Protein AF-A0A7C7VJT4-F1 (afdb_monomer)

Mean predicted aligned error: 6.75 Å

Solvent-accessible surface area (backbone atoms only — not comparable to full-atom values): 30933 Å² total; per-residue (Å²): 132,77,52,72,69,54,50,54,45,50,51,42,58,44,47,52,52,29,49,66,67,64,59,58,52,57,50,73,70,38,78,88,33,54,68,58,52,52,52,44,47,54,43,50,56,48,34,37,68,46,84,51,64,68,57,34,50,55,39,50,36,52,47,29,50,76,72,72,38,85,60,62,32,67,55,25,48,45,74,52,53,56,86,66,54,61,69,40,50,68,61,48,41,53,34,34,51,54,54,46,50,45,12,40,74,79,57,33,30,38,41,62,28,30,71,70,32,26,82,38,71,41,58,80,62,46,53,72,53,45,43,53,75,70,53,29,51,52,43,50,51,61,31,45,43,89,58,77,64,63,80,57,65,90,65,57,57,47,52,32,41,42,55,40,92,55,27,83,74,48,27,63,60,26,38,58,22,24,57,55,44,40,58,42,39,54,52,30,57,75,69,65,41,73,50,33,67,60,43,51,52,51,27,41,77,73,70,41,81,60,51,71,49,33,42,54,54,35,28,35,72,48,31,66,49,56,68,40,51,85,44,90,78,18,64,66,48,60,76,76,34,98,42,53,53,58,49,42,52,51,46,46,68,52,50,65,77,59,46,74,70,52,35,50,53,54,32,53,47,13,36,44,24,37,51,23,55,70,73,48,83,65,35,47,34,26,49,48,74,74,68,86,52,48,45,27,38,37,23,51,50,49,48,51,49,49,22,51,47,56,33,43,75,72,49,41,39,71,46,63,50,59,63,72,47,38,34,68,94,48,70,66,61,44,53,51,50,55,52,52,45,52,72,32,25,54,31,38,38,36,56,61,64,65,91,83,51,75,69,56,61,48,50,53,48,51,26,42,43,69,70,32,52,32,36,36,38,26,57,57,70,60,75,81,40,77,87,50,37,66,60,50,50,47,52,69,71,61,37,85,48,46,58,65,32,33,48,56,35,29,80,69,55,42,31,52,74,71,51,28,56,54,41,47,36,87,87,41,52,70,53,56,34,50,47,62,48,54,74,64,13,62,53,59,49,46,42,48,71,73,71,49,56,72,65,59,49,41,48,51,40,39,59,59,40,40,65,58,71,40,67,72,34,62,74,37,48,55,60,45,50,51,54,48,38,43,50,33,53,39,50,46,42,35,51,48,74,66,42,88,73,33,45,42,64,15,86,78,61,43,38,38,35,30,31,41,53,31,56,46,47,67,54,43,30,51,51,52,48,28,58,74,39,17,64,65,53,72,46,82,43,43,88,54,88,88,45,66,37,35,33,37,22,36,71,86,62,64,16,39,41,27,52,33,62,65,50,64,68,60,42,51,58,44,45,50,45,62,64,70,80,118

pLDDT: mean 88.87, std 8.92, range [40.38, 98.12]

Radius of gyration: 28.37 Å; Cα contacts (8 Å, |Δi|>4): 860; chains: 1; bounding box: 66×55×85 Å

Nearest PDB structures (foldseek):
  4jen-assembly1_A  TM=8.045E-01  e=4.200E-01  Clostridium botulinum A str. ATCC 19397
  4jen-assembly1_B  TM=6.968E-01  e=3.384E-01  Clostridium botulinum A str. ATCC 19397
  4ohb-assembly1_A  TM=6.333E-01  e=3.241E-01  Streptomyces rimofaciens
  4jen-assembly2_C-2  TM=6.987E-01  e=7.056E-01  Clostridium botulinum A str. ATCC 19397
  3jwp-assembly1_A  TM=6.275E-01  e=7.601E+00  Plasmodium falciparum 3D7

Sequence (582 aa):
MMTEQNKELLKTIILVTGRDLEVFEAILANKQNDQKIEIINELLEKLKLAELKDEKFELMDRILLILGIPPMSTSFFERTFGNISFNDIAGVKERVDKIRCVYMLEFGNFYYGYRKLRDIDPYPIISKYFSSDEEKEKLIEHHRRMRTIPAFEDIPVGKRYCLGYLASKESKDINGYREKLIKVLEEGIKKGVKDPEELRKIAQNMGYTEWDEIVIRSAIEHSTDLLWWGTLFAGYSKLRYDSFLMLLQDAKNACEELNPQHIEKVREMGRRNTYAYLSTSDIDIYFATSMRKGLDFVSNARFLEEVIGTLKEGRLNLLYFDPTQSYLDDRIQKGLIESIMIKRCKIVVYNAQEQETFGKDAEAGIGLAHQKSVIIYVPRILPSHAKLKEFYDILDTVGYEKEPLGKALKDKGYLSEEQYYKFKAEETEKGEAIKMILGKSRKLNDIFQQEISNDDLKGELSSKGYDPTEPEIKEDVKKFSFEKMLEFETRALLFKDLHPLSFQVSPMDGIARGVFVTRTPIETARLIKEILLKSLEYKIIGEEEDMPNYLLRDKITNSPIRALPKDISLKIALSKLYEEEK

Foldseek 3Di:
DADPLLLLLLQLLCLLLQDFCVLVVVLVVDPVNPVLVVVSRVLLVQLLVDQDLVSVQVSSCVNCVSSVHHHFDSLLSCQQCNRDRSVPSVSSNVSSQLQQLLCCLPPVGNNVSSVVPRHHNCVVSSCLQADDPVLLVVLLVVQLPADDLPQADDDALLLLCLQDPCCQVLLVVLLVLLVLLLVLLVVCLVVVPFALVVSQVSSVVVVNPPNLCSLLSNLFLCSLCSNQPPDPLCPVVVVVDVTVSVSSVVSNVSSDRDDPVSSVVLQVSQASNLVSLVPDQAFAEEEAADDDGSLSSNLVVVLVCLLVVLLVVVSGNGGYDDNSSHHDPDPVVSLVSSLVRLLRYQEYEYEPLDDDDPSRVVSQVSNVLSVHAYEYEQAAQCCPDPLCVQVVCLCQPQPQQQLSSLVSCCVVQQAPPVLSVVSNDPPQQSLNSLLVGSVPRPSLLCCLPPPDDLSSLCSRCSSSSHSCPPPVNVVPSSNVNSNSNSVSSSVLCCCFPHPPVLWDQHLQARFTFHHAYHHGSSLVSVVSSCSSSSNWDWDWDDSDPPRQWIFIATPSRRGGTGIHGPPPVVNVVSVVSNVPND

Structure (mmCIF, N/CA/C/O backbone):
data_AF-A0A7C7VJT4-F1
#
_entry.id   AF-A0A7C7VJT4-F1
#
loop_
_atom_site.group_PDB
_atom_site.id
_atom_site.type_symbol
_atom_site.label_atom_id
_atom_site.label_alt_id
_atom_site.label_comp_id
_atom_site.label_asym_id
_atom_site.label_entity_id
_atom_site.label_seq_id
_atom_site.pdbx_PDB_ins_code
_atom_site.Cartn_x
_atom_site.Cartn_y
_atom_site.Cartn_z
_atom_site.occupancy
_atom_site.B_iso_or_equiv
_atom_site.auth_seq_id
_atom_site.auth_comp_id
_atom_site.auth_asym_id
_atom_site.auth_atom_id
_atom_site.pdbx_PDB_model_num
ATOM 1 N N . MET A 1 1 ? -11.257 8.312 47.145 1.00 71.75 1 MET A N 1
ATOM 2 C CA . MET A 1 1 ? -10.684 8.860 45.891 1.00 71.75 1 MET A CA 1
ATOM 3 C C . MET A 1 1 ? -10.144 7.706 45.066 1.00 71.75 1 MET A C 1
ATOM 5 O O . MET A 1 1 ? -9.499 6.837 45.638 1.00 71.75 1 MET A O 1
ATOM 9 N N . MET A 1 2 ? -10.434 7.678 43.765 1.00 87.00 2 MET A N 1
ATOM 10 C CA . MET A 1 2 ? -9.973 6.626 42.851 1.00 87.00 2 MET A CA 1
ATOM 11 C C . MET A 1 2 ? -8.471 6.775 42.573 1.00 87.00 2 MET A C 1
ATOM 13 O O . MET A 1 2 ? -8.005 7.893 42.344 1.00 87.00 2 MET A O 1
ATOM 17 N N . THR A 1 3 ? -7.724 5.669 42.608 1.00 90.62 3 THR A N 1
ATOM 18 C CA . THR A 1 3 ? -6.291 5.655 42.267 1.00 90.62 3 THR A CA 1
ATOM 19 C C . THR A 1 3 ? -6.092 5.958 40.779 1.00 90.62 3 THR A C 1
ATOM 21 O O . THR A 1 3 ? -6.980 5.686 39.972 1.00 90.62 3 THR A O 1
ATOM 24 N N . GLU A 1 4 ? -4.929 6.485 40.380 1.00 92.06 4 GLU A N 1
ATOM 25 C CA . GLU A 1 4 ? -4.646 6.754 38.955 1.00 92.06 4 GLU A CA 1
ATOM 26 C C . GLU A 1 4 ? -4.715 5.485 38.091 1.00 92.06 4 GLU A C 1
ATOM 28 O O . GLU A 1 4 ? -5.239 5.515 36.983 1.00 92.06 4 GLU A O 1
ATOM 33 N N . GLN A 1 5 ? -4.287 4.339 38.629 1.00 93.31 5 GLN A N 1
ATOM 34 C CA . GLN A 1 5 ? -4.426 3.047 37.953 1.00 93.31 5 GLN A CA 1
ATOM 35 C C . GLN A 1 5 ? -5.894 2.673 37.713 1.00 93.31 5 GLN A C 1
ATOM 37 O O . GLN A 1 5 ? -6.249 2.245 36.619 1.00 93.31 5 GLN A O 1
ATOM 42 N N . ASN A 1 6 ? -6.768 2.874 38.703 1.00 94.44 6 ASN A N 1
ATOM 43 C CA . ASN A 1 6 ? -8.194 2.586 38.538 1.00 94.44 6 ASN A CA 1
ATOM 44 C C . ASN A 1 6 ? -8.868 3.569 37.585 1.00 94.44 6 ASN A C 1
ATOM 46 O O . ASN A 1 6 ? -9.752 3.163 36.836 1.00 94.44 6 ASN A O 1
ATOM 50 N N . LYS A 1 7 ? -8.430 4.834 37.562 1.00 93.75 7 LYS A N 1
ATOM 51 C CA . LYS A 1 7 ? -8.895 5.802 36.564 1.00 93.75 7 LYS A CA 1
ATOM 52 C C . LYS A 1 7 ? -8.540 5.343 35.153 1.00 93.75 7 LYS A C 1
ATOM 54 O O . LYS A 1 7 ? -9.419 5.321 34.300 1.00 93.75 7 LYS A O 1
ATOM 59 N N . GLU A 1 8 ? -7.294 4.938 34.914 1.00 94.44 8 GLU A N 1
ATOM 60 C CA . GLU A 1 8 ? -6.855 4.486 33.588 1.00 94.44 8 GLU A CA 1
ATOM 61 C C . GLU A 1 8 ? -7.558 3.193 33.155 1.00 94.44 8 GLU A C 1
ATOM 63 O O . GLU A 1 8 ? -8.009 3.067 32.012 1.00 94.44 8 GLU A O 1
ATOM 68 N N . LEU A 1 9 ? -7.734 2.251 34.084 1.00 96.44 9 LEU A N 1
ATOM 69 C CA . LEU A 1 9 ? -8.491 1.035 33.816 1.00 96.44 9 LEU A CA 1
ATOM 70 C C . LEU A 1 9 ? -9.963 1.348 33.500 1.00 96.44 9 LEU A C 1
ATOM 72 O O . LEU A 1 9 ? -10.506 0.824 32.529 1.00 96.44 9 LEU A O 1
ATOM 76 N N . LEU A 1 10 ? -10.603 2.240 34.261 1.00 95.81 10 LEU A N 1
ATOM 77 C CA . LEU A 1 10 ? -11.988 2.647 34.019 1.00 95.81 10 LEU A CA 1
ATOM 78 C C . LEU A 1 10 ? -12.151 3.359 32.670 1.00 95.81 10 LEU A C 1
ATOM 80 O O . LEU A 1 10 ? -13.095 3.060 31.941 1.00 95.81 10 LEU A O 1
ATOM 84 N N . LYS A 1 11 ? -11.217 4.247 32.301 1.00 94.31 11 LYS A N 1
ATOM 85 C CA . LYS A 1 11 ? -11.173 4.866 30.965 1.00 94.31 11 LYS A CA 1
ATOM 86 C C . LYS A 1 11 ? -11.109 3.800 29.875 1.00 94.31 11 LYS A C 1
ATOM 88 O O . LYS A 1 11 ? -11.907 3.826 28.942 1.00 94.31 11 LYS A O 1
ATOM 93 N N . THR A 1 12 ? -10.223 2.820 30.033 1.00 95.38 12 THR A N 1
ATOM 94 C CA . THR A 1 12 ? -10.061 1.707 29.087 1.00 95.38 12 THR A CA 1
ATOM 95 C C . THR A 1 12 ? -11.344 0.875 28.955 1.00 95.38 12 THR A C 1
ATOM 97 O O . THR A 1 12 ? -11.765 0.554 27.843 1.00 95.38 12 THR A O 1
ATOM 100 N N . ILE A 1 13 ? -12.025 0.590 30.070 1.00 95.88 13 ILE A N 1
ATOM 101 C CA . ILE A 1 13 ? -13.329 -0.091 30.075 1.00 95.88 13 ILE A CA 1
ATOM 102 C C . ILE A 1 13 ? -14.384 0.739 29.339 1.00 95.88 13 ILE A C 1
ATOM 104 O O . ILE A 1 13 ? -15.131 0.197 28.534 1.00 95.88 13 ILE A O 1
ATOM 108 N N . ILE A 1 14 ? -14.446 2.053 29.552 1.00 95.25 14 ILE A N 1
ATOM 109 C CA . ILE A 1 14 ? -15.410 2.914 28.852 1.00 95.25 14 ILE A CA 1
ATOM 110 C C . ILE A 1 14 ? -15.141 2.914 27.340 1.00 95.25 14 ILE A C 1
ATOM 112 O O . ILE A 1 14 ? -16.082 2.775 26.553 1.00 95.25 14 ILE A O 1
ATOM 116 N N . LEU A 1 15 ? -13.873 2.975 26.925 1.00 95.19 15 LEU A N 1
ATOM 117 C CA . LEU A 1 15 ? -13.481 2.979 25.512 1.00 95.19 15 LEU A CA 1
ATOM 118 C C . LEU A 1 15 ? -13.900 1.704 24.763 1.00 95.19 15 LEU A C 1
ATOM 120 O O . LEU A 1 15 ? -14.272 1.794 23.590 1.00 95.19 15 LEU A O 1
ATOM 124 N N . VAL A 1 16 ? -13.926 0.529 25.413 1.00 96.69 16 VAL A N 1
ATOM 125 C CA . VAL A 1 16 ? -14.394 -0.718 24.763 1.00 96.69 16 VAL A CA 1
ATOM 126 C C . VAL A 1 16 ? -15.853 -0.629 24.312 1.00 96.69 16 VAL A C 1
ATOM 128 O O . VAL A 1 16 ? -16.253 -1.278 23.343 1.00 96.69 16 VAL A O 1
ATOM 131 N N . THR A 1 17 ? -16.636 0.218 24.982 1.00 95.69 17 THR A N 1
ATOM 132 C CA . THR A 1 17 ? -18.063 0.432 24.706 1.00 95.69 17 THR A CA 1
ATOM 133 C C . THR A 1 17 ? -18.309 1.448 23.588 1.00 95.69 17 THR A C 1
ATOM 135 O O . THR A 1 17 ? -19.451 1.746 23.234 1.00 95.69 17 THR A O 1
ATOM 138 N N . GLY A 1 18 ? -17.223 2.000 23.039 1.00 90.62 18 GLY A N 1
ATOM 139 C CA . GLY A 1 18 ? -17.235 2.998 21.983 1.00 90.62 18 GLY A CA 1
ATOM 140 C C . GLY A 1 18 ? -17.806 4.354 22.386 1.00 90.62 18 GLY A C 1
ATOM 141 O O . GLY A 1 18 ? -18.181 5.138 21.514 1.00 90.62 18 GLY A O 1
ATOM 142 N N . ARG A 1 19 ? -17.897 4.613 23.693 1.00 89.56 19 ARG A N 1
ATOM 143 C CA . ARG A 1 19 ? -18.269 5.910 24.258 1.00 89.56 19 ARG A CA 1
ATOM 144 C C . ARG A 1 19 ? -17.042 6.804 24.400 1.00 89.56 19 ARG A C 1
ATOM 146 O O . ARG A 1 19 ? -15.942 6.318 24.656 1.00 89.56 19 ARG A O 1
ATOM 153 N N . ASP A 1 20 ? -17.276 8.103 24.276 1.00 82.62 20 ASP A N 1
ATOM 154 C CA . ASP A 1 20 ? -16.257 9.129 24.462 1.00 82.62 20 ASP A CA 1
ATOM 155 C C . ASP A 1 20 ? -15.940 9.319 25.959 1.00 82.62 20 ASP A C 1
ATOM 157 O O . ASP A 1 20 ? -16.777 9.059 26.834 1.00 82.62 20 ASP A O 1
ATOM 161 N N . LEU A 1 21 ? -14.720 9.771 26.264 1.00 85.19 21 LEU A N 1
ATOM 162 C CA . LEU A 1 21 ? -14.249 9.945 27.645 1.00 85.19 21 LEU A CA 1
ATOM 163 C C . LEU A 1 21 ? -14.968 11.076 28.398 1.00 85.19 21 LEU A C 1
ATOM 165 O O . LEU A 1 21 ? -14.900 11.123 29.621 1.00 85.19 21 LEU A O 1
ATOM 169 N N . GLU A 1 22 ? -15.750 11.916 27.720 1.00 80.25 22 GLU A N 1
ATOM 170 C CA . GLU A 1 22 ? -16.647 12.884 28.368 1.00 80.25 22 GLU A CA 1
ATOM 171 C C . GLU A 1 22 ? -17.612 12.212 29.355 1.00 80.25 22 GLU A C 1
ATOM 173 O O . GLU A 1 22 ? -17.962 12.789 30.382 1.00 80.25 22 GLU A O 1
ATOM 178 N N . VAL A 1 23 ? -18.004 10.957 29.093 1.00 76.06 23 VAL A N 1
ATOM 179 C CA . VAL A 1 23 ? -18.821 10.166 30.026 1.00 76.06 23 VAL A CA 1
ATOM 180 C C . VAL A 1 23 ? -18.074 9.935 31.340 1.00 76.06 23 VAL A C 1
ATOM 182 O O . VAL A 1 23 ? -18.671 10.034 32.410 1.00 76.06 23 VAL A O 1
ATOM 185 N N . PHE A 1 24 ? -16.773 9.650 31.274 1.00 82.69 24 PHE A N 1
ATOM 186 C CA . PHE A 1 24 ? -15.927 9.479 32.453 1.00 82.69 24 PHE A CA 1
ATOM 187 C C . PHE A 1 24 ? -15.812 10.792 33.239 1.00 82.69 24 PHE A C 1
ATOM 189 O O . PHE A 1 24 ? -16.055 10.802 34.447 1.00 82.69 24 PHE A O 1
ATOM 196 N N . GLU A 1 25 ? -15.533 11.904 32.557 1.00 84.00 25 GLU A N 1
ATOM 197 C CA . GLU A 1 25 ? -15.399 13.220 33.196 1.00 84.00 25 GLU A CA 1
ATOM 198 C C . GLU A 1 25 ? -16.718 13.696 33.827 1.00 84.00 25 GLU A C 1
ATOM 200 O O . GLU A 1 25 ? -16.741 14.146 34.974 1.00 84.00 25 GLU A O 1
ATOM 205 N N . ALA A 1 26 ? -17.852 13.506 33.143 1.00 82.50 26 ALA A N 1
ATOM 206 C CA . ALA A 1 26 ? -19.176 13.831 33.676 1.00 82.50 26 ALA A CA 1
ATOM 207 C C . ALA A 1 26 ? -19.516 13.021 34.938 1.00 82.50 26 ALA A C 1
ATOM 209 O O . ALA A 1 26 ? -20.168 13.528 35.857 1.00 82.50 26 ALA A O 1
ATOM 210 N N . ILE A 1 27 ? -19.068 11.762 35.001 1.00 79.75 27 ILE A N 1
ATOM 211 C CA . ILE A 1 27 ? -19.261 10.914 36.178 1.00 79.75 27 ILE A CA 1
ATOM 212 C C . ILE A 1 27 ? -18.438 11.432 37.354 1.00 79.75 27 ILE A C 1
ATOM 214 O O . ILE A 1 27 ? -18.994 11.545 38.447 1.00 79.75 27 ILE A O 1
ATOM 218 N N . LEU A 1 28 ? -17.168 11.780 37.128 1.00 80.75 28 LEU A N 1
ATOM 219 C CA . LEU A 1 28 ? -16.272 12.293 38.166 1.00 80.75 28 LEU A CA 1
ATOM 220 C C . LEU A 1 28 ? -16.657 13.690 38.672 1.00 80.75 28 LEU A C 1
ATOM 222 O O . LEU A 1 28 ? -16.472 13.978 39.853 1.00 80.75 28 LEU A O 1
ATOM 226 N N . ALA A 1 29 ? -17.187 14.558 37.809 1.00 81.19 29 ALA A N 1
ATOM 227 C CA . ALA A 1 29 ? -17.514 15.939 38.166 1.00 81.19 29 ALA A CA 1
ATOM 228 C C . ALA A 1 29 ? -18.782 16.072 39.032 1.00 81.19 29 ALA A C 1
ATOM 230 O O . ALA A 1 29 ? -18.955 17.060 39.752 1.00 81.19 29 ALA A O 1
ATOM 231 N N . ASN A 1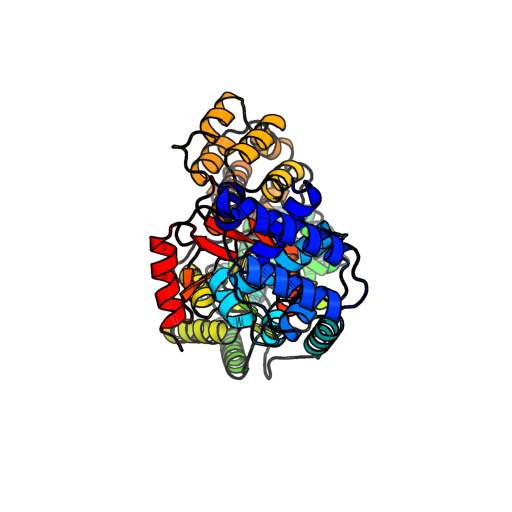 30 ? -19.694 15.098 38.973 1.00 82.69 30 ASN A N 1
ATOM 232 C CA . ASN A 1 30 ? -20.968 15.170 39.678 1.00 82.69 30 ASN A CA 1
ATOM 233 C C . ASN A 1 30 ? -20.867 14.575 41.093 1.00 82.69 30 ASN A C 1
ATOM 235 O O . ASN A 1 30 ? -20.856 13.359 41.258 1.00 82.69 30 ASN A O 1
ATOM 239 N N . LYS A 1 31 ? -20.913 15.434 42.121 1.00 73.94 31 LYS A N 1
ATOM 240 C CA . LYS A 1 31 ? -20.885 15.041 43.548 1.00 73.94 31 LYS A CA 1
ATOM 241 C C . LYS A 1 31 ? -21.978 14.043 43.957 1.00 73.94 31 LYS A C 1
ATOM 243 O O . LYS A 1 31 ? -21.831 13.332 44.942 1.00 73.94 31 LYS A O 1
ATOM 248 N N . GLN A 1 32 ? -23.087 13.954 43.218 1.00 77.44 32 GLN A N 1
ATOM 249 C CA . GLN A 1 32 ? -24.119 12.940 43.476 1.00 77.44 32 GLN A CA 1
ATOM 250 C C . GLN A 1 32 ? -23.658 11.515 43.117 1.00 77.44 32 GLN A C 1
ATOM 252 O O . GLN A 1 32 ? -24.307 10.546 43.506 1.00 77.44 32 GLN A O 1
ATOM 257 N N . ASN A 1 33 ? -22.543 11.370 42.395 1.00 83.75 33 ASN A N 1
ATOM 258 C CA . ASN A 1 33 ? -21.966 10.085 42.018 1.00 83.75 33 ASN A CA 1
ATOM 259 C C . ASN A 1 33 ? -20.914 9.569 43.009 1.00 83.75 33 ASN A C 1
ATOM 261 O O . ASN A 1 33 ? -20.385 8.490 42.763 1.00 83.75 33 ASN A O 1
ATOM 265 N N . ASP A 1 34 ? -20.624 10.258 44.119 1.00 83.56 34 ASP A N 1
ATOM 266 C CA . ASP A 1 34 ? -19.563 9.852 45.058 1.00 83.56 34 ASP A CA 1
ATOM 267 C C . ASP A 1 34 ? -19.722 8.390 45.526 1.00 83.56 34 ASP A C 1
ATOM 269 O O . ASP A 1 34 ? -18.766 7.616 45.486 1.00 83.56 34 ASP A O 1
ATOM 273 N N . GLN A 1 35 ? -20.953 7.968 45.844 1.00 86.31 35 GLN A N 1
ATOM 274 C CA . GLN A 1 35 ? -21.260 6.572 46.190 1.00 86.31 35 GLN A CA 1
ATOM 275 C C . GLN A 1 35 ? -21.052 5.604 45.014 1.00 86.31 35 GLN A C 1
ATOM 277 O O . GLN A 1 35 ? -20.537 4.504 45.198 1.00 86.31 35 GLN A O 1
ATOM 282 N N . LYS A 1 36 ? -21.421 5.998 43.786 1.00 88.81 36 LYS A N 1
ATOM 283 C CA . LYS A 1 36 ? -21.185 5.169 42.590 1.00 88.81 36 LYS A CA 1
ATOM 284 C C . LYS A 1 36 ? -19.692 4.992 42.337 1.00 88.81 36 LYS A C 1
ATOM 286 O O . LYS A 1 36 ? -19.257 3.894 42.015 1.00 88.81 36 LYS A O 1
ATOM 291 N N . ILE A 1 37 ? -18.920 6.065 42.493 1.00 89.81 37 ILE A N 1
ATOM 292 C CA . ILE A 1 37 ? -17.467 6.087 42.309 1.00 89.81 37 ILE A CA 1
ATOM 293 C C . ILE A 1 37 ? -16.784 5.174 43.330 1.00 89.81 37 ILE A C 1
ATOM 295 O O . ILE A 1 37 ? -15.864 4.446 42.964 1.00 89.81 37 ILE A O 1
ATOM 299 N N . GLU A 1 38 ? -17.237 5.181 44.585 1.00 91.69 38 GLU A N 1
ATOM 300 C CA . GLU A 1 38 ? -16.723 4.290 45.629 1.00 91.69 38 GLU A CA 1
ATOM 301 C C . GLU A 1 38 ? -16.961 2.813 45.284 1.00 91.69 38 GLU A C 1
ATOM 303 O O . GLU A 1 38 ? -16.012 2.027 45.286 1.00 91.69 38 GLU A O 1
ATOM 308 N N . ILE A 1 39 ? -18.187 2.461 44.875 1.00 93.94 39 ILE A N 1
ATOM 309 C CA . ILE A 1 39 ? -18.532 1.093 44.459 1.00 93.94 39 ILE A CA 1
ATOM 310 C C . ILE A 1 39 ? -17.723 0.676 43.224 1.00 93.94 39 ILE A C 1
ATOM 312 O O . ILE A 1 39 ? -17.163 -0.418 43.196 1.00 93.94 39 ILE A O 1
ATOM 316 N N . ILE A 1 40 ? -17.621 1.538 42.206 1.00 95.06 40 ILE A N 1
ATOM 317 C CA . ILE A 1 40 ? -16.817 1.257 41.007 1.00 95.06 40 ILE A CA 1
ATOM 318 C C . ILE A 1 40 ? -15.357 1.014 41.395 1.00 95.06 40 ILE A C 1
ATOM 320 O O . ILE A 1 40 ? -14.748 0.069 40.904 1.00 95.06 40 ILE A O 1
ATOM 324 N N . ASN A 1 41 ? -14.796 1.827 42.291 1.00 95.25 41 ASN A N 1
ATOM 325 C CA . ASN A 1 41 ? -13.418 1.661 42.737 1.00 95.25 41 ASN A CA 1
ATOM 326 C C . ASN A 1 41 ? -13.200 0.308 43.437 1.00 95.25 41 ASN A C 1
ATOM 328 O O . ASN A 1 41 ? -12.205 -0.354 43.162 1.00 95.25 41 ASN A O 1
ATOM 332 N N . GLU A 1 42 ? -14.135 -0.134 44.283 1.00 96.38 42 GLU A N 1
ATOM 333 C CA . GLU A 1 42 ? -14.081 -1.464 44.907 1.00 96.38 42 GLU A CA 1
ATOM 334 C C . GLU A 1 42 ? -14.160 -2.593 43.866 1.00 96.38 42 GLU A C 1
ATOM 336 O O . GLU A 1 42 ? -13.391 -3.556 43.925 1.00 96.38 42 GLU A O 1
ATOM 341 N N . LEU A 1 43 ? -15.059 -2.471 42.885 1.00 97.62 43 LEU A N 1
ATOM 342 C CA . LEU A 1 43 ? -15.204 -3.457 41.813 1.00 97.62 43 LEU A CA 1
ATOM 343 C C . LEU A 1 43 ? -13.961 -3.529 40.920 1.00 97.62 43 LEU A C 1
ATOM 345 O O . LEU A 1 43 ? -13.587 -4.622 40.509 1.00 97.62 43 LEU A O 1
ATOM 349 N N . LEU A 1 44 ? -13.297 -2.401 40.653 1.00 97.62 44 LEU A N 1
ATOM 350 C CA . LEU A 1 44 ? -12.040 -2.365 39.901 1.00 97.62 44 LEU A CA 1
ATOM 351 C C . LEU A 1 44 ? -10.903 -3.059 40.661 1.00 97.62 44 LEU A C 1
ATOM 353 O O . LEU A 1 44 ? -10.140 -3.806 40.053 1.00 97.62 44 LEU A O 1
ATOM 357 N N . GLU A 1 45 ? -10.799 -2.869 41.981 1.00 97.12 45 GLU A N 1
ATOM 358 C CA . GLU A 1 45 ? -9.824 -3.608 42.798 1.00 97.12 45 GLU A CA 1
ATOM 359 C C . GLU A 1 45 ? -10.086 -5.117 42.759 1.00 97.12 45 GLU A C 1
ATOM 361 O O . GLU A 1 45 ? -9.166 -5.898 42.519 1.00 97.12 45 GLU A O 1
ATOM 366 N N . LYS A 1 46 ? -11.350 -5.531 42.899 1.00 97.44 46 LYS A N 1
ATOM 367 C CA . LYS A 1 46 ? -11.741 -6.941 42.759 1.00 97.44 46 LYS A CA 1
ATOM 368 C C . LYS A 1 46 ? -11.433 -7.481 41.364 1.00 97.44 46 LYS A C 1
ATOM 370 O O . LYS A 1 46 ? -10.891 -8.572 41.248 1.00 97.44 46 LYS A O 1
ATOM 375 N N . LEU A 1 47 ? -11.699 -6.707 40.311 1.00 97.44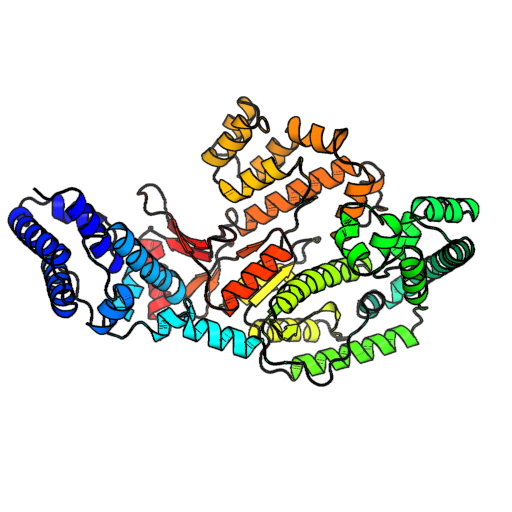 47 LEU A N 1
ATOM 376 C CA . LEU A 1 47 ? -11.459 -7.113 38.925 1.00 97.44 47 LEU A CA 1
ATOM 377 C C . LEU A 1 47 ? -9.970 -7.359 38.647 1.00 97.44 47 LEU A C 1
ATOM 379 O O . LEU A 1 47 ? -9.628 -8.305 37.939 1.00 97.44 47 LEU A O 1
ATOM 383 N N . LYS A 1 48 ? -9.079 -6.542 39.220 1.00 96.50 48 LYS A N 1
ATOM 384 C CA . LYS A 1 48 ? -7.623 -6.730 39.110 1.00 96.50 48 LYS A CA 1
ATOM 385 C C . LYS A 1 48 ? -7.130 -7.994 39.818 1.00 96.50 48 LYS A C 1
ATOM 387 O O . LYS A 1 48 ? -6.147 -8.578 39.368 1.00 96.50 48 LYS A O 1
ATOM 392 N N . LEU A 1 49 ? -7.786 -8.383 40.912 1.00 95.81 49 LEU A N 1
ATOM 393 C CA . LEU A 1 49 ? -7.432 -9.551 41.726 1.00 95.81 49 LEU A CA 1
ATOM 394 C C . LEU A 1 49 ? -8.104 -10.848 41.258 1.00 95.81 49 LEU A C 1
ATOM 396 O O . LEU A 1 49 ? -7.624 -11.925 41.596 1.00 95.81 49 LEU A O 1
ATOM 400 N N . ALA A 1 50 ? -9.196 -10.755 40.500 1.00 94.88 50 ALA A N 1
ATOM 401 C CA . ALA A 1 50 ? -9.942 -11.910 40.024 1.00 94.88 50 ALA A CA 1
ATOM 402 C C . ALA A 1 50 ? -9.065 -12.809 39.137 1.00 94.88 50 ALA A C 1
ATOM 404 O O . ALA A 1 50 ? -8.464 -12.359 38.157 1.00 94.88 50 ALA A O 1
ATOM 405 N N . GLU A 1 51 ? -9.024 -14.103 39.453 1.00 91.88 51 GLU A N 1
ATOM 406 C CA . GLU A 1 51 ? -8.290 -15.102 38.666 1.00 91.88 51 GLU A CA 1
ATOM 407 C C . GLU A 1 51 ? -9.204 -15.789 37.648 1.00 91.88 51 GLU A C 1
ATOM 409 O O . GLU A 1 51 ? -8.805 -16.035 36.505 1.00 91.88 51 GLU A O 1
ATOM 414 N N . LEU A 1 52 ? -10.454 -16.045 38.046 1.00 93.31 52 LEU A N 1
ATOM 415 C CA . LEU A 1 52 ? -11.435 -16.757 37.238 1.00 93.31 52 LEU A CA 1
ATOM 416 C C . LEU A 1 52 ? -12.060 -15.839 36.188 1.00 93.31 52 LEU A C 1
ATOM 418 O O . LEU A 1 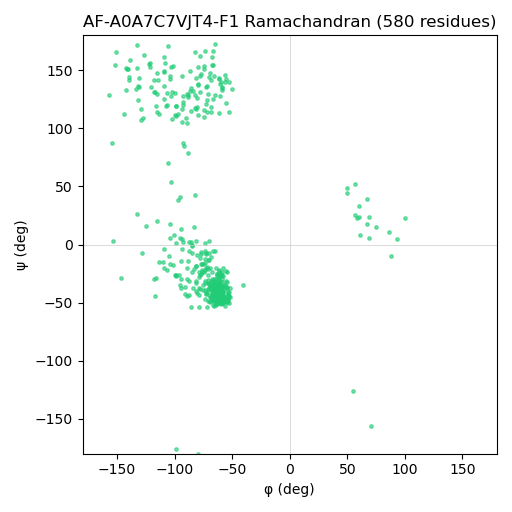52 ? -12.423 -14.692 36.445 1.00 93.31 52 LEU A O 1
ATOM 422 N N . LYS A 1 53 ? -12.221 -16.373 34.979 1.00 92.56 53 LYS A N 1
ATOM 423 C CA . LYS A 1 53 ? -12.790 -15.650 33.837 1.00 92.56 53 LYS A CA 1
ATOM 424 C C . LYS A 1 53 ? -14.236 -15.211 34.080 1.00 92.56 53 LYS A C 1
ATOM 426 O O . LYS A 1 53 ? -14.562 -14.062 33.795 1.00 92.56 53 LYS A O 1
ATOM 431 N N . ASP A 1 54 ? -15.057 -16.097 34.637 1.00 93.50 54 ASP A N 1
ATOM 432 C CA . ASP A 1 54 ? -16.470 -15.820 34.923 1.00 93.50 54 ASP A CA 1
ATOM 433 C C . ASP A 1 54 ? -16.613 -14.709 35.971 1.00 93.50 54 ASP A C 1
ATOM 435 O O . ASP A 1 54 ? -17.430 -13.806 35.816 1.00 93.50 54 ASP A O 1
ATOM 439 N N . GLU A 1 55 ? -15.740 -14.701 36.984 1.00 95.62 55 GLU A N 1
ATOM 440 C CA . GLU A 1 55 ? -15.685 -13.634 37.987 1.00 95.62 55 GLU A CA 1
ATOM 441 C C . GLU A 1 55 ? -15.300 -12.287 37.355 1.00 95.62 55 GLU A C 1
ATOM 443 O O . GLU A 1 55 ? -15.961 -11.276 37.596 1.00 95.62 55 GLU A O 1
ATOM 448 N N . LYS A 1 56 ? -14.270 -12.262 36.494 1.00 97.00 56 LYS A N 1
ATOM 449 C CA . LYS A 1 56 ? -13.879 -11.044 35.762 1.00 97.00 56 LYS A CA 1
ATOM 450 C C . LYS A 1 56 ? -15.025 -10.508 34.903 1.00 97.00 56 LYS A C 1
ATOM 452 O O . LYS A 1 56 ? -15.249 -9.299 34.873 1.00 97.00 56 LYS A O 1
ATOM 457 N N . PHE A 1 57 ? -15.739 -11.398 34.214 1.00 97.06 57 PHE A N 1
ATOM 458 C CA . PHE A 1 57 ? -16.899 -11.049 33.399 1.00 97.06 57 PHE A CA 1
ATOM 459 C C . PHE A 1 57 ? -18.019 -10.431 34.249 1.00 97.06 57 PHE A C 1
ATOM 461 O O . PHE A 1 57 ? -18.467 -9.325 33.951 1.00 97.06 57 PHE A O 1
ATOM 468 N N . GLU A 1 58 ? -18.411 -11.076 35.352 1.00 97.12 58 GLU A N 1
ATOM 469 C CA . GLU A 1 58 ? -19.445 -10.544 36.249 1.00 97.12 58 GLU A CA 1
ATOM 470 C C . GLU A 1 58 ? -19.077 -9.172 36.828 1.00 97.12 58 GLU A C 1
ATOM 472 O O . GLU A 1 58 ? -19.926 -8.282 36.927 1.00 97.12 58 GLU A O 1
ATOM 477 N N . LEU A 1 59 ? -17.816 -8.988 37.229 1.00 97.81 59 LEU A N 1
ATOM 478 C CA . LEU A 1 59 ? -17.325 -7.715 37.751 1.00 97.81 59 LEU A CA 1
ATOM 479 C C . LEU A 1 59 ? -17.367 -6.621 36.677 1.00 97.81 59 LEU A C 1
ATOM 481 O O . LEU A 1 59 ? -17.823 -5.513 36.965 1.00 97.81 59 LEU A O 1
ATOM 485 N N . MET A 1 60 ? -16.961 -6.936 35.443 1.00 96.44 60 MET A N 1
ATOM 486 C CA . MET A 1 60 ? -17.049 -6.024 34.300 1.00 96.44 60 MET A CA 1
ATOM 487 C C . MET A 1 60 ? -18.494 -5.584 34.043 1.00 96.44 60 MET A C 1
ATOM 489 O O . MET A 1 60 ? -18.772 -4.388 33.959 1.00 96.44 60 MET A O 1
ATOM 493 N N . ASP A 1 61 ? -19.427 -6.532 33.977 1.00 95.69 61 ASP A N 1
ATOM 494 C CA . ASP A 1 61 ? -20.837 -6.241 33.722 1.00 95.69 61 ASP A CA 1
ATOM 495 C C . ASP A 1 61 ? -21.458 -5.381 34.826 1.00 95.69 61 ASP A C 1
ATOM 497 O O . ASP A 1 61 ? -22.186 -4.429 34.540 1.00 95.69 61 ASP A O 1
ATOM 501 N N . ARG A 1 62 ? -21.125 -5.641 36.097 1.00 97.44 62 ARG A N 1
ATOM 502 C CA . ARG A 1 62 ? -21.570 -4.795 37.217 1.00 97.44 62 ARG A CA 1
ATOM 503 C C . ARG A 1 62 ? -21.040 -3.370 37.097 1.00 97.44 62 ARG A C 1
ATOM 505 O O . ARG A 1 62 ? -21.805 -2.430 37.318 1.00 97.44 62 ARG A O 1
ATOM 512 N N . ILE A 1 63 ? -19.767 -3.201 36.729 1.00 96.56 63 ILE A N 1
ATOM 513 C CA . ILE A 1 63 ? -19.180 -1.877 36.479 1.00 96.56 63 ILE A CA 1
ATOM 514 C C . ILE A 1 63 ? -19.972 -1.168 35.372 1.00 96.56 63 ILE A C 1
ATOM 516 O O . ILE A 1 63 ? -20.426 -0.043 35.580 1.00 96.56 63 ILE A O 1
ATOM 520 N N . LEU A 1 64 ? -20.217 -1.829 34.236 1.00 95.62 64 LEU A N 1
ATOM 521 C CA . LEU A 1 64 ? -20.982 -1.253 33.126 1.00 95.62 64 LEU A CA 1
ATOM 522 C C . LEU A 1 64 ? -22.411 -0.861 33.526 1.00 95.62 64 LEU A C 1
ATOM 524 O O . LEU A 1 64 ? -22.851 0.246 33.209 1.00 95.62 64 LEU A O 1
ATOM 528 N N . LEU A 1 65 ? -23.111 -1.712 34.281 1.00 95.06 65 LEU A N 1
ATOM 529 C CA . LEU A 1 65 ? -24.466 -1.437 34.764 1.00 95.06 65 LEU A CA 1
ATOM 530 C C . LEU A 1 65 ? -24.522 -0.197 35.665 1.00 95.06 65 LEU A C 1
ATOM 532 O O . LEU A 1 65 ? -25.411 0.638 35.497 1.00 95.06 65 LEU A O 1
ATOM 536 N N . ILE A 1 66 ? -23.561 -0.031 36.582 1.00 93.62 66 ILE A N 1
ATOM 537 C CA . ILE A 1 66 ? -23.485 1.156 37.455 1.00 93.62 66 ILE A CA 1
ATOM 538 C C . ILE A 1 66 ? -23.238 2.429 36.633 1.00 93.62 66 ILE A C 1
ATOM 540 O O . ILE A 1 66 ? -23.791 3.489 36.946 1.00 93.62 66 ILE A O 1
ATOM 544 N N . LEU A 1 67 ? -22.452 2.322 35.557 1.00 90.44 67 LEU A N 1
ATOM 545 C CA . LEU A 1 67 ? -22.206 3.405 34.602 1.00 90.44 67 LEU A CA 1
ATOM 546 C C . LEU A 1 67 ? -23.413 3.689 33.684 1.00 90.44 67 LEU A C 1
ATOM 548 O O . LEU A 1 67 ? -23.368 4.633 32.895 1.00 90.44 67 LEU A O 1
ATOM 552 N N . GLY A 1 68 ? -24.488 2.893 33.748 1.00 91.44 68 GLY A N 1
ATOM 553 C CA . GLY A 1 68 ? -25.632 3.002 32.835 1.00 91.44 68 GLY A CA 1
ATOM 554 C C . GLY A 1 68 ? -25.292 2.595 31.398 1.00 91.44 68 GLY A C 1
ATOM 555 O O . GLY A 1 68 ? -25.934 3.038 30.441 1.00 91.44 68 GLY A O 1
ATOM 556 N N . ILE A 1 69 ? -24.253 1.778 31.225 1.00 94.12 69 ILE A N 1
ATOM 557 C CA . ILE A 1 69 ? -23.835 1.245 29.936 1.00 94.12 69 ILE A CA 1
ATOM 558 C C . ILE A 1 69 ? -24.379 -0.181 29.820 1.00 94.12 69 ILE A C 1
ATOM 560 O O . ILE A 1 69 ? -24.206 -0.970 30.746 1.00 94.12 69 ILE A O 1
ATOM 564 N N . PRO A 1 70 ? -25.041 -0.540 28.706 1.00 95.00 70 PRO A N 1
ATOM 565 C CA . PRO A 1 70 ? -25.519 -1.904 28.544 1.00 95.00 70 PRO A CA 1
ATOM 566 C C . PRO A 1 70 ? -24.360 -2.914 28.613 1.00 95.00 70 PRO A C 1
ATOM 568 O O . PRO A 1 70 ? -23.321 -2.658 27.983 1.00 95.00 70 PRO A O 1
ATOM 571 N N . PRO A 1 71 ? -24.543 -4.026 29.349 1.00 95.62 71 PRO A N 1
ATOM 572 C CA . PRO A 1 71 ? -23.522 -5.053 29.527 1.00 95.62 71 PRO A CA 1
ATOM 573 C C . PRO A 1 71 ? -23.190 -5.752 28.207 1.00 95.62 71 PRO A C 1
ATOM 575 O O . PRO A 1 71 ? -23.838 -5.519 27.179 1.00 95.62 71 PRO A O 1
ATOM 578 N N . MET A 1 72 ? -22.161 -6.592 28.238 1.00 95.94 72 MET A N 1
ATOM 579 C CA . MET A 1 72 ? -21.748 -7.394 27.089 1.00 95.94 72 MET A CA 1
ATOM 580 C C . MET A 1 72 ? -22.088 -8.867 27.313 1.00 95.94 72 MET A C 1
ATOM 582 O O . MET A 1 72 ? -22.214 -9.333 28.436 1.00 95.94 72 MET A O 1
ATOM 586 N N . SER A 1 73 ? -22.235 -9.627 26.236 1.00 96.75 73 SER A N 1
ATOM 587 C CA . SER A 1 73 ? -22.341 -11.079 26.322 1.00 96.75 73 SER A CA 1
ATOM 588 C C . SER A 1 73 ? -21.023 -11.682 26.800 1.00 96.75 73 SER A C 1
ATOM 590 O O . SER A 1 73 ? -19.940 -11.142 26.543 1.00 96.75 73 SER A O 1
ATOM 592 N N . THR A 1 74 ? -21.107 -12.860 27.421 1.00 96.62 74 THR A N 1
ATOM 593 C CA . THR A 1 74 ? -19.926 -13.632 27.808 1.00 96.62 74 THR A CA 1
ATOM 594 C C . THR A 1 74 ? -19.016 -13.830 26.602 1.00 96.62 74 THR A C 1
ATOM 596 O O . THR A 1 74 ? -17.857 -13.444 26.666 1.00 96.62 74 THR A O 1
ATOM 599 N N . SER A 1 75 ? -19.546 -14.301 25.464 1.00 96.88 75 SER A N 1
ATOM 600 C CA . SER A 1 75 ? -18.777 -14.519 24.229 1.00 96.88 75 SER A CA 1
ATOM 601 C C . SER A 1 75 ? -18.007 -13.278 23.771 1.00 96.88 75 SER A C 1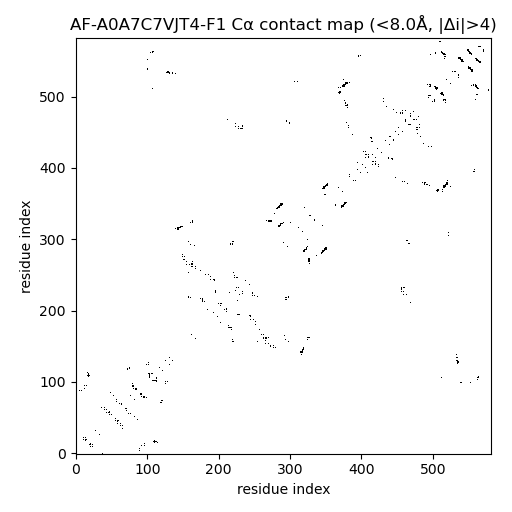
ATOM 603 O O . SER A 1 75 ? -16.824 -13.385 23.446 1.00 96.88 75 SER A O 1
ATOM 605 N N . PHE A 1 76 ? -18.631 -12.096 23.788 1.00 97.56 76 PHE A N 1
ATOM 606 C CA . PHE A 1 76 ? -17.942 -10.849 23.456 1.00 97.56 76 PHE A CA 1
ATOM 607 C C . PHE A 1 76 ? -16.776 -10.564 24.411 1.00 97.56 76 PHE A C 1
ATOM 609 O O . PHE A 1 76 ? -15.667 -10.251 23.957 1.00 97.56 76 PHE A O 1
ATOM 616 N N . PHE A 1 77 ? -17.004 -10.714 25.719 1.00 97.50 77 PHE A N 1
ATOM 617 C CA . PHE A 1 77 ? -15.966 -10.552 26.734 1.00 97.50 77 PHE A CA 1
ATOM 618 C C . PHE A 1 77 ? -14.804 -11.524 26.498 1.00 97.50 77 PHE A C 1
ATOM 620 O O . PHE A 1 77 ? -13.644 -11.108 26.467 1.00 97.50 77 PHE A O 1
ATOM 627 N N . GLU A 1 78 ? -15.100 -12.804 26.248 1.00 95.62 78 GLU A N 1
ATOM 628 C CA . GLU A 1 78 ? -14.076 -13.830 26.043 1.00 95.62 78 GLU A CA 1
ATOM 629 C C . GLU A 1 78 ? -13.208 -13.550 24.815 1.00 95.62 78 GLU A C 1
ATOM 631 O O . GLU A 1 78 ? -11.992 -13.721 24.868 1.00 95.62 78 GLU A O 1
ATOM 636 N N . ARG A 1 79 ? -13.812 -13.126 23.698 1.00 95.19 79 ARG A N 1
ATOM 637 C CA . ARG A 1 79 ? -13.065 -12.831 22.466 1.00 95.19 79 ARG A CA 1
ATOM 638 C C . ARG A 1 79 ? -12.214 -11.578 22.583 1.00 95.19 79 ARG A C 1
ATOM 640 O O . ARG A 1 79 ? -11.141 -11.520 21.984 1.00 95.19 79 ARG A O 1
ATOM 647 N N . THR A 1 80 ? -12.695 -10.590 23.329 1.00 95.94 80 THR A N 1
ATOM 648 C CA . THR A 1 80 ? -12.013 -9.305 23.478 1.00 95.94 80 THR A CA 1
ATOM 649 C C . THR A 1 80 ? -10.871 -9.414 24.481 1.00 95.94 80 THR A C 1
ATOM 651 O O . THR A 1 80 ? -9.726 -9.115 24.149 1.00 95.94 80 THR A O 1
ATOM 654 N N . PHE A 1 81 ? -11.157 -9.891 25.693 1.00 95.69 81 PHE A N 1
ATOM 655 C CA . PHE A 1 81 ? -10.211 -9.877 26.809 1.00 95.69 81 PHE A CA 1
ATOM 656 C C . PHE A 1 81 ? -9.499 -11.219 27.017 1.00 95.69 81 PHE A C 1
ATOM 658 O O . PHE A 1 81 ? -8.368 -11.250 27.508 1.00 95.69 81 PHE A O 1
ATOM 665 N N . GLY A 1 82 ? -10.108 -12.337 26.613 1.00 90.75 82 GLY A N 1
ATOM 666 C CA . GLY A 1 82 ? -9.546 -13.671 26.818 1.00 90.75 82 GLY A CA 1
ATOM 667 C C . GLY A 1 82 ? -9.216 -13.925 28.289 1.00 90.75 82 GLY A C 1
ATOM 668 O O . GLY A 1 82 ? -10.064 -13.758 29.161 1.00 90.75 82 GLY A O 1
ATOM 669 N N . ASN A 1 83 ? -7.965 -14.309 28.556 1.00 90.88 83 ASN A N 1
ATOM 670 C CA . ASN A 1 83 ? -7.461 -14.593 29.904 1.00 90.88 83 ASN A CA 1
ATOM 671 C C . ASN A 1 83 ? -6.569 -13.471 30.467 1.00 90.88 83 ASN A C 1
ATOM 673 O O . ASN A 1 83 ? -5.808 -13.719 31.402 1.00 90.88 83 ASN A O 1
ATOM 677 N N . ILE A 1 84 ? -6.622 -12.255 29.907 1.00 95.44 84 ILE A N 1
ATOM 678 C CA . ILE A 1 84 ? -5.775 -11.138 30.356 1.00 95.44 84 ILE A CA 1
ATOM 679 C C . ILE A 1 84 ? -5.969 -10.859 31.858 1.00 95.44 84 ILE A C 1
ATOM 681 O O . ILE A 1 84 ? -7.057 -11.042 32.422 1.00 95.44 84 ILE A O 1
ATOM 685 N N . SER A 1 85 ? -4.896 -10.442 32.530 1.00 95.38 85 SER A N 1
ATOM 686 C CA . SER A 1 85 ? -4.991 -9.897 33.883 1.00 95.38 85 SER A CA 1
ATOM 687 C C . SER A 1 85 ? -5.383 -8.429 33.797 1.00 95.38 85 SER A C 1
ATOM 689 O O . SER A 1 85 ? -4.718 -7.658 33.114 1.00 95.38 85 SER A O 1
ATOM 691 N N . PHE A 1 86 ? -6.422 -8.018 34.523 1.00 96.50 86 PHE A N 1
ATOM 692 C CA . PHE A 1 86 ? -6.818 -6.608 34.572 1.00 96.50 86 PHE A CA 1
ATOM 693 C C . PHE A 1 86 ? -5.857 -5.737 35.392 1.00 96.50 86 PHE A C 1
ATOM 695 O O . PHE A 1 86 ? -5.963 -4.514 35.361 1.00 96.50 86 PHE A O 1
ATOM 702 N N . ASN A 1 87 ? -4.886 -6.353 36.075 1.00 94.81 87 ASN A N 1
ATOM 703 C CA . ASN A 1 87 ? -3.753 -5.641 36.656 1.00 94.81 87 ASN A CA 1
ATOM 704 C C . ASN A 1 87 ? -2.734 -5.188 35.584 1.00 94.81 87 ASN A C 1
ATOM 706 O O . ASN A 1 87 ? -1.989 -4.237 35.805 1.00 94.81 87 ASN A O 1
ATOM 710 N N . ASP A 1 88 ? -2.719 -5.831 34.410 1.00 96.25 88 ASP A N 1
ATOM 711 C CA . ASP A 1 88 ? -1.951 -5.397 33.238 1.00 96.25 88 ASP A CA 1
ATOM 712 C C . ASP A 1 88 ? -2.783 -4.427 32.385 1.00 96.25 88 ASP A C 1
ATOM 714 O O . ASP A 1 88 ? -3.370 -4.783 31.362 1.00 96.25 88 ASP A O 1
ATOM 718 N N . ILE A 1 89 ? -2.853 -3.172 32.831 1.00 96.31 89 ILE A N 1
ATOM 719 C CA . ILE A 1 89 ? -3.656 -2.128 32.177 1.00 96.31 89 ILE A CA 1
ATOM 720 C C . ILE A 1 89 ? -3.205 -1.898 30.726 1.00 96.31 89 ILE A C 1
ATOM 722 O O . ILE A 1 89 ? -4.042 -1.664 29.855 1.00 96.31 89 ILE A O 1
ATOM 726 N N . ALA A 1 90 ? -1.902 -2.004 30.443 1.00 96.38 90 ALA A N 1
ATOM 727 C CA . ALA A 1 90 ? -1.372 -1.844 29.092 1.00 96.38 90 ALA A CA 1
ATOM 728 C C . ALA A 1 90 ? -1.864 -2.965 28.163 1.00 96.38 90 ALA A C 1
ATOM 730 O O . ALA A 1 90 ? -2.359 -2.680 27.071 1.00 96.38 90 ALA A O 1
ATOM 731 N N . GLY A 1 91 ? -1.814 -4.219 28.623 1.00 97.19 91 GLY A N 1
ATOM 732 C CA . GLY A 1 91 ? -2.366 -5.358 27.892 1.00 97.19 91 GLY A CA 1
ATOM 733 C C . GLY A 1 91 ? -3.881 -5.261 27.697 1.00 97.19 91 GLY A C 1
ATOM 734 O O . GLY A 1 91 ? -4.379 -5.540 26.607 1.00 97.19 91 GLY A O 1
ATOM 735 N N . VAL A 1 92 ? -4.634 -4.802 28.704 1.00 97.75 92 VAL A N 1
ATOM 736 C CA . VAL A 1 92 ? -6.082 -4.546 28.562 1.00 97.75 92 VAL A CA 1
ATOM 737 C C . VAL A 1 92 ? -6.342 -3.470 27.506 1.00 97.75 92 VAL A C 1
ATOM 739 O O . VAL A 1 92 ? -7.209 -3.655 26.651 1.00 97.75 92 VAL A O 1
ATOM 742 N N . LYS A 1 93 ? -5.574 -2.375 27.517 1.00 96.38 93 LYS A N 1
ATOM 743 C CA . LYS A 1 93 ? -5.691 -1.300 26.527 1.00 96.38 93 LYS A CA 1
ATOM 744 C C . LYS A 1 93 ? -5.434 -1.801 25.110 1.00 96.38 93 LYS A C 1
ATOM 746 O O . LYS A 1 93 ? -6.230 -1.515 24.225 1.00 96.38 93 LYS A O 1
ATOM 751 N N . GLU A 1 94 ? -4.408 -2.624 24.901 1.00 95.56 94 GLU A N 1
ATOM 752 C CA . GLU A 1 94 ? -4.134 -3.234 23.594 1.00 95.56 94 GLU A CA 1
ATOM 753 C C . GLU A 1 94 ? -5.321 -4.073 23.084 1.00 95.56 94 GLU A C 1
ATOM 755 O O . GLU A 1 94 ? -5.694 -4.000 21.910 1.00 95.56 94 GLU A O 1
ATOM 760 N N . ARG A 1 95 ? -5.972 -4.838 23.973 1.00 96.31 95 ARG A N 1
ATOM 761 C CA . ARG A 1 95 ? -7.176 -5.622 23.638 1.00 96.31 95 ARG A CA 1
ATOM 762 C C . ARG A 1 95 ? -8.360 -4.730 23.269 1.00 96.31 95 ARG A C 1
ATOM 764 O O . ARG A 1 95 ? -9.051 -5.009 22.286 1.00 96.31 95 ARG A O 1
ATOM 771 N N . VAL A 1 96 ? -8.569 -3.654 24.027 1.00 97.19 96 VAL A N 1
ATOM 772 C CA . VAL A 1 96 ? -9.611 -2.656 23.753 1.00 97.19 96 VAL A CA 1
ATOM 773 C C . VAL A 1 96 ? -9.360 -1.950 22.423 1.00 97.19 96 VAL A C 1
ATOM 775 O O . VAL A 1 96 ? -10.272 -1.839 21.605 1.00 97.19 96 VAL A O 1
ATOM 778 N N . ASP A 1 97 ? -8.128 -1.536 22.149 1.00 95.94 97 ASP A N 1
ATOM 779 C CA . ASP A 1 97 ? -7.784 -0.880 20.891 1.00 95.94 97 ASP A CA 1
ATOM 780 C C . ASP A 1 97 ? -7.955 -1.826 19.703 1.00 95.94 97 ASP A C 1
ATOM 782 O O . ASP A 1 97 ? -8.482 -1.417 18.666 1.00 95.94 97 ASP A O 1
ATOM 786 N N . LYS A 1 98 ? -7.624 -3.115 19.856 1.00 95.94 98 LYS A N 1
ATOM 787 C CA . LYS A 1 98 ? -7.853 -4.120 18.811 1.00 95.94 98 LYS A CA 1
ATOM 788 C C . LYS A 1 98 ? -9.333 -4.242 18.438 1.00 95.94 98 LYS A C 1
ATOM 790 O O . LYS A 1 98 ? -9.653 -4.220 17.249 1.00 95.94 98 LYS A O 1
ATOM 795 N N . ILE A 1 99 ? -10.247 -4.334 19.409 1.00 97.50 99 ILE A N 1
ATOM 796 C CA . ILE A 1 99 ? -11.686 -4.403 19.098 1.00 97.50 99 ILE A CA 1
ATOM 797 C C . ILE A 1 99 ? -12.224 -3.059 18.579 1.00 97.50 99 ILE A C 1
ATOM 799 O O . ILE A 1 99 ? -13.045 -3.038 17.663 1.00 97.50 99 ILE A O 1
ATOM 803 N N . ARG A 1 100 ? -11.696 -1.924 19.053 1.00 97.38 100 ARG A N 1
ATOM 804 C CA . ARG A 1 100 ? -12.033 -0.598 18.506 1.00 97.38 100 ARG A CA 1
ATOM 805 C C . ARG A 1 100 ? -11.595 -0.432 17.052 1.00 97.38 100 ARG A C 1
ATOM 807 O O . ARG A 1 100 ? -12.325 0.180 16.272 1.00 97.38 100 ARG A O 1
ATOM 814 N N . CYS A 1 101 ? -10.468 -1.025 16.655 1.00 97.50 101 CYS A N 1
ATOM 815 C CA . CYS A 1 101 ? -10.071 -1.094 15.248 1.00 97.50 101 CYS A CA 1
ATOM 816 C C . CYS A 1 101 ? -11.129 -1.833 14.420 1.00 97.50 101 CYS A C 1
ATOM 818 O O . CYS A 1 101 ? -11.500 -1.353 13.352 1.00 97.50 101 CYS A O 1
ATOM 820 N N . VAL A 1 102 ? -11.676 -2.947 14.927 1.00 97.38 102 VAL A N 1
ATOM 821 C CA . VAL A 1 102 ? -12.781 -3.666 14.263 1.00 97.38 102 VAL A CA 1
ATOM 822 C C . VAL A 1 102 ? -14.005 -2.768 14.113 1.00 97.38 102 VAL A C 1
ATOM 824 O O . VAL A 1 102 ? -14.603 -2.742 13.040 1.00 97.38 102 VAL A O 1
ATOM 827 N N . TYR A 1 103 ? -14.347 -1.974 15.134 1.00 96.69 103 TYR A N 1
ATOM 828 C CA . TYR A 1 103 ? -15.462 -1.030 15.028 1.00 96.69 103 TYR A CA 1
ATOM 829 C C . TYR A 1 103 ? -15.269 -0.018 13.894 1.00 96.69 103 TYR A C 1
ATOM 831 O O . TYR A 1 103 ? -16.204 0.251 13.146 1.00 96.69 103 TYR A O 1
ATOM 839 N N . MET A 1 104 ? -14.061 0.527 13.722 1.00 95.06 104 MET A N 1
ATOM 840 C CA . MET A 1 104 ? -13.778 1.448 12.615 1.00 95.06 104 MET A CA 1
ATOM 841 C C . MET A 1 104 ? -13.740 0.742 11.255 1.00 95.06 104 MET A C 1
ATOM 843 O O . MET A 1 104 ? -14.204 1.302 10.265 1.00 95.06 104 MET A O 1
ATOM 847 N N . LEU A 1 105 ? -13.190 -0.473 11.192 1.00 95.19 105 LEU A N 1
ATOM 848 C CA . LEU A 1 105 ? -13.026 -1.228 9.948 1.00 95.19 105 LEU A CA 1
ATOM 849 C C . LEU A 1 105 ? -14.356 -1.716 9.367 1.00 95.19 105 LEU A C 1
ATOM 851 O O . LEU A 1 105 ? -14.545 -1.577 8.155 1.00 95.19 105 LEU A O 1
ATOM 855 N N . GLU A 1 106 ? -15.227 -2.262 10.223 1.00 94.25 106 GLU A N 1
ATOM 856 C CA . GLU A 1 106 ? -16.507 -2.892 9.857 1.00 94.25 106 GLU A CA 1
ATOM 857 C C . GLU A 1 106 ? -17.693 -1.929 9.940 1.00 94.25 106 GLU A C 1
ATOM 859 O O . GLU A 1 106 ? -18.659 -2.115 9.213 1.00 94.25 106 GLU A O 1
ATOM 864 N N . PHE A 1 107 ? -17.655 -0.924 10.824 1.00 92.44 107 PHE A N 1
ATOM 865 C CA . PHE A 1 107 ? -18.825 -0.083 11.112 1.00 92.44 107 PHE A CA 1
ATOM 866 C C . PHE A 1 107 ? -18.572 1.425 11.007 1.00 92.44 107 PHE A C 1
ATOM 868 O O . PHE A 1 107 ? -19.507 2.205 11.168 1.00 92.44 107 PHE A O 1
ATOM 875 N N . GLY A 1 108 ? -17.321 1.863 10.825 1.00 91.31 108 GLY A N 1
ATOM 876 C CA . GLY A 1 108 ? -16.962 3.286 10.775 1.00 91.31 108 GLY A CA 1
ATOM 877 C C . GLY A 1 108 ? -17.266 4.082 12.055 1.00 91.31 108 GLY A C 1
ATOM 878 O O . GLY A 1 108 ? -17.161 5.306 12.050 1.00 91.31 108 GLY A O 1
ATOM 879 N N . ASN A 1 109 ? -17.669 3.429 13.154 1.00 92.12 109 ASN A N 1
ATOM 880 C CA . ASN A 1 109 ? -18.140 4.094 14.368 1.00 92.12 109 ASN A CA 1
ATOM 881 C C . ASN A 1 109 ? -17.986 3.197 15.605 1.00 92.12 109 ASN A C 1
ATOM 883 O O . ASN A 1 109 ? -18.472 2.065 15.622 1.00 92.12 109 ASN A O 1
ATOM 887 N N . PHE A 1 110 ? -17.358 3.719 16.664 1.00 93.56 110 PHE A N 1
ATOM 888 C CA . PHE A 1 110 ? -17.096 2.941 17.877 1.00 93.56 110 PHE A CA 1
ATOM 889 C C . PHE A 1 110 ? -18.374 2.505 18.606 1.00 93.56 110 PHE A C 1
ATOM 891 O O . PHE A 1 110 ? -18.544 1.323 18.901 1.00 93.56 110 PHE A O 1
ATOM 898 N N . TYR A 1 111 ? -19.280 3.445 18.891 1.00 91.75 111 TYR A N 1
ATOM 899 C CA . TYR A 1 111 ? -20.503 3.172 19.648 1.00 91.75 111 TYR A CA 1
ATOM 900 C C . TYR A 1 111 ? -21.429 2.207 18.902 1.00 91.75 111 TYR A C 1
ATOM 902 O O . TYR A 1 111 ? -21.965 1.264 19.489 1.00 91.75 111 TYR A O 1
ATOM 910 N N . TYR A 1 112 ? -21.597 2.416 17.593 1.00 91.38 112 TYR A N 1
ATOM 911 C CA . TYR A 1 112 ? -22.396 1.525 16.755 1.00 91.38 112 TYR A CA 1
ATOM 912 C C . TYR A 1 112 ? -21.777 0.124 16.684 1.00 91.38 112 TYR A C 1
ATOM 914 O O . TYR A 1 112 ? -22.501 -0.861 16.828 1.00 91.38 112 TYR A O 1
ATOM 922 N N . GLY A 1 113 ? -20.447 0.032 16.564 1.00 94.44 113 GLY A N 1
ATOM 923 C CA . GLY A 1 113 ? -19.722 -1.236 16.604 1.00 94.44 113 GLY A CA 1
ATOM 924 C C . GLY A 1 113 ? -19.967 -2.013 17.897 1.00 94.44 113 GLY A C 1
ATOM 925 O O . GLY A 1 113 ? -20.393 -3.166 17.841 1.00 94.44 113 GLY A O 1
ATOM 926 N N . TYR A 1 114 ? -19.817 -1.371 19.061 1.00 96.38 114 TYR A N 1
ATOM 927 C CA . TYR A 1 114 ? -20.141 -2.007 20.343 1.00 96.38 114 TYR A CA 1
ATOM 928 C C . TYR A 1 114 ? -21.613 -2.432 20.411 1.00 96.38 114 TYR A C 1
ATOM 930 O O . TYR A 1 114 ? -21.912 -3.574 20.747 1.00 96.38 114 TYR A O 1
ATOM 938 N N . ARG A 1 115 ? -22.553 -1.556 20.024 1.00 94.56 115 ARG A N 1
ATOM 939 C CA . ARG A 1 115 ? -23.994 -1.868 20.016 1.00 94.56 115 ARG A CA 1
ATOM 940 C C . ARG A 1 115 ? -24.324 -3.100 19.166 1.00 94.56 115 ARG A C 1
ATOM 942 O O . ARG A 1 115 ? -25.233 -3.837 19.530 1.00 94.56 115 ARG A O 1
ATOM 949 N N . LYS A 1 116 ? -23.638 -3.311 18.038 1.00 94.44 116 LYS A N 1
ATOM 950 C CA . LYS A 1 116 ? -23.872 -4.467 17.156 1.00 94.44 116 LYS A CA 1
ATOM 951 C C . LYS A 1 116 ? -23.188 -5.742 17.630 1.00 94.44 116 LYS A C 1
ATOM 953 O O . LYS A 1 116 ? -23.712 -6.817 17.357 1.00 94.44 116 LYS A O 1
ATOM 958 N N . LEU A 1 117 ? -22.037 -5.627 18.290 1.00 96.56 117 LEU A N 1
ATOM 959 C CA . LEU A 1 117 ? -21.211 -6.781 18.640 1.00 96.56 117 LEU A CA 1
ATOM 960 C C . LEU A 1 117 ? -21.389 -7.267 20.079 1.00 96.56 117 LEU A C 1
ATOM 962 O O . LEU A 1 117 ? -21.180 -8.450 20.320 1.00 96.56 117 LEU A O 1
ATOM 966 N N . ARG A 1 118 ? -21.782 -6.406 21.026 1.00 96.50 118 ARG A N 1
ATOM 967 C CA . ARG A 1 118 ? -21.802 -6.755 22.458 1.00 96.50 118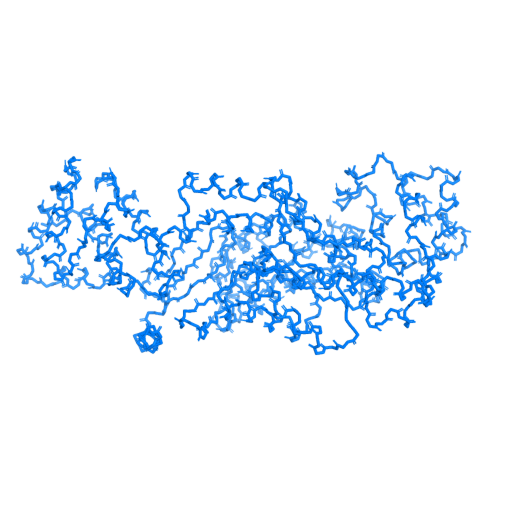 ARG A CA 1
ATOM 968 C C . ARG A 1 118 ? -22.667 -7.980 22.767 1.00 96.50 118 ARG A C 1
ATOM 970 O O . ARG A 1 118 ? -22.301 -8.763 23.632 1.00 96.50 118 ARG A O 1
ATOM 977 N N . ASP A 1 119 ? -23.773 -8.169 22.048 1.00 95.88 119 ASP A N 1
ATOM 978 C CA . ASP A 1 119 ? -24.780 -9.201 22.330 1.00 95.88 119 ASP A CA 1
ATOM 979 C C . ASP A 1 119 ? -24.551 -10.508 21.532 1.00 95.88 119 ASP A C 1
ATOM 981 O O . ASP A 1 119 ? -25.376 -11.418 21.588 1.00 95.88 119 ASP A O 1
ATOM 985 N N . ILE A 1 120 ? -23.449 -10.615 20.774 1.00 95.50 120 ILE A N 1
ATOM 986 C CA . ILE A 1 120 ? -23.120 -11.775 19.923 1.00 95.50 120 ILE A CA 1
ATOM 987 C C . ILE A 1 120 ? -21.661 -12.230 20.111 1.00 95.50 120 ILE A C 1
ATOM 989 O O . ILE A 1 120 ? -20.866 -11.534 20.735 1.00 95.50 120 ILE A O 1
ATOM 993 N N . ASP A 1 121 ? -21.277 -13.378 19.535 1.00 96.19 121 ASP A N 1
ATOM 994 C CA . ASP A 1 121 ? -19.854 -13.725 19.367 1.00 96.19 121 ASP A CA 1
ATOM 995 C C . ASP A 1 121 ? -19.241 -12.822 18.275 1.00 96.19 121 ASP A C 1
ATOM 997 O O . ASP A 1 121 ? -19.635 -12.933 17.109 1.00 96.19 121 ASP A O 1
ATOM 1001 N N . PRO A 1 122 ? -18.285 -11.926 18.599 1.00 96.19 122 PRO A N 1
ATOM 1002 C CA . PRO A 1 122 ? -17.698 -11.018 17.620 1.00 96.19 122 PRO A CA 1
ATOM 1003 C C . PRO A 1 122 ? -16.669 -11.704 16.711 1.00 96.19 122 PRO A C 1
ATOM 1005 O O . PRO A 1 122 ? -16.203 -11.087 15.751 1.00 96.19 122 PRO A O 1
ATOM 1008 N N . TYR A 1 123 ? -16.294 -12.961 16.981 1.00 95.19 123 TYR A N 1
ATOM 1009 C CA . TYR A 1 123 ? -15.246 -13.666 16.244 1.00 95.19 123 TYR A CA 1
ATOM 1010 C C . TYR A 1 123 ? -15.432 -13.678 14.717 1.00 95.19 123 TYR A C 1
ATOM 1012 O O . TYR A 1 123 ? -14.462 -13.351 14.036 1.00 95.19 123 TYR A O 1
ATOM 1020 N N . PRO A 1 124 ? -16.628 -13.939 14.145 1.00 95.75 124 PRO A N 1
ATOM 1021 C CA . PRO A 1 124 ? -16.819 -13.912 12.691 1.00 95.75 124 PRO A CA 1
ATOM 1022 C C . PRO A 1 124 ? -16.526 -12.554 12.041 1.00 95.75 124 PRO A C 1
ATOM 1024 O O . PRO A 1 124 ? -16.237 -12.494 10.849 1.00 95.75 124 PRO A O 1
ATOM 1027 N N . ILE A 1 125 ? -16.621 -11.461 12.804 1.00 96.69 125 ILE A N 1
ATOM 1028 C CA . ILE A 1 125 ? -16.299 -10.108 12.339 1.00 96.69 125 ILE A CA 1
ATOM 1029 C C . ILE A 1 125 ? -14.817 -9.806 12.570 1.00 96.69 125 ILE A C 1
ATOM 1031 O O . ILE A 1 125 ? -14.143 -9.319 11.665 1.00 96.69 125 ILE A O 1
ATOM 1035 N N . ILE A 1 126 ? -14.276 -10.159 13.742 1.00 95.94 126 ILE A N 1
ATOM 1036 C CA . ILE A 1 126 ? -12.845 -10.015 14.052 1.00 95.94 126 ILE A CA 1
ATOM 1037 C C . ILE A 1 126 ? -11.995 -10.757 13.007 1.00 95.94 126 ILE A C 1
ATOM 1039 O O . ILE A 1 126 ? -11.052 -10.179 12.465 1.00 95.94 126 ILE A O 1
ATOM 1043 N N . SER A 1 127 ? -12.362 -11.995 12.661 1.00 95.19 127 SER A N 1
ATOM 1044 C CA . SER A 1 127 ? -11.614 -12.854 11.733 1.00 95.19 127 SER A CA 1
ATOM 1045 C C . SER A 1 127 ? -11.665 -12.396 10.272 1.00 95.19 127 SER A C 1
ATOM 1047 O O . SER A 1 127 ? -10.936 -12.926 9.429 1.00 95.19 127 SER A O 1
ATOM 1049 N N . LYS A 1 128 ? -12.470 -11.381 9.927 1.00 94.75 128 LYS A N 1
ATOM 1050 C CA . LYS A 1 128 ? -12.368 -10.702 8.623 1.00 94.75 128 LYS A CA 1
ATOM 1051 C C . LYS A 1 128 ? -11.069 -9.904 8.498 1.00 94.75 128 LYS A C 1
ATOM 1053 O O . LYS A 1 128 ? -10.534 -9.827 7.395 1.00 94.75 128 LYS A O 1
ATOM 1058 N N . TYR A 1 129 ? -10.559 -9.369 9.609 1.00 95.44 129 TYR A N 1
ATOM 1059 C CA . TYR A 1 129 ? -9.443 -8.415 9.635 1.00 95.44 129 TYR A CA 1
ATOM 1060 C C . TYR A 1 129 ? -8.214 -8.921 10.386 1.00 95.44 129 TYR A C 1
ATOM 1062 O O . TYR A 1 129 ? -7.099 -8.547 10.036 1.00 95.44 129 TYR A O 1
ATOM 1070 N N . PHE A 1 130 ? -8.414 -9.780 11.388 1.00 95.88 130 PHE A N 1
ATOM 1071 C CA . PHE A 1 130 ? -7.357 -10.310 12.240 1.00 95.88 130 PHE A CA 1
ATOM 1072 C C . PHE A 1 130 ? -7.454 -11.830 12.304 1.00 95.88 130 PHE A C 1
ATOM 1074 O O . PHE A 1 130 ? -8.349 -12.365 12.957 1.00 95.88 130 PHE A O 1
ATOM 1081 N N . SER A 1 131 ? -6.525 -12.519 11.648 1.00 93.69 131 SER A N 1
ATOM 1082 C CA . SER A 1 131 ? -6.421 -13.977 11.758 1.00 93.69 131 SER A CA 1
ATOM 1083 C C . SER A 1 131 ? -5.754 -14.390 13.067 1.00 93.69 131 SER A C 1
ATOM 1085 O O . SER A 1 131 ? -4.825 -13.731 13.541 1.00 93.69 131 SER A O 1
ATOM 1087 N N . SER A 1 132 ? -6.198 -15.510 13.630 1.00 91.56 132 SER A N 1
ATOM 1088 C CA . SER A 1 132 ? -5.401 -16.295 14.574 1.00 91.56 132 SER A CA 1
ATOM 1089 C C . SER A 1 132 ? -4.188 -16.922 13.875 1.00 91.56 132 SER A C 1
ATOM 1091 O O . SER A 1 132 ? -4.131 -16.973 12.643 1.00 91.56 132 SER A O 1
ATOM 1093 N N . ASP A 1 133 ? -3.229 -17.440 14.643 1.00 91.50 133 ASP A N 1
ATOM 1094 C CA . ASP A 1 133 ? -2.060 -18.124 14.074 1.00 91.50 133 ASP A CA 1
ATOM 1095 C C . ASP A 1 133 ? -2.470 -19.329 13.209 1.00 91.50 133 ASP A C 1
ATOM 1097 O O . ASP A 1 133 ? -1.956 -19.508 12.105 1.00 91.50 133 ASP A O 1
ATOM 1101 N N . GLU A 1 134 ? -3.476 -20.093 13.649 1.00 93.38 134 GLU A N 1
ATOM 1102 C CA . GLU A 1 134 ? -4.009 -21.238 12.902 1.00 93.38 134 GLU A CA 1
ATOM 1103 C C . GLU A 1 134 ? -4.699 -20.804 11.594 1.00 93.38 134 GLU A C 1
ATOM 1105 O O . GLU A 1 134 ? -4.513 -21.415 10.539 1.00 93.38 134 GLU A O 1
ATOM 1110 N N . GLU A 1 135 ? -5.491 -19.728 11.626 1.00 94.00 135 GLU A N 1
ATOM 1111 C CA . GLU A 1 135 ? -6.127 -19.174 10.423 1.00 94.00 135 GLU A CA 1
ATOM 1112 C C . GLU A 1 135 ? -5.094 -18.624 9.442 1.00 94.00 135 GLU A C 1
ATOM 1114 O O . GLU A 1 135 ? -5.209 -18.838 8.233 1.00 94.00 135 GLU A O 1
ATOM 1119 N N . LYS A 1 136 ? -4.061 -17.952 9.956 1.00 93.69 136 LYS A N 1
ATOM 1120 C CA . LYS A 1 136 ? -2.957 -17.432 9.155 1.00 93.69 136 LYS A CA 1
ATOM 1121 C C . LYS A 1 136 ? -2.223 -18.567 8.452 1.00 93.69 136 LYS A C 1
ATOM 1123 O O . LYS A 1 136 ? -1.923 -18.450 7.265 1.00 93.69 136 LYS A O 1
ATOM 1128 N N . GLU A 1 137 ? -1.981 -19.679 9.138 1.00 93.38 137 GLU A N 1
ATOM 1129 C CA . GLU A 1 137 ? -1.348 -20.855 8.546 1.00 93.38 137 GLU A CA 1
ATOM 1130 C C . GLU A 1 137 ? -2.214 -21.485 7.443 1.00 93.38 137 GLU A C 1
ATOM 1132 O O . GLU A 1 137 ? -1.707 -21.776 6.357 1.00 93.38 137 GLU A O 1
ATOM 1137 N N . LYS A 1 138 ? -3.538 -21.563 7.642 1.00 94.69 138 LYS A N 1
ATOM 1138 C CA . LYS A 1 138 ? -4.491 -21.989 6.597 1.00 94.69 138 LYS A CA 1
ATOM 1139 C C . LYS A 1 138 ? -4.490 -21.054 5.385 1.00 94.69 138 LYS A C 1
ATOM 1141 O O . LYS A 1 138 ? -4.525 -21.525 4.248 1.00 94.69 138 LYS A O 1
ATOM 1146 N N . LEU A 1 139 ? -4.433 -19.736 5.596 1.00 94.06 139 LEU A N 1
ATOM 1147 C CA . LEU A 1 139 ? -4.338 -18.749 4.513 1.00 94.06 139 LEU A CA 1
ATOM 1148 C C . LEU A 1 139 ? -3.013 -18.877 3.753 1.00 94.06 139 LEU A C 1
ATOM 1150 O O . LEU A 1 139 ? -3.001 -18.845 2.522 1.00 94.06 139 LEU A O 1
ATOM 1154 N N . ILE A 1 140 ? -1.904 -19.083 4.467 1.00 93.31 140 ILE A N 1
ATOM 1155 C CA . ILE A 1 140 ? -0.597 -19.358 3.864 1.00 93.31 140 ILE A CA 1
ATOM 1156 C C . ILE A 1 140 ? -0.664 -20.629 3.014 1.00 93.31 140 ILE A C 1
ATOM 1158 O O . ILE A 1 140 ? -0.194 -20.621 1.879 1.00 93.31 140 ILE A O 1
ATOM 1162 N N . GLU A 1 141 ? -1.254 -21.713 3.520 1.00 93.00 141 GLU A N 1
ATOM 1163 C CA . GLU A 1 141 ? -1.409 -22.955 2.761 1.00 93.00 141 GLU A CA 1
ATOM 1164 C C . GLU A 1 141 ? -2.278 -22.746 1.513 1.00 93.00 141 GLU A C 1
ATOM 1166 O O . GLU A 1 141 ? -1.893 -23.156 0.418 1.00 93.00 141 GLU A O 1
ATOM 1171 N N . HIS A 1 142 ? -3.405 -22.041 1.649 1.00 92.38 142 HIS A N 1
ATOM 1172 C CA . HIS A 1 142 ? -4.276 -21.687 0.529 1.00 92.38 142 HIS A CA 1
ATOM 1173 C C . HIS A 1 142 ? -3.511 -20.940 -0.569 1.00 92.38 142 HIS A C 1
ATOM 1175 O O . HIS A 1 142 ? -3.599 -21.308 -1.740 1.00 92.38 142 HIS A O 1
ATOM 1181 N N . HIS A 1 143 ? -2.721 -19.932 -0.195 1.00 92.75 143 HIS A N 1
ATOM 1182 C CA . HIS A 1 143 ? -1.938 -19.141 -1.140 1.00 92.75 143 HIS A CA 1
ATOM 1183 C C . HIS A 1 143 ? -0.669 -19.843 -1.632 1.00 92.75 143 HIS A C 1
ATOM 1185 O O . HIS A 1 143 ? -0.142 -19.453 -2.667 1.00 92.75 143 HIS A O 1
ATOM 1191 N N . ARG A 1 144 ? -0.186 -20.892 -0.959 1.00 91.94 144 ARG A N 1
ATOM 1192 C CA . ARG A 1 144 ? 0.913 -21.748 -1.442 1.00 91.94 144 ARG A CA 1
ATOM 1193 C C . ARG A 1 144 ? 0.477 -22.714 -2.533 1.00 91.94 144 ARG A C 1
ATOM 1195 O O . ARG A 1 144 ? 1.320 -23.162 -3.309 1.00 91.94 144 ARG A O 1
ATOM 1202 N N . ARG A 1 145 ? -0.812 -23.056 -2.618 1.00 89.31 145 ARG A N 1
ATOM 1203 C CA . ARG A 1 145 ? -1.317 -23.930 -3.686 1.00 89.31 145 ARG A CA 1
ATOM 1204 C C . ARG A 1 145 ? -1.027 -23.295 -5.040 1.00 89.31 145 ARG A C 1
ATOM 1206 O O . ARG A 1 145 ? -1.277 -22.108 -5.239 1.00 89.31 145 ARG A O 1
ATOM 1213 N N . MET A 1 146 ? -0.494 -24.090 -5.965 1.00 81.31 146 MET A N 1
ATOM 1214 C CA . MET A 1 146 ? -0.271 -23.639 -7.336 1.00 81.31 146 MET A CA 1
ATOM 1215 C C . MET A 1 146 ? -1.616 -23.272 -7.954 1.00 81.31 146 MET A C 1
ATOM 1217 O O . MET A 1 146 ? -2.480 -24.126 -8.148 1.00 81.31 146 MET A O 1
ATOM 1221 N N . ARG A 1 147 ? -1.786 -21.983 -8.236 1.00 86.44 147 ARG A N 1
ATOM 1222 C CA . ARG A 1 147 ? -2.934 -21.430 -8.944 1.00 86.44 147 ARG A CA 1
ATOM 1223 C C . ARG A 1 147 ? -2.406 -20.801 -10.219 1.00 86.44 147 ARG A C 1
ATOM 1225 O O . ARG A 1 147 ? -1.417 -20.075 -10.190 1.00 86.44 147 ARG A O 1
ATOM 1232 N N . THR A 1 148 ? -3.041 -21.125 -11.331 1.00 86.56 148 THR A N 1
ATOM 1233 C CA . THR A 1 148 ? -2.701 -20.574 -12.640 1.00 86.56 148 THR A CA 1
ATOM 1234 C C . THR A 1 148 ? -3.981 -20.134 -13.318 1.00 86.56 148 THR A C 1
ATOM 1236 O O . THR A 1 148 ? -5.054 -20.671 -13.040 1.00 86.56 148 THR A O 1
ATOM 1239 N N . ILE 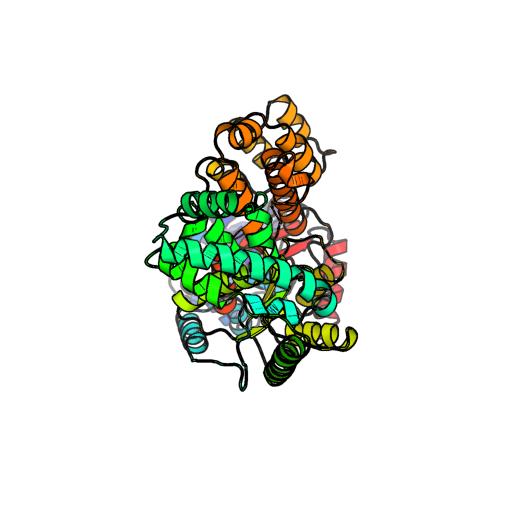A 1 149 ? -3.861 -19.133 -14.179 1.00 89.31 149 ILE A N 1
ATOM 1240 C CA . ILE A 1 149 ? -4.952 -18.714 -15.046 1.00 89.31 149 ILE A CA 1
ATOM 1241 C C . ILE A 1 149 ? -4.951 -19.688 -16.232 1.00 89.31 149 ILE A C 1
ATOM 1243 O O . ILE A 1 149 ? -3.942 -19.767 -16.940 1.00 89.31 149 ILE A O 1
ATOM 1247 N N . PRO A 1 150 ? -6.015 -20.486 -16.432 1.00 85.94 150 PRO A N 1
ATOM 1248 C CA . PRO A 1 150 ? -6.039 -21.476 -17.502 1.00 85.94 150 PRO A CA 1
ATOM 1249 C C . PRO A 1 150 ? -5.867 -20.819 -18.873 1.00 85.94 150 PRO A C 1
ATOM 1251 O O . PRO A 1 150 ? -6.456 -19.774 -19.128 1.00 85.94 150 PRO A O 1
ATOM 1254 N N . ALA A 1 151 ? -5.095 -21.454 -19.761 1.00 89.62 151 ALA A N 1
ATOM 1255 C CA . ALA A 1 151 ? -4.842 -20.973 -21.125 1.00 89.62 151 ALA A CA 1
ATOM 1256 C C . ALA A 1 151 ? -4.202 -19.569 -21.220 1.00 89.62 151 ALA A C 1
ATOM 1258 O O . ALA A 1 151 ? -4.315 -18.911 -22.252 1.00 89.62 151 ALA A O 1
ATOM 1259 N N . PHE A 1 152 ? -3.522 -19.118 -20.162 1.00 93.62 152 PHE A N 1
ATOM 1260 C CA . PHE A 1 152 ? -2.725 -17.896 -20.184 1.00 93.62 152 PHE A CA 1
ATOM 1261 C C . PHE A 1 152 ? -1.375 -18.126 -20.882 1.00 93.62 152 PHE A C 1
ATOM 1263 O O . PHE A 1 152 ? -0.658 -19.075 -20.557 1.00 93.62 152 PHE A O 1
ATOM 1270 N N . GLU A 1 153 ? -1.019 -17.244 -21.814 1.00 94.12 153 GLU A N 1
ATOM 1271 C CA . GLU A 1 153 ? 0.248 -17.242 -22.547 1.00 94.12 153 GLU A CA 1
ATOM 1272 C C . GLU A 1 153 ? 1.043 -15.978 -22.179 1.00 94.12 153 GLU A C 1
ATOM 1274 O O . GLU A 1 153 ? 0.631 -14.866 -22.499 1.00 94.12 153 GLU A O 1
ATOM 1279 N N . ASP A 1 154 ? 2.194 -16.119 -21.517 1.00 92.75 154 ASP A N 1
ATOM 1280 C CA . ASP A 1 154 ? 3.003 -14.955 -21.136 1.00 92.75 154 ASP A CA 1
ATOM 1281 C C . ASP A 1 154 ? 3.585 -14.241 -22.368 1.00 92.75 154 ASP A C 1
ATOM 1283 O O . ASP A 1 154 ? 4.261 -14.850 -23.203 1.00 92.75 154 ASP A O 1
ATOM 1287 N N . ILE A 1 155 ? 3.321 -12.937 -22.483 1.00 92.69 155 ILE A N 1
ATOM 1288 C CA . ILE A 1 155 ? 3.875 -12.076 -23.527 1.00 92.69 155 ILE A CA 1
ATOM 1289 C C . ILE A 1 155 ? 5.166 -11.435 -22.991 1.00 92.69 155 ILE A C 1
ATOM 1291 O O . ILE A 1 155 ? 5.112 -10.669 -22.020 1.00 92.69 155 ILE A O 1
ATOM 1295 N N . PRO A 1 156 ? 6.325 -11.666 -23.640 1.00 89.25 156 PRO A N 1
ATOM 1296 C CA . PRO A 1 156 ? 7.592 -11.060 -23.238 1.00 89.25 156 PRO A CA 1
ATOM 1297 C C . PRO A 1 156 ? 7.515 -9.533 -23.174 1.00 89.25 156 PRO A C 1
ATOM 1299 O O . PRO A 1 156 ? 6.902 -8.908 -24.044 1.00 89.25 156 PRO A O 1
ATOM 1302 N N . VAL A 1 157 ? 8.182 -8.915 -22.196 1.00 85.69 157 VAL A N 1
ATOM 1303 C CA . VAL A 1 157 ? 8.088 -7.471 -21.907 1.00 85.69 157 VAL A CA 1
ATOM 1304 C C . VAL A 1 157 ? 8.371 -6.613 -23.144 1.00 85.69 157 VAL A C 1
ATOM 1306 O O . VAL A 1 157 ? 7.570 -5.745 -23.491 1.00 85.69 157 VAL A O 1
ATOM 1309 N N . GLY A 1 158 ? 9.434 -6.927 -23.895 1.00 82.06 158 GLY A N 1
ATOM 1310 C CA . GLY A 1 158 ? 9.797 -6.221 -25.136 1.00 82.06 158 GLY A CA 1
ATOM 1311 C C . GLY A 1 158 ? 8.789 -6.347 -26.293 1.00 82.06 158 GLY A C 1
ATOM 1312 O O . GLY A 1 158 ? 8.969 -5.717 -27.339 1.00 82.06 158 GLY A O 1
ATOM 1313 N N . LYS A 1 159 ? 7.734 -7.157 -26.129 1.00 88.00 159 LYS A N 1
ATOM 1314 C CA . LYS A 1 159 ? 6.625 -7.331 -27.081 1.00 88.00 159 LYS A CA 1
ATOM 1315 C C . LYS A 1 159 ? 5.316 -6.724 -26.587 1.00 88.00 159 LYS A C 1
ATOM 1317 O O . LYS A 1 159 ? 4.462 -6.425 -27.417 1.00 88.00 159 LYS A O 1
ATOM 1322 N N . ARG A 1 160 ? 5.150 -6.489 -25.280 1.00 89.12 160 ARG A N 1
ATOM 1323 C CA . ARG A 1 160 ? 3.890 -5.990 -24.693 1.00 89.12 160 ARG A CA 1
ATOM 1324 C C . ARG A 1 160 ? 3.459 -4.643 -25.267 1.00 89.12 160 ARG A C 1
ATOM 1326 O O . ARG A 1 160 ? 2.266 -4.403 -25.428 1.00 89.12 160 ARG A O 1
ATOM 1333 N N . TYR A 1 161 ? 4.412 -3.814 -25.697 1.00 86.62 161 TYR A N 1
ATOM 1334 C CA . TYR A 1 161 ? 4.108 -2.548 -26.366 1.00 86.62 161 TYR A CA 1
ATOM 1335 C C . TYR A 1 161 ? 3.266 -2.735 -27.657 1.00 86.62 161 TYR A C 1
ATOM 1337 O O . TYR A 1 161 ? 2.522 -1.827 -28.026 1.00 86.62 161 TYR A O 1
ATOM 1345 N N . CYS A 1 162 ? 3.290 -3.918 -28.302 1.00 88.88 162 CYS A N 1
ATOM 1346 C CA . CYS A 1 162 ? 2.443 -4.258 -29.461 1.00 88.88 162 CYS A CA 1
ATOM 1347 C C . CYS A 1 162 ? 0.936 -4.223 -29.144 1.00 88.88 162 CYS A C 1
ATOM 1349 O O . CYS A 1 162 ? 0.107 -4.064 -30.046 1.00 88.88 162 CYS A O 1
ATOM 1351 N N . LEU A 1 163 ? 0.579 -4.370 -27.864 1.00 88.50 163 LEU A N 1
ATOM 1352 C CA . LEU A 1 163 ? -0.798 -4.284 -27.376 1.00 88.50 163 LEU A CA 1
ATOM 1353 C C . LEU A 1 163 ? -1.273 -2.827 -27.250 1.00 88.50 163 LEU A C 1
ATOM 1355 O O . LEU A 1 163 ? -2.461 -2.565 -27.076 1.00 88.50 163 LEU A O 1
ATOM 1359 N N . GLY A 1 164 ? -0.366 -1.853 -27.357 1.00 84.69 164 GLY A N 1
ATOM 1360 C CA . GLY A 1 164 ? -0.711 -0.439 -27.375 1.00 84.69 164 GLY A CA 1
ATOM 1361 C C . GLY A 1 164 ? -1.440 -0.028 -28.658 1.00 84.69 164 GLY A C 1
ATOM 1362 O O . GLY A 1 164 ? -1.164 -0.519 -29.757 1.00 84.69 164 GLY A O 1
ATOM 1363 N N . TYR A 1 165 ? -2.339 0.953 -28.545 1.00 75.88 165 TYR A N 1
ATOM 1364 C CA . TYR A 1 165 ? -3.029 1.534 -29.704 1.00 75.88 165 TYR A CA 1
ATOM 1365 C C . TYR A 1 165 ? -2.066 2.242 -30.675 1.00 75.88 165 TYR A C 1
ATOM 1367 O O . TYR A 1 165 ? -2.333 2.301 -31.873 1.00 75.88 165 TYR A O 1
ATOM 1375 N N . LEU A 1 166 ? -0.931 2.746 -30.174 1.00 77.44 166 LEU A N 1
ATOM 1376 C CA . LEU A 1 166 ? 0.091 3.438 -30.970 1.00 77.44 166 LEU A CA 1
ATOM 1377 C C . LEU A 1 166 ? 1.137 2.498 -31.589 1.00 77.44 166 LEU A C 1
ATOM 1379 O O . LEU A 1 166 ? 1.927 2.946 -32.419 1.00 77.44 166 LEU A O 1
ATOM 1383 N N . ALA A 1 167 ? 1.101 1.197 -31.274 1.00 78.38 167 ALA A N 1
ATOM 1384 C CA . ALA A 1 167 ? 2.104 0.222 -31.707 1.00 78.38 167 ALA A CA 1
ATOM 1385 C C . ALA A 1 167 ? 2.352 0.236 -33.223 1.00 78.38 167 ALA A C 1
ATOM 1387 O O . ALA A 1 167 ? 3.492 0.262 -33.680 1.00 78.38 167 ALA A O 1
ATOM 1388 N N . SER A 1 168 ? 1.285 0.280 -34.026 1.00 76.19 168 SER A N 1
ATOM 1389 C CA . SER A 1 168 ? 1.397 0.280 -35.490 1.00 76.19 168 SER A CA 1
ATOM 1390 C C . SER A 1 168 ? 2.076 1.541 -36.034 1.00 76.19 168 SER A C 1
ATOM 1392 O O . SER A 1 168 ? 2.733 1.474 -37.070 1.00 76.19 168 SER A O 1
ATOM 1394 N N . LYS A 1 169 ? 1.948 2.679 -35.341 1.00 79.88 169 LYS A N 1
ATOM 1395 C CA . LYS A 1 169 ? 2.592 3.942 -35.723 1.00 79.88 169 LYS A CA 1
ATOM 1396 C C . LYS A 1 169 ? 4.067 3.957 -35.314 1.00 79.88 169 LYS A C 1
ATOM 1398 O O . LYS A 1 169 ? 4.901 4.358 -36.114 1.00 79.88 169 LYS A O 1
ATOM 1403 N N . GLU A 1 170 ? 4.370 3.497 -34.103 1.00 83.00 170 GLU A N 1
ATOM 1404 C CA . GLU A 1 170 ? 5.711 3.571 -33.501 1.00 83.00 170 GLU A CA 1
ATOM 1405 C C . GLU A 1 170 ? 6.643 2.431 -33.938 1.00 83.00 170 GLU A C 1
ATOM 1407 O O . GLU A 1 170 ? 7.861 2.579 -33.896 1.00 83.00 170 GLU A O 1
ATOM 1412 N N . SER A 1 171 ? 6.093 1.309 -34.413 1.00 84.19 171 SER A N 1
ATOM 1413 C CA . SER A 1 171 ? 6.866 0.122 -34.816 1.00 84.19 171 SER A CA 1
ATOM 1414 C C . SER A 1 171 ? 7.996 0.411 -35.808 1.00 84.19 171 SER A C 1
ATOM 1416 O O . SER A 1 171 ? 9.073 -0.166 -35.682 1.00 84.19 171 SER A O 1
ATOM 1418 N N . LYS A 1 172 ? 7.789 1.327 -36.765 1.00 86.12 172 LYS A N 1
ATOM 1419 C CA . LYS A 1 172 ? 8.821 1.712 -37.742 1.00 86.12 172 LYS A CA 1
ATOM 1420 C C . LYS A 1 172 ? 10.026 2.364 -37.076 1.00 86.12 172 LYS A C 1
ATOM 1422 O O . LYS A 1 172 ? 11.158 2.009 -37.394 1.00 86.12 172 LYS A O 1
ATOM 1427 N N . ASP A 1 173 ? 9.772 3.281 -36.150 1.00 87.94 173 ASP A N 1
ATOM 1428 C CA . ASP A 1 173 ? 10.826 3.988 -35.431 1.00 87.94 173 ASP A CA 1
ATOM 1429 C C . ASP A 1 173 ? 11.571 3.009 -34.516 1.00 87.94 173 ASP A C 1
ATOM 1431 O O . ASP A 1 173 ? 12.798 2.929 -34.571 1.00 87.94 173 ASP A O 1
ATOM 1435 N N . ILE A 1 174 ? 10.835 2.177 -33.765 1.00 88.81 174 ILE A N 1
ATOM 1436 C CA . ILE A 1 174 ? 11.411 1.146 -32.886 1.00 88.81 174 ILE A CA 1
ATOM 1437 C C . ILE A 1 174 ? 12.284 0.167 -33.684 1.00 88.81 174 ILE A C 1
ATOM 1439 O O . ILE A 1 174 ? 13.402 -0.126 -33.261 1.00 88.81 174 ILE A O 1
ATOM 1443 N N . ASN A 1 175 ? 11.827 -0.310 -34.848 1.00 91.62 175 ASN A N 1
ATOM 1444 C CA . ASN A 1 175 ? 12.620 -1.192 -35.714 1.00 91.62 175 ASN A CA 1
ATOM 1445 C C . ASN A 1 175 ? 13.920 -0.513 -36.163 1.00 91.62 175 ASN A C 1
ATOM 1447 O O . ASN A 1 175 ? 14.984 -1.122 -36.076 1.00 91.62 175 ASN A O 1
ATOM 1451 N N . GLY A 1 176 ? 13.864 0.766 -36.547 1.00 93.31 176 GLY A N 1
ATOM 1452 C CA . GLY A 1 176 ? 15.057 1.530 -36.909 1.00 93.31 176 GLY A CA 1
ATOM 1453 C C . GLY A 1 176 ? 16.077 1.647 -35.768 1.00 93.31 176 GLY A C 1
ATOM 1454 O O . GLY A 1 176 ? 17.285 1.595 -36.010 1.00 93.31 176 GLY A O 1
ATOM 1455 N N . TYR A 1 177 ? 15.619 1.770 -34.520 1.00 93.94 177 TYR A N 1
ATOM 1456 C CA . TYR A 1 177 ? 16.499 1.739 -33.347 1.00 93.94 177 TYR A CA 1
ATOM 1457 C C . TYR A 1 177 ? 17.033 0.325 -33.062 1.00 93.94 177 TYR A C 1
ATOM 1459 O O . TYR A 1 177 ? 18.240 0.176 -32.860 1.00 93.94 177 TYR A O 1
ATOM 1467 N N . ARG A 1 178 ? 16.193 -0.717 -33.151 1.00 94.19 178 ARG A N 1
ATOM 1468 C CA . ARG A 1 178 ? 16.589 -2.127 -32.966 1.00 94.19 178 ARG A CA 1
ATOM 1469 C C . ARG A 1 178 ? 17.650 -2.572 -33.969 1.00 94.19 178 ARG A C 1
ATOM 1471 O O . ARG A 1 178 ? 18.618 -3.218 -33.582 1.00 94.19 178 ARG A O 1
ATOM 1478 N N . GLU A 1 179 ? 17.539 -2.172 -35.233 1.00 95.69 179 GLU A N 1
ATOM 1479 C CA . GLU A 1 179 ? 18.548 -2.464 -36.260 1.00 95.69 179 GLU A CA 1
ATOM 1480 C C . GLU A 1 179 ? 19.919 -1.860 -35.927 1.00 95.69 179 GLU A C 1
ATOM 1482 O O . GLU A 1 179 ? 20.954 -2.510 -36.098 1.00 95.69 179 GLU A O 1
ATOM 1487 N N . LYS A 1 180 ? 19.944 -0.608 -35.449 1.00 96.38 180 LYS A N 1
ATOM 1488 C CA . LYS A 1 180 ? 21.182 0.050 -35.002 1.00 96.38 180 LYS A CA 1
ATOM 1489 C C . LYS A 1 180 ? 21.742 -0.645 -33.764 1.00 96.38 180 LYS A C 1
ATOM 1491 O O . LYS A 1 180 ? 22.943 -0.901 -33.705 1.00 96.38 180 LYS A O 1
ATOM 1496 N N . LEU A 1 181 ? 20.873 -0.983 -32.811 1.00 96.38 181 LEU A N 1
ATOM 1497 C CA . LEU A 1 181 ? 21.241 -1.666 -31.579 1.00 96.38 181 LEU A CA 1
ATOM 1498 C C . LEU A 1 181 ? 21.882 -3.030 -31.867 1.00 96.38 181 LEU A C 1
ATOM 1500 O O . LEU A 1 181 ? 22.980 -3.287 -31.383 1.00 96.38 181 LEU A O 1
ATOM 1504 N N . ILE A 1 182 ? 21.271 -3.860 -32.720 1.00 97.00 182 ILE A N 1
ATOM 1505 C CA . ILE A 1 182 ? 21.811 -5.174 -33.111 1.00 97.00 182 ILE A CA 1
ATOM 1506 C C . ILE A 1 182 ? 23.240 -5.051 -33.643 1.00 97.00 182 ILE A C 1
ATOM 1508 O O . ILE A 1 182 ? 24.109 -5.802 -33.206 1.00 97.00 182 ILE A O 1
ATOM 1512 N N . LYS A 1 183 ? 23.509 -4.088 -34.534 1.00 96.94 183 LYS A N 1
ATOM 1513 C CA . LYS A 1 183 ? 24.850 -3.890 -35.113 1.00 96.94 183 LYS A CA 1
ATOM 1514 C C . LYS A 1 183 ? 25.905 -3.626 -34.038 1.00 96.94 183 LYS A C 1
ATOM 1516 O O . LYS A 1 183 ? 26.997 -4.186 -34.100 1.00 96.94 183 LYS A O 1
ATOM 1521 N N . VAL A 1 184 ? 25.579 -2.792 -33.049 1.00 97.06 184 VAL A N 1
ATOM 1522 C CA . VAL A 1 184 ? 26.489 -2.494 -31.934 1.00 97.06 184 VAL A CA 1
ATOM 1523 C C . VAL A 1 184 ? 26.648 -3.704 -31.013 1.00 97.06 184 VAL A C 1
ATOM 1525 O O . VAL A 1 184 ? 27.771 -4.025 -30.627 1.00 97.06 184 VAL A O 1
ATOM 1528 N N . LEU A 1 185 ? 25.554 -4.402 -30.689 1.00 96.88 185 LEU A N 1
ATOM 1529 C CA . LEU A 1 185 ? 25.587 -5.594 -29.838 1.00 96.88 185 LEU A CA 1
ATOM 1530 C C . LEU A 1 185 ? 26.423 -6.717 -30.463 1.00 96.88 185 LEU A C 1
ATOM 1532 O O . LEU A 1 185 ? 27.224 -7.331 -29.767 1.00 96.88 185 LEU A O 1
ATOM 1536 N N . GLU A 1 186 ? 26.295 -6.966 -31.767 1.00 97.19 186 GLU A N 1
ATOM 1537 C CA . GLU A 1 186 ? 27.087 -7.977 -32.480 1.00 97.19 186 GLU A CA 1
ATOM 1538 C C . GLU A 1 186 ? 28.585 -7.689 -32.425 1.00 97.19 186 GLU A C 1
ATOM 1540 O O . GLU A 1 186 ? 29.385 -8.582 -32.133 1.00 97.19 186 GLU A O 1
ATOM 1545 N N . GLU A 1 187 ? 28.968 -6.436 -32.661 1.00 96.56 187 GLU A N 1
ATOM 1546 C CA . GLU A 1 187 ? 30.364 -6.019 -32.586 1.00 96.56 187 GLU A CA 1
ATOM 1547 C C . GLU A 1 187 ? 30.886 -6.063 -31.139 1.00 96.56 187 GLU A C 1
ATOM 1549 O O . GLU A 1 187 ? 32.020 -6.486 -30.905 1.00 96.56 187 GLU A O 1
ATOM 1554 N N . GLY A 1 188 ? 30.051 -5.702 -30.157 1.00 95.44 188 GLY A N 1
ATOM 1555 C CA . GLY A 1 188 ? 30.358 -5.823 -28.730 1.00 95.44 188 GLY A CA 1
ATOM 1556 C C . GLY A 1 188 ? 30.576 -7.270 -28.284 1.00 95.44 188 GLY A C 1
ATOM 1557 O O . GLY A 1 188 ? 31.567 -7.567 -27.614 1.00 95.44 188 GLY A O 1
ATOM 1558 N N . ILE A 1 189 ? 29.712 -8.190 -28.725 1.00 96.38 189 ILE A N 1
ATOM 1559 C CA . ILE A 1 189 ? 29.836 -9.633 -28.468 1.00 96.38 189 ILE A CA 1
ATOM 1560 C C . ILE A 1 189 ? 31.123 -10.172 -29.092 1.00 96.38 189 ILE A C 1
ATOM 1562 O O . ILE A 1 189 ? 31.900 -10.852 -28.423 1.00 96.38 189 ILE A O 1
ATOM 1566 N N . LYS A 1 190 ? 31.398 -9.821 -30.354 1.00 96.44 190 LYS A N 1
ATOM 1567 C CA . LYS A 1 190 ? 32.613 -10.236 -31.068 1.00 96.44 190 LYS A CA 1
ATOM 1568 C C . LYS A 1 190 ? 33.893 -9.758 -30.376 1.00 96.44 190 LYS A C 1
ATOM 1570 O O . LYS A 1 190 ? 34.897 -10.468 -30.393 1.00 96.44 190 LYS A O 1
ATOM 1575 N N . LYS A 1 191 ? 33.866 -8.564 -29.781 1.00 95.31 191 LYS A N 1
ATOM 1576 C CA . LYS A 1 191 ? 34.993 -7.974 -29.041 1.00 95.31 191 LYS A CA 1
ATOM 1577 C C . LYS A 1 191 ? 35.077 -8.414 -27.577 1.00 95.31 191 LYS A C 1
ATOM 1579 O O . LYS A 1 191 ? 36.075 -8.108 -26.932 1.00 95.31 191 LYS A O 1
ATOM 1584 N N . GLY A 1 192 ? 34.084 -9.144 -27.067 1.00 93.75 192 GLY A N 1
ATOM 1585 C CA . GLY A 1 192 ? 34.067 -9.628 -25.686 1.00 93.75 192 GLY A CA 1
ATOM 1586 C C . GLY A 1 192 ? 33.938 -8.508 -24.653 1.00 93.75 192 GLY A C 1
ATOM 1587 O O . GLY A 1 192 ? 34.602 -8.563 -23.618 1.00 93.75 192 GLY A O 1
ATOM 1588 N N . VAL A 1 193 ? 33.118 -7.497 -24.957 1.00 93.19 193 VAL A N 1
ATOM 1589 C CA . VAL A 1 193 ? 32.883 -6.331 -24.094 1.00 93.19 193 VAL A CA 1
ATOM 1590 C C . VAL A 1 193 ? 32.400 -6.741 -22.704 1.00 93.19 193 VAL A C 1
ATOM 1592 O O . VAL A 1 193 ? 31.571 -7.645 -22.561 1.00 93.19 193 VAL A O 1
ATOM 1595 N N . LYS A 1 194 ? 32.901 -6.051 -21.675 1.00 90.12 194 LYS A N 1
ATOM 1596 C CA . LYS A 1 194 ? 32.617 -6.381 -20.267 1.00 90.12 194 LYS A CA 1
ATOM 1597 C C . LYS A 1 194 ? 31.743 -5.371 -19.539 1.00 90.12 194 LYS A C 1
ATOM 1599 O O . LYS A 1 194 ? 31.225 -5.704 -18.472 1.00 90.12 194 LYS A O 1
ATOM 1604 N N . ASP A 1 195 ? 31.570 -4.179 -20.095 1.00 90.25 195 ASP A N 1
ATOM 1605 C CA . ASP A 1 195 ? 30.813 -3.107 -19.463 1.00 90.25 195 ASP A CA 1
ATOM 1606 C C . ASP A 1 195 ? 30.144 -2.156 -20.481 1.00 90.25 195 ASP A C 1
ATOM 1608 O O . ASP A 1 195 ? 30.460 -2.179 -21.678 1.00 90.25 195 ASP A O 1
ATOM 1612 N N . PRO A 1 196 ? 29.196 -1.315 -20.025 1.00 91.31 196 PRO A N 1
ATOM 1613 C CA . PRO A 1 196 ? 28.502 -0.357 -20.881 1.00 91.31 196 PRO A CA 1
ATOM 1614 C C . PRO A 1 196 ? 29.409 0.692 -21.534 1.00 91.31 196 PRO A C 1
ATOM 1616 O O . PRO A 1 196 ? 29.085 1.171 -22.620 1.00 91.31 196 PRO A O 1
ATOM 1619 N N . GLU A 1 197 ? 30.530 1.067 -20.912 1.00 91.50 197 GLU A N 1
ATOM 1620 C CA . GLU A 1 197 ? 31.423 2.118 -21.420 1.00 91.50 197 GLU A CA 1
ATOM 1621 C C . GLU A 1 197 ? 32.205 1.653 -22.649 1.00 91.50 197 GLU A C 1
ATOM 1623 O O . GLU A 1 197 ? 32.333 2.371 -23.644 1.00 91.50 197 GLU A O 1
ATOM 1628 N N . GLU A 1 198 ? 32.697 0.419 -22.622 1.00 93.75 198 GLU A N 1
ATOM 1629 C CA . GLU A 1 198 ? 33.273 -0.234 -23.793 1.00 93.75 198 GLU A CA 1
ATOM 1630 C C . GLU A 1 198 ? 32.251 -0.341 -24.938 1.00 93.75 198 GLU A C 1
ATOM 1632 O O . GLU A 1 198 ? 32.588 -0.064 -26.095 1.00 93.75 198 GLU A O 1
ATOM 1637 N N . LEU A 1 199 ? 30.988 -0.663 -24.629 1.00 94.50 199 LEU A N 1
ATOM 1638 C CA . LEU A 1 199 ? 29.916 -0.735 -25.625 1.00 94.50 199 LEU A CA 1
ATOM 1639 C C . LEU A 1 199 ? 29.586 0.646 -26.221 1.00 94.50 199 LEU A C 1
ATOM 1641 O O . LEU A 1 199 ? 29.468 0.771 -27.443 1.00 94.50 199 LEU A O 1
ATOM 1645 N N . ARG A 1 200 ? 29.528 1.698 -25.389 1.00 94.44 200 ARG A N 1
ATOM 1646 C CA . ARG A 1 200 ? 29.372 3.104 -25.819 1.00 94.44 200 ARG A CA 1
ATOM 1647 C C . ARG A 1 200 ? 30.477 3.513 -26.792 1.00 94.44 200 ARG A C 1
ATOM 1649 O O . ARG A 1 200 ? 30.190 4.104 -27.832 1.00 94.44 200 ARG A O 1
ATOM 1656 N N . LYS A 1 201 ? 31.735 3.161 -26.504 1.00 94.75 201 LYS A N 1
ATOM 1657 C CA . LYS A 1 201 ? 32.875 3.450 -27.396 1.00 94.75 201 LYS A CA 1
ATOM 1658 C C . LYS A 1 201 ? 32.743 2.746 -28.744 1.00 94.75 201 LYS A C 1
ATOM 1660 O O . LYS A 1 201 ? 33.065 3.335 -29.775 1.00 94.75 201 LYS A O 1
ATOM 1665 N N . ILE A 1 202 ? 32.263 1.501 -28.766 1.00 95.38 202 ILE A N 1
ATOM 1666 C CA . ILE A 1 202 ? 31.985 0.790 -30.023 1.00 95.38 202 ILE A CA 1
ATOM 1667 C C . ILE A 1 202 ? 30.902 1.518 -30.818 1.00 95.38 202 ILE A C 1
ATOM 1669 O O . ILE A 1 202 ? 31.119 1.795 -31.996 1.00 95.38 202 ILE A O 1
ATOM 1673 N N . ALA A 1 203 ? 29.788 1.885 -30.179 1.00 95.50 203 ALA A N 1
ATOM 1674 C CA . ALA A 1 203 ? 28.711 2.631 -30.824 1.00 95.50 203 ALA A CA 1
ATOM 1675 C C . ALA A 1 203 ? 29.223 3.937 -31.460 1.00 95.50 203 ALA A C 1
ATOM 1677 O O . ALA A 1 203 ? 28.974 4.195 -32.638 1.00 95.50 203 ALA A O 1
ATOM 1678 N N . GLN A 1 204 ? 30.019 4.711 -30.716 1.00 94.81 204 GLN A N 1
ATOM 1679 C CA . GLN A 1 204 ? 30.625 5.957 -31.195 1.00 94.81 204 GLN A CA 1
ATOM 1680 C C . GLN A 1 204 ? 31.550 5.734 -32.398 1.00 94.81 204 GLN A C 1
ATOM 1682 O O . GLN A 1 204 ? 31.445 6.451 -33.391 1.00 94.81 204 GLN A O 1
ATOM 1687 N N . ASN A 1 205 ? 32.402 4.705 -32.357 1.00 95.00 205 ASN A N 1
ATOM 1688 C CA . ASN A 1 205 ? 33.283 4.350 -33.475 1.00 95.00 205 ASN A CA 1
ATOM 1689 C C . ASN A 1 205 ? 32.508 3.926 -34.734 1.00 95.00 205 ASN A C 1
ATOM 1691 O O . ASN A 1 205 ? 33.015 4.059 -35.846 1.00 95.00 205 ASN A O 1
ATOM 1695 N N . MET A 1 206 ? 31.282 3.427 -34.569 1.00 95.38 206 MET A N 1
ATOM 1696 C CA . MET A 1 206 ? 30.370 3.082 -35.662 1.00 95.38 206 MET A CA 1
ATOM 1697 C C . MET A 1 206 ? 29.536 4.279 -36.153 1.00 95.38 206 MET A C 1
ATOM 1699 O O . MET A 1 206 ? 28.708 4.118 -37.048 1.00 95.38 206 MET A O 1
ATOM 1703 N N . GLY A 1 207 ? 29.747 5.476 -35.595 1.00 93.94 207 GLY A N 1
ATOM 1704 C CA . GLY A 1 207 ? 29.026 6.699 -35.956 1.00 93.94 207 GLY A CA 1
ATOM 1705 C C . GLY A 1 207 ? 27.701 6.898 -35.215 1.00 93.94 207 GLY A C 1
ATOM 1706 O O . GLY A 1 207 ? 26.934 7.790 -35.571 1.00 93.94 207 GLY A O 1
ATOM 1707 N N . TYR A 1 208 ? 27.412 6.100 -34.184 1.00 94.00 208 TYR A N 1
ATOM 1708 C CA . TYR A 1 208 ? 26.217 6.244 -33.355 1.00 94.00 208 TYR A CA 1
ATOM 1709 C C . TYR A 1 208 ? 26.515 7.118 -32.133 1.00 94.00 208 TYR A C 1
ATOM 1711 O O . TYR A 1 208 ? 26.875 6.628 -31.064 1.00 94.00 208 TYR A O 1
ATOM 1719 N N . THR A 1 209 ? 26.374 8.433 -32.295 1.00 87.00 209 THR A N 1
ATOM 1720 C CA . THR A 1 209 ? 26.645 9.416 -31.231 1.00 87.00 209 THR A CA 1
ATOM 1721 C C . THR A 1 209 ? 25.545 9.484 -30.167 1.00 87.00 209 THR A C 1
ATOM 1723 O O . THR A 1 209 ? 25.817 9.886 -29.040 1.00 87.00 209 THR A O 1
ATOM 1726 N N . GLU A 1 210 ? 24.322 9.057 -30.491 1.00 89.56 210 GLU A N 1
ATOM 1727 C CA . GLU A 1 210 ? 23.152 9.058 -29.595 1.00 89.56 210 GLU A CA 1
ATOM 1728 C C . GLU A 1 210 ? 22.854 7.652 -29.045 1.00 89.56 210 GLU A C 1
ATOM 1730 O O . GLU A 1 210 ? 21.757 7.118 -29.197 1.00 89.56 210 GLU A O 1
ATOM 1735 N N . TRP A 1 211 ? 23.857 7.017 -28.433 1.00 92.44 211 TRP A N 1
ATOM 1736 C CA . TRP A 1 211 ? 23.759 5.631 -27.957 1.00 92.44 211 TRP A CA 1
ATOM 1737 C C . TRP A 1 211 ? 22.593 5.391 -26.985 1.00 92.44 211 TRP A C 1
ATOM 1739 O O . TRP A 1 211 ? 21.805 4.470 -27.192 1.00 92.44 211 TRP A O 1
ATOM 1749 N N . ASP A 1 212 ? 22.447 6.239 -25.966 1.00 90.38 212 ASP A N 1
ATOM 1750 C CA . ASP A 1 212 ? 21.407 6.091 -24.939 1.00 90.38 212 ASP A CA 1
ATOM 1751 C C . ASP A 1 212 ? 20.003 6.130 -25.558 1.00 90.38 212 ASP A C 1
ATOM 1753 O O . ASP A 1 212 ? 19.128 5.358 -25.171 1.00 90.38 212 ASP A O 1
ATOM 1757 N N . GLU A 1 213 ? 19.811 6.969 -26.580 1.00 91.25 213 GLU A N 1
ATOM 1758 C CA . GLU A 1 213 ? 18.544 7.073 -27.306 1.00 91.25 213 GLU A CA 1
ATOM 1759 C C . GLU A 1 213 ? 18.243 5.795 -28.081 1.00 91.25 213 GLU A C 1
ATOM 1761 O O . GLU A 1 213 ? 17.127 5.282 -28.016 1.00 91.25 213 GLU A O 1
ATOM 1766 N N . ILE A 1 214 ? 19.249 5.243 -28.765 1.00 93.81 214 ILE A N 1
ATOM 1767 C CA . ILE A 1 214 ? 19.110 3.982 -29.496 1.00 93.81 214 ILE A CA 1
ATOM 1768 C C . ILE A 1 214 ? 18.675 2.860 -28.551 1.00 93.81 214 ILE A C 1
ATOM 1770 O O . ILE A 1 214 ? 17.761 2.103 -28.881 1.00 93.81 214 ILE A O 1
ATOM 1774 N N . VAL A 1 215 ? 19.290 2.759 -27.373 1.00 92.81 215 VAL A N 1
ATOM 1775 C CA . VAL A 1 215 ? 18.978 1.693 -26.415 1.00 92.81 215 VAL A CA 1
ATOM 1776 C C . VAL A 1 215 ? 17.586 1.867 -25.804 1.00 92.81 215 VAL A C 1
ATOM 1778 O O . VAL A 1 215 ? 16.798 0.920 -25.822 1.00 92.81 215 VAL A O 1
ATOM 1781 N N . ILE A 1 216 ? 17.249 3.061 -25.303 1.00 89.25 216 ILE A N 1
ATOM 1782 C CA . ILE A 1 216 ? 15.951 3.322 -24.656 1.00 89.25 216 ILE A CA 1
ATOM 1783 C C . ILE A 1 216 ? 14.796 3.175 -25.654 1.00 89.25 216 ILE A C 1
ATOM 1785 O O . ILE A 1 216 ? 13.811 2.488 -25.373 1.00 89.25 216 ILE A O 1
ATOM 1789 N N . ARG A 1 217 ? 14.928 3.741 -26.860 1.00 89.25 217 ARG A N 1
ATOM 1790 C CA . ARG A 1 217 ? 13.863 3.715 -27.878 1.00 89.25 217 ARG A CA 1
ATOM 1791 C C . ARG A 1 217 ? 13.727 2.388 -28.618 1.00 89.25 217 ARG A C 1
ATOM 1793 O O . ARG A 1 217 ? 12.755 2.196 -29.342 1.00 89.25 217 ARG A O 1
ATOM 1800 N N . SER A 1 218 ? 14.633 1.439 -28.384 1.00 90.56 218 SER A N 1
ATOM 1801 C CA . SER A 1 218 ? 14.460 0.052 -28.837 1.00 90.56 218 SER A CA 1
ATOM 1802 C C . SER A 1 218 ? 13.371 -0.704 -28.057 1.00 90.56 218 SER A C 1
ATOM 1804 O O . SER A 1 218 ? 12.945 -1.776 -28.502 1.00 90.56 218 SER A O 1
ATOM 1806 N N . ALA A 1 219 ? 12.906 -0.159 -26.919 1.00 86.69 219 ALA A N 1
ATOM 1807 C CA . ALA A 1 219 ? 11.818 -0.701 -26.097 1.00 86.69 219 ALA A CA 1
ATOM 1808 C C . ALA A 1 219 ? 11.996 -2.197 -25.767 1.00 86.69 219 ALA A C 1
ATOM 1810 O O . ALA A 1 219 ? 11.073 -3.002 -25.897 1.00 86.69 219 ALA A O 1
ATOM 1811 N N . ILE A 1 220 ? 13.221 -2.578 -25.395 1.00 89.31 220 ILE A N 1
ATOM 1812 C CA . ILE A 1 220 ? 13.556 -3.926 -24.926 1.00 89.31 220 ILE A CA 1
ATOM 1813 C C . ILE A 1 220 ? 13.664 -3.946 -23.401 1.00 89.31 220 ILE A C 1
ATOM 1815 O O . ILE A 1 220 ? 14.017 -2.941 -22.777 1.00 89.31 220 ILE A O 1
ATOM 1819 N N . GLU A 1 221 ? 13.417 -5.111 -22.804 1.00 85.12 221 GLU A N 1
ATOM 1820 C CA . GLU A 1 221 ? 13.455 -5.291 -21.346 1.00 85.12 221 GLU A CA 1
ATOM 1821 C C . GLU A 1 221 ? 14.844 -5.036 -20.739 1.00 85.12 221 GLU A C 1
ATOM 1823 O O . GLU A 1 221 ? 14.956 -4.614 -19.596 1.00 85.12 221 GLU A O 1
ATOM 1828 N N . HIS A 1 222 ? 15.900 -5.207 -21.536 1.00 87.94 222 HIS A N 1
ATOM 1829 C CA . HIS A 1 222 ? 17.296 -5.064 -21.119 1.00 87.94 222 HIS A CA 1
ATOM 1830 C C . HIS A 1 222 ? 17.840 -3.630 -21.232 1.00 87.94 222 HIS A C 1
ATOM 1832 O O . HIS A 1 222 ? 19.023 -3.406 -20.991 1.00 87.94 222 HIS A O 1
ATOM 1838 N N . SER A 1 223 ? 17.024 -2.654 -21.646 1.00 86.75 223 SER A N 1
ATOM 1839 C CA . SER A 1 223 ? 17.500 -1.310 -22.015 1.00 86.75 223 SER A CA 1
ATOM 1840 C C . SER A 1 223 ? 18.232 -0.591 -20.873 1.00 86.75 223 SER A C 1
ATOM 1842 O O . SER A 1 223 ? 19.335 -0.083 -21.069 1.00 86.75 223 SER A O 1
ATOM 1844 N N . THR A 1 224 ? 17.667 -0.603 -19.663 1.00 82.69 224 THR A N 1
ATOM 1845 C CA . THR A 1 224 ? 18.301 -0.018 -18.469 1.00 82.69 224 THR A CA 1
ATOM 1846 C C . THR A 1 224 ? 19.594 -0.751 -18.103 1.00 82.69 224 THR A C 1
ATOM 1848 O O . THR A 1 224 ? 20.613 -0.122 -17.819 1.00 82.69 224 THR A O 1
ATOM 1851 N N . ASP A 1 225 ? 19.589 -2.080 -18.171 1.00 85.25 225 ASP A N 1
ATOM 1852 C CA . ASP A 1 225 ? 20.747 -2.891 -17.793 1.00 85.25 225 ASP A CA 1
ATOM 1853 C C . ASP A 1 225 ? 21.912 -2.714 -18.775 1.00 85.25 225 ASP A C 1
ATOM 1855 O O . ASP A 1 225 ? 23.066 -2.675 -18.359 1.00 85.25 225 ASP A O 1
ATOM 1859 N N . LEU A 1 226 ? 21.631 -2.535 -20.070 1.00 89.19 226 LEU A N 1
ATOM 1860 C CA . LEU A 1 226 ? 22.650 -2.261 -21.088 1.00 89.19 226 LEU A CA 1
ATOM 1861 C C . LEU A 1 226 ? 23.385 -0.938 -20.862 1.00 89.19 226 LEU A C 1
ATOM 1863 O O . LEU A 1 226 ? 24.565 -0.838 -21.192 1.00 89.19 226 LEU A O 1
ATOM 1867 N N . LEU A 1 227 ? 22.692 0.081 -20.349 1.00 88.12 227 LEU A N 1
ATOM 1868 C CA . LEU A 1 227 ? 23.252 1.423 -20.178 1.00 88.12 227 LEU A CA 1
ATOM 1869 C C . LEU A 1 227 ? 23.975 1.611 -18.847 1.00 88.12 227 LEU A C 1
ATOM 1871 O O . LEU A 1 227 ? 24.938 2.381 -18.800 1.00 88.12 227 LEU A O 1
ATOM 1875 N N . TRP A 1 228 ? 23.519 0.924 -17.796 1.00 85.44 228 TRP A N 1
ATOM 1876 C CA . TRP A 1 228 ? 23.951 1.167 -16.415 1.00 85.44 228 TRP A CA 1
ATOM 1877 C C . TRP A 1 228 ? 24.323 -0.111 -15.652 1.00 85.44 228 TRP A C 1
ATOM 1879 O O . TRP A 1 228 ? 24.258 -0.150 -14.419 1.00 85.44 228 TRP A O 1
ATOM 1889 N N . TRP A 1 229 ? 24.744 -1.167 -16.352 1.00 83.19 229 TRP A N 1
ATOM 1890 C CA . TRP A 1 229 ? 25.304 -2.365 -15.724 1.00 83.19 229 TRP A CA 1
ATOM 1891 C C . TRP A 1 229 ? 26.410 -2.018 -14.715 1.00 83.19 229 TRP A C 1
ATOM 1893 O O . TRP A 1 229 ? 27.317 -1.239 -14.996 1.00 83.19 229 TRP A O 1
ATOM 1903 N N . GLY A 1 230 ? 26.355 -2.632 -13.532 1.00 71.31 230 GLY A N 1
ATOM 1904 C CA . GLY A 1 230 ? 27.328 -2.420 -12.458 1.00 71.31 230 GLY A CA 1
ATOM 1905 C C . GLY A 1 230 ? 27.020 -1.268 -11.494 1.00 71.31 230 GLY A C 1
ATOM 1906 O O . GLY A 1 230 ? 27.659 -1.216 -10.444 1.00 71.31 230 GLY A O 1
ATOM 1907 N N . THR A 1 231 ? 26.035 -0.415 -11.789 1.00 72.62 231 THR A N 1
ATOM 1908 C CA . THR A 1 231 ? 25.566 0.664 -10.894 1.00 72.62 231 THR A CA 1
ATOM 1909 C C . THR A 1 231 ? 24.617 0.147 -9.799 1.00 72.62 231 THR A C 1
ATOM 1911 O O . THR A 1 231 ? 24.290 -1.043 -9.753 1.00 72.62 231 THR A O 1
ATOM 1914 N N . LEU A 1 232 ? 24.123 1.038 -8.927 1.00 64.75 232 LEU A N 1
ATOM 1915 C CA . LEU A 1 232 ? 23.116 0.712 -7.902 1.00 64.75 232 LEU A CA 1
ATOM 1916 C C . LEU A 1 232 ? 21.810 0.129 -8.491 1.00 64.75 232 LEU A C 1
ATOM 1918 O O . LEU A 1 232 ? 21.088 -0.576 -7.789 1.00 64.75 232 LEU A O 1
ATOM 1922 N N . PHE A 1 233 ? 21.536 0.348 -9.782 1.00 57.59 233 PHE A N 1
ATOM 1923 C CA . PHE A 1 233 ? 20.342 -0.140 -10.496 1.00 57.59 233 PHE A CA 1
ATOM 1924 C C . PHE A 1 233 ? 20.527 -1.532 -11.107 1.00 57.59 233 PHE A C 1
ATOM 1926 O O . PHE A 1 233 ? 19.544 -2.195 -11.442 1.00 57.59 233 PHE A O 1
ATOM 1933 N N . ALA A 1 234 ? 21.777 -2.000 -11.179 1.00 49.97 234 ALA A N 1
ATOM 1934 C CA . ALA A 1 234 ? 22.154 -3.328 -11.652 1.00 49.97 234 ALA A CA 1
ATOM 1935 C C . ALA A 1 234 ? 21.989 -4.423 -10.582 1.00 49.97 234 ALA A C 1
ATOM 1937 O O . ALA A 1 234 ? 22.330 -5.579 -10.824 1.00 49.97 234 ALA A O 1
ATOM 1938 N N . GLY A 1 235 ? 21.482 -4.091 -9.385 1.00 48.03 235 GLY A N 1
ATOM 1939 C CA . GLY A 1 235 ? 21.207 -5.078 -8.334 1.00 48.03 235 GLY A CA 1
ATOM 1940 C C . GLY A 1 235 ? 20.273 -6.199 -8.805 1.00 48.03 235 GLY A C 1
ATOM 1941 O O . GLY A 1 235 ? 20.480 -7.354 -8.450 1.00 48.03 235 GLY A O 1
ATOM 1942 N N . TYR A 1 236 ? 19.315 -5.874 -9.680 1.00 48.94 236 TYR A N 1
ATOM 1943 C CA . TYR A 1 236 ? 18.419 -6.849 -10.311 1.00 48.94 236 TYR A CA 1
ATOM 1944 C C . TYR A 1 236 ? 19.083 -7.605 -11.475 1.00 48.94 236 TYR A C 1
ATOM 1946 O O . TYR A 1 236 ? 18.892 -8.809 -11.630 1.00 48.94 236 TYR A O 1
ATOM 1954 N N . SER A 1 237 ? 19.918 -6.929 -12.269 1.00 50.78 237 SER A N 1
ATOM 1955 C CA . SER A 1 237 ? 20.559 -7.519 -13.448 1.00 50.78 237 SER A CA 1
ATOM 1956 C C . SER A 1 237 ? 21.706 -8.474 -13.092 1.00 50.78 237 SER A C 1
ATOM 1958 O O . SER A 1 237 ? 21.855 -9.508 -13.737 1.00 50.78 237 SER A O 1
ATOM 1960 N N . LYS A 1 238 ? 22.471 -8.198 -12.024 1.00 50.94 238 LYS A N 1
ATOM 1961 C CA . LYS A 1 238 ? 23.524 -9.097 -11.504 1.00 50.94 238 LYS A CA 1
ATOM 1962 C C . LYS A 1 238 ? 22.981 -10.396 -10.908 1.00 50.94 238 LYS A C 1
ATOM 1964 O O . LYS A 1 238 ? 23.716 -11.371 -10.839 1.00 50.94 238 LYS A O 1
ATOM 1969 N N . LEU A 1 239 ? 21.721 -10.412 -10.469 1.00 56.94 239 LEU A N 1
ATOM 1970 C CA . LEU A 1 239 ? 21.049 -11.640 -10.029 1.00 56.94 239 LEU A CA 1
ATOM 1971 C C . LEU A 1 239 ? 20.604 -12.506 -11.216 1.00 56.94 239 LEU A C 1
ATOM 1973 O O . LEU A 1 239 ? 20.459 -13.716 -11.063 1.00 56.94 239 LEU A O 1
ATOM 1977 N N . ARG A 1 240 ? 20.381 -11.891 -12.386 1.00 68.25 240 ARG A N 1
ATOM 1978 C CA . ARG A 1 240 ? 19.871 -12.555 -13.596 1.00 68.25 240 ARG A CA 1
ATOM 1979 C C . ARG A 1 240 ? 20.978 -12.980 -14.568 1.00 68.25 240 ARG A C 1
ATOM 1981 O O . ARG A 1 240 ? 20.777 -13.928 -15.321 1.00 68.25 240 ARG A O 1
ATOM 1988 N N . TYR A 1 241 ? 22.127 -12.305 -14.548 1.00 80.38 241 TYR A N 1
ATOM 1989 C CA . TYR A 1 241 ? 23.210 -12.499 -15.511 1.00 80.38 241 TYR A CA 1
ATOM 1990 C C . TYR A 1 241 ? 24.574 -12.659 -14.835 1.00 80.38 241 TYR A C 1
ATOM 1992 O O . TYR A 1 241 ? 25.046 -11.755 -14.147 1.00 80.38 241 TYR A O 1
ATOM 2000 N N . ASP A 1 242 ? 25.260 -13.765 -15.133 1.00 82.94 242 ASP A N 1
ATOM 2001 C CA . ASP A 1 242 ? 26.618 -14.033 -14.635 1.00 82.94 242 ASP A CA 1
ATOM 2002 C C . ASP A 1 242 ? 27.687 -13.161 -15.318 1.00 82.94 242 ASP A C 1
ATOM 2004 O O . ASP A 1 242 ? 28.796 -12.987 -14.808 1.00 82.94 242 ASP A O 1
ATOM 2008 N N . SER A 1 243 ? 27.382 -12.604 -16.495 1.00 88.00 243 SER A N 1
ATOM 2009 C CA . SER A 1 243 ? 28.289 -11.720 -17.228 1.00 88.00 243 SER A CA 1
ATOM 2010 C C . SER A 1 243 ? 27.542 -10.718 -18.104 1.00 88.00 243 SER A C 1
ATOM 2012 O O . SER A 1 243 ? 26.445 -10.992 -18.592 1.00 88.00 243 SER A O 1
ATOM 2014 N N . PHE A 1 244 ? 28.184 -9.578 -18.380 1.00 90.31 244 PHE A N 1
ATOM 2015 C CA . PHE A 1 244 ? 27.653 -8.583 -19.314 1.00 90.31 244 PHE A CA 1
ATOM 2016 C C . PHE A 1 244 ? 27.477 -9.159 -20.727 1.00 90.31 244 PHE A C 1
ATOM 2018 O O . PHE A 1 244 ? 26.522 -8.825 -21.416 1.00 90.31 244 PHE A O 1
ATOM 2025 N N . LEU A 1 245 ? 28.329 -10.103 -21.139 1.00 91.06 245 LEU A N 1
ATOM 2026 C CA . LEU A 1 245 ? 28.224 -10.761 -22.443 1.00 91.06 245 LEU A CA 1
ATOM 2027 C C . LEU A 1 245 ? 26.917 -11.558 -22.604 1.00 91.06 245 LEU A C 1
ATOM 2029 O O . LEU A 1 245 ? 26.319 -11.530 -23.679 1.00 91.06 245 LEU A O 1
ATOM 2033 N N . MET A 1 246 ? 26.451 -12.233 -21.545 1.00 90.75 246 MET A N 1
ATOM 2034 C CA . MET A 1 246 ? 25.150 -12.919 -21.562 1.00 90.75 246 MET A CA 1
ATOM 2035 C C . MET A 1 246 ? 23.999 -11.925 -21.731 1.00 90.75 246 MET A C 1
ATOM 2037 O O . MET A 1 246 ? 23.102 -12.166 -22.535 1.00 90.75 246 MET A O 1
ATOM 2041 N N . LEU A 1 247 ? 24.070 -10.777 -21.050 1.00 91.56 247 LEU A N 1
ATOM 2042 C CA . LEU A 1 247 ? 23.104 -9.693 -21.227 1.00 91.56 247 LEU A CA 1
ATOM 2043 C C . LEU A 1 247 ? 23.088 -9.177 -22.675 1.00 91.56 247 LEU A C 1
ATOM 2045 O O . LEU A 1 247 ? 22.011 -8.963 -23.222 1.00 91.56 247 LEU A O 1
ATOM 2049 N N . LEU A 1 248 ? 24.251 -9.001 -23.320 1.00 94.12 248 LEU A N 1
ATOM 2050 C CA . LEU A 1 248 ? 24.307 -8.566 -24.725 1.00 94.12 248 LEU A CA 1
ATOM 2051 C C . LEU A 1 248 ? 23.612 -9.562 -25.659 1.00 94.12 248 LEU A C 1
ATOM 2053 O O . LEU A 1 248 ? 22.924 -9.152 -26.596 1.00 94.12 248 LEU A O 1
ATOM 2057 N N . GLN A 1 249 ? 23.786 -10.862 -25.410 1.00 92.88 249 GLN A N 1
ATOM 2058 C CA . GLN A 1 249 ? 23.167 -11.909 -26.217 1.00 92.88 249 GLN A CA 1
ATOM 2059 C C . GLN A 1 249 ? 21.640 -11.906 -26.071 1.00 92.88 249 GLN A C 1
ATOM 2061 O O . GLN A 1 249 ? 20.933 -11.966 -27.078 1.00 92.88 249 GLN A O 1
ATOM 2066 N N . ASP A 1 250 ? 21.133 -11.780 -24.847 1.00 91.25 250 ASP A N 1
ATOM 2067 C CA . ASP A 1 250 ? 19.694 -11.693 -24.582 1.00 91.25 250 ASP A CA 1
ATOM 2068 C C . ASP A 1 250 ? 19.092 -10.402 -25.140 1.00 91.25 250 ASP A C 1
ATOM 2070 O O . ASP A 1 250 ? 18.069 -10.436 -25.827 1.00 91.25 250 ASP A O 1
ATOM 2074 N N . ALA A 1 251 ? 19.779 -9.271 -24.966 1.00 92.56 251 ALA A N 1
ATOM 2075 C CA . ALA A 1 251 ? 19.386 -8.000 -25.559 1.00 92.56 251 ALA A CA 1
ATOM 2076 C C . ALA A 1 251 ? 19.288 -8.067 -27.085 1.00 92.56 251 ALA A C 1
ATOM 2078 O O . ALA A 1 251 ? 18.337 -7.542 -27.668 1.00 92.56 251 ALA A O 1
ATOM 2079 N N . LYS A 1 252 ? 20.235 -8.750 -27.737 1.00 94.06 252 LYS A N 1
ATOM 2080 C CA . LYS A 1 252 ? 20.192 -8.983 -29.182 1.00 94.06 252 LYS A CA 1
ATOM 2081 C C . LYS A 1 252 ? 18.964 -9.812 -29.559 1.00 94.06 252 LYS A C 1
ATOM 2083 O O . LYS A 1 252 ? 18.258 -9.452 -30.497 1.00 94.06 252 LYS A O 1
ATOM 2088 N N . ASN A 1 253 ? 18.687 -10.885 -28.818 1.00 90.81 253 ASN A N 1
ATOM 2089 C CA . ASN A 1 253 ? 17.528 -11.750 -29.056 1.00 90.81 253 ASN A CA 1
ATOM 2090 C C . ASN A 1 253 ? 16.191 -11.013 -28.846 1.00 90.81 253 ASN A C 1
ATOM 2092 O O . ASN A 1 253 ? 15.206 -11.325 -29.512 1.00 90.81 253 ASN A O 1
ATOM 2096 N N . ALA A 1 254 ? 16.156 -10.011 -27.963 1.00 89.62 254 ALA A N 1
ATOM 2097 C CA . ALA A 1 254 ? 14.978 -9.182 -27.712 1.00 89.62 254 ALA A CA 1
ATOM 2098 C C . ALA A 1 254 ? 14.671 -8.170 -28.838 1.00 89.62 254 ALA A C 1
ATOM 2100 O O . ALA A 1 254 ? 13.558 -7.642 -28.903 1.00 89.62 254 ALA A O 1
ATOM 2101 N N . CYS A 1 255 ? 15.619 -7.904 -29.745 1.00 90.31 255 CYS A N 1
ATOM 2102 C CA . CYS A 1 255 ? 15.479 -6.948 -30.849 1.00 90.31 255 CYS A CA 1
ATOM 2103 C C . CYS A 1 255 ? 14.747 -7.530 -32.078 1.00 90.31 255 CYS A C 1
ATOM 2105 O O . CYS A 1 255 ? 15.161 -7.311 -33.213 1.00 90.31 255 CYS A O 1
ATOM 2107 N N . GLU A 1 256 ? 13.659 -8.276 -31.876 1.00 86.56 256 GLU A N 1
ATOM 2108 C CA . GLU A 1 256 ? 12.871 -8.849 -32.979 1.00 86.56 256 GLU A CA 1
ATOM 2109 C C . GLU A 1 256 ? 12.200 -7.748 -33.826 1.00 86.56 256 GLU A C 1
ATOM 2111 O O . GLU A 1 256 ? 11.789 -6.716 -33.292 1.00 86.56 256 GLU A O 1
ATOM 2116 N N . GLU A 1 257 ? 12.078 -7.953 -35.141 1.00 88.69 257 GLU A N 1
ATOM 2117 C CA . GLU A 1 257 ? 11.410 -7.003 -36.038 1.00 88.69 257 GLU A CA 1
ATOM 2118 C C . GLU A 1 257 ? 9.889 -6.997 -35.822 1.00 88.69 257 GLU A C 1
ATOM 2120 O O . GLU A 1 257 ? 9.226 -8.031 -35.735 1.00 88.69 257 GLU A O 1
ATOM 2125 N N . LEU A 1 258 ? 9.321 -5.797 -35.785 1.00 87.50 258 LEU A N 1
ATOM 2126 C CA . LEU A 1 258 ? 7.936 -5.536 -35.421 1.00 87.50 258 LEU A CA 1
ATOM 2127 C C . LEU A 1 258 ? 7.125 -5.189 -36.665 1.00 87.50 258 LEU A C 1
ATOM 2129 O O . LEU A 1 258 ? 6.753 -4.037 -36.888 1.00 87.50 258 LEU A O 1
ATOM 2133 N N . ASN A 1 259 ? 6.899 -6.179 -37.522 1.00 89.50 259 ASN A N 1
ATOM 2134 C CA . ASN A 1 259 ? 6.060 -6.013 -38.708 1.00 89.50 259 ASN A CA 1
ATOM 2135 C C . ASN A 1 259 ? 4.557 -6.167 -38.365 1.00 89.50 259 ASN A C 1
ATOM 2137 O O . ASN A 1 259 ? 4.211 -6.653 -37.283 1.00 89.50 259 ASN A O 1
ATOM 2141 N N . PRO A 1 260 ? 3.630 -5.761 -39.258 1.00 89.31 260 PRO A N 1
ATOM 2142 C CA . PRO A 1 260 ? 2.193 -5.845 -38.988 1.00 89.31 260 PRO A CA 1
ATOM 2143 C C . PRO A 1 260 ? 1.705 -7.253 -38.622 1.00 89.31 260 PRO A C 1
ATOM 2145 O O . PRO A 1 260 ? 0.844 -7.390 -37.756 1.00 89.31 260 PRO A O 1
ATOM 2148 N N . GLN A 1 261 ? 2.272 -8.297 -39.233 1.00 91.06 261 GLN A N 1
ATOM 2149 C CA . GLN A 1 261 ? 1.934 -9.688 -38.926 1.00 91.06 261 GLN A CA 1
ATOM 2150 C C . GLN A 1 261 ? 2.382 -10.082 -37.511 1.00 91.06 261 GLN A C 1
ATOM 2152 O O . GLN A 1 261 ? 1.644 -10.755 -36.795 1.00 91.06 261 GLN A O 1
ATOM 2157 N N . HIS A 1 262 ? 3.570 -9.642 -37.090 1.00 90.88 262 HIS A N 1
ATOM 2158 C CA . HIS A 1 262 ? 4.080 -9.859 -35.740 1.00 90.88 262 HIS A CA 1
ATOM 2159 C C . HIS A 1 262 ? 3.207 -9.146 -34.701 1.00 90.88 262 HIS A C 1
ATOM 2161 O O . HIS A 1 262 ? 2.816 -9.758 -33.709 1.00 90.88 262 HIS A O 1
ATOM 2167 N N . ILE A 1 263 ? 2.855 -7.880 -34.945 1.00 91.75 263 ILE A N 1
ATOM 2168 C CA . ILE A 1 263 ? 1.981 -7.104 -34.053 1.00 91.75 263 ILE A CA 1
ATOM 2169 C C . ILE A 1 263 ? 0.629 -7.801 -33.887 1.00 91.75 263 ILE A C 1
ATOM 2171 O O . ILE A 1 263 ? 0.172 -7.968 -32.757 1.00 91.75 263 ILE A O 1
ATOM 2175 N N . GLU A 1 264 ? 0.005 -8.243 -34.983 1.00 93.50 264 GLU A N 1
ATOM 2176 C CA . GLU A 1 264 ? -1.287 -8.930 -34.903 1.00 93.50 264 GLU A CA 1
ATOM 2177 C C . GLU A 1 264 ? -1.175 -10.262 -34.156 1.00 93.50 264 GLU A C 1
ATOM 2179 O O . GLU A 1 264 ? -2.012 -10.549 -33.307 1.00 93.50 264 GLU A O 1
ATOM 2184 N N . LYS A 1 265 ? -0.097 -11.028 -34.360 1.00 94.31 265 LYS A N 1
ATOM 2185 C CA . LYS A 1 265 ? 0.154 -12.257 -33.594 1.00 94.31 265 LYS A CA 1
ATOM 2186 C C . LYS A 1 265 ? 0.236 -11.990 -32.087 1.00 94.31 265 LYS A C 1
ATOM 2188 O O . LYS A 1 265 ? -0.341 -12.733 -31.297 1.00 94.31 265 LYS A O 1
ATOM 2193 N N . VAL A 1 266 ? 0.934 -10.931 -31.670 1.00 94.38 266 VAL A N 1
ATOM 2194 C CA . VAL A 1 266 ? 1.016 -10.555 -30.247 1.00 94.38 266 VAL A CA 1
ATOM 2195 C C . VAL A 1 266 ? -0.347 -10.084 -29.727 1.00 94.38 266 VAL A C 1
ATOM 2197 O O . VAL A 1 266 ? -0.728 -10.428 -28.611 1.00 94.38 266 VAL A O 1
ATOM 2200 N N . ARG A 1 267 ? -1.132 -9.366 -30.538 1.00 94.56 267 ARG A N 1
ATOM 2201 C CA . ARG A 1 267 ? -2.509 -8.981 -30.189 1.00 94.56 267 ARG A CA 1
ATOM 2202 C C . ARG A 1 267 ? -3.437 -10.180 -30.057 1.00 94.56 267 ARG A C 1
ATOM 2204 O O . ARG A 1 267 ? -4.248 -10.197 -29.139 1.00 94.56 267 ARG A O 1
ATOM 2211 N N . GLU A 1 268 ? -3.306 -11.199 -30.902 1.00 95.38 268 GLU A N 1
ATOM 2212 C CA . GLU A 1 268 ? -4.039 -12.459 -30.757 1.00 95.38 268 GLU A CA 1
ATOM 2213 C C . GLU A 1 268 ? -3.724 -13.147 -29.423 1.00 95.38 268 GLU A C 1
ATOM 2215 O O . GLU A 1 268 ? -4.653 -13.577 -28.737 1.00 95.38 268 GLU A O 1
ATOM 2220 N N . MET A 1 269 ? -2.449 -13.187 -29.012 1.00 96.38 269 MET A N 1
ATOM 2221 C CA . MET A 1 269 ? -2.064 -13.657 -27.672 1.00 96.38 269 MET A CA 1
ATOM 2222 C C . MET A 1 269 ? -2.710 -12.795 -26.580 1.00 96.38 269 MET A C 1
ATOM 2224 O O . MET A 1 269 ? -3.314 -13.325 -25.651 1.00 96.38 269 MET A O 1
ATOM 2228 N N . GLY A 1 270 ? -2.674 -11.467 -26.731 1.00 96.00 270 GLY A N 1
ATOM 2229 C CA . GLY A 1 270 ? -3.314 -10.533 -25.804 1.00 96.00 270 GLY A CA 1
ATOM 2230 C C . GLY A 1 270 ? -4.822 -10.767 -25.668 1.00 96.00 270 GLY A C 1
ATOM 2231 O O . GLY A 1 270 ? -5.324 -10.816 -24.548 1.00 96.00 270 GLY A O 1
ATOM 2232 N N . ARG A 1 271 ? -5.542 -11.004 -26.777 1.00 95.94 271 ARG A N 1
ATOM 2233 C CA . ARG A 1 271 ? -6.978 -11.348 -26.759 1.00 95.94 271 ARG A CA 1
ATOM 2234 C C . ARG A 1 271 ? -7.215 -12.679 -26.041 1.00 95.94 271 ARG A C 1
ATOM 2236 O O . ARG A 1 271 ? -8.147 -12.785 -25.247 1.00 95.94 271 ARG A O 1
ATOM 2243 N N . ARG A 1 272 ? -6.378 -13.699 -26.279 1.00 96.44 272 ARG A N 1
ATOM 2244 C CA . ARG A 1 272 ? -6.465 -14.988 -25.564 1.00 96.44 272 ARG A CA 1
ATOM 2245 C C . ARG A 1 272 ? -6.282 -14.806 -24.062 1.00 96.44 272 ARG A C 1
ATOM 2247 O O . ARG A 1 272 ? -7.115 -15.287 -23.299 1.00 96.44 272 ARG A O 1
ATOM 2254 N N . ASN A 1 273 ? -5.270 -14.047 -23.650 1.00 96.88 273 ASN A N 1
ATOM 2255 C CA . ASN A 1 273 ? -5.037 -13.708 -22.248 1.00 96.88 273 ASN A CA 1
ATOM 2256 C C . ASN A 1 273 ? -6.223 -12.960 -21.639 1.00 96.88 273 ASN A C 1
ATOM 2258 O O . ASN A 1 273 ? -6.638 -13.271 -20.525 1.00 96.88 273 ASN A O 1
ATOM 2262 N N . THR A 1 274 ? -6.831 -12.025 -22.373 1.00 95.81 274 THR A N 1
ATOM 2263 C CA . THR A 1 274 ? -8.061 -11.352 -21.943 1.00 95.81 274 THR A CA 1
ATOM 2264 C C . THR A 1 274 ? -9.187 -12.349 -21.652 1.00 95.81 274 THR A C 1
ATOM 2266 O O . THR A 1 274 ? -9.823 -12.266 -20.600 1.00 95.81 274 THR A O 1
ATOM 2269 N N . TYR A 1 275 ? -9.424 -13.326 -22.532 1.00 95.19 275 TYR A N 1
ATOM 2270 C CA . TYR A 1 275 ? -10.428 -14.368 -22.288 1.00 95.19 275 TYR A CA 1
ATOM 2271 C C . TYR A 1 275 ? -10.046 -15.303 -21.134 1.00 95.19 275 TYR A C 1
ATOM 2273 O O . TYR A 1 275 ? -10.915 -15.690 -20.350 1.00 95.19 275 TYR A O 1
ATOM 2281 N N . ALA A 1 276 ? -8.758 -15.608 -20.975 1.00 95.88 276 ALA A N 1
ATOM 2282 C CA . ALA A 1 276 ? -8.235 -16.367 -19.844 1.00 95.88 276 ALA A CA 1
ATOM 2283 C C . ALA A 1 276 ? -8.539 -15.650 -18.511 1.00 95.88 276 ALA A C 1
ATOM 2285 O O . ALA A 1 276 ? -9.114 -16.249 -17.596 1.00 95.88 276 ALA A O 1
ATOM 2286 N N . TYR A 1 277 ? -8.287 -14.338 -18.432 1.00 95.62 277 TYR A N 1
ATOM 2287 C CA . TYR A 1 277 ? -8.678 -13.507 -17.289 1.00 95.62 277 TYR A CA 1
ATOM 2288 C C . TYR A 1 277 ? -10.193 -13.517 -17.052 1.00 95.62 277 TYR A C 1
ATOM 2290 O O . TYR A 1 277 ? -10.646 -13.739 -15.929 1.00 95.62 277 TYR A O 1
ATOM 2298 N N . LEU A 1 278 ? -10.998 -13.338 -18.104 1.00 94.25 278 LEU A N 1
ATOM 2299 C CA . LEU A 1 278 ? -12.461 -13.347 -17.999 1.00 94.25 278 LEU A CA 1
ATOM 2300 C C . LEU A 1 278 ? -13.026 -14.684 -17.505 1.00 94.25 278 LEU A C 1
ATOM 2302 O O . LEU A 1 278 ? -14.060 -14.680 -16.828 1.00 94.25 278 LEU A O 1
ATOM 2306 N N . SER A 1 279 ? -12.349 -15.796 -17.795 1.00 93.25 279 SER A N 1
ATOM 2307 C CA . SER A 1 279 ? -12.730 -17.134 -17.329 1.00 93.25 279 SER A CA 1
ATOM 2308 C C . SER A 1 279 ? -12.450 -17.378 -15.840 1.00 93.25 279 SER A C 1
ATOM 2310 O O . SER A 1 279 ? -12.961 -18.337 -15.265 1.00 93.25 279 SER A O 1
ATOM 2312 N N . THR A 1 280 ? -11.681 -16.498 -15.192 1.00 90.50 280 THR A N 1
ATOM 2313 C CA . THR A 1 280 ? -11.326 -16.615 -13.774 1.00 90.50 280 THR A CA 1
ATOM 2314 C C . THR A 1 280 ? -12.378 -15.930 -12.896 1.00 90.50 280 THR A C 1
ATOM 2316 O O . THR A 1 280 ? -12.689 -14.757 -13.112 1.00 90.50 280 THR A O 1
ATOM 2319 N N . SER A 1 281 ? -12.931 -16.635 -11.899 1.00 88.19 281 SER A N 1
ATOM 2320 C CA . SER A 1 281 ? -13.974 -16.081 -11.015 1.00 88.19 281 SER A CA 1
ATOM 2321 C C . SER A 1 281 ? -13.449 -14.967 -10.114 1.00 88.19 281 SER A C 1
ATOM 2323 O O . SER A 1 281 ? -14.080 -13.919 -10.020 1.00 88.19 281 SER A O 1
ATOM 2325 N N . ASP A 1 282 ? -12.280 -15.183 -9.512 1.00 91.81 282 ASP A N 1
ATOM 2326 C CA . ASP A 1 282 ? -11.672 -14.299 -8.524 1.00 91.81 282 ASP A CA 1
ATOM 2327 C C . ASP A 1 282 ? -10.166 -14.203 -8.753 1.00 91.81 282 ASP A C 1
ATOM 2329 O O . ASP A 1 282 ? -9.495 -15.196 -9.047 1.00 91.81 282 ASP A O 1
ATOM 2333 N N . ILE A 1 283 ? -9.626 -13.005 -8.558 1.00 95.25 283 ILE A N 1
ATOM 2334 C CA . ILE A 1 283 ? -8.184 -12.749 -8.567 1.00 95.25 283 ILE A CA 1
ATOM 2335 C C . ILE A 1 283 ? -7.778 -12.159 -7.216 1.00 95.25 283 ILE A C 1
ATOM 2337 O O . ILE A 1 283 ? -8.591 -11.586 -6.493 1.00 95.25 283 ILE A O 1
ATOM 2341 N N . ASP A 1 284 ? -6.518 -12.301 -6.830 1.00 96.94 284 ASP A N 1
ATOM 2342 C CA . ASP A 1 284 ? -6.037 -11.709 -5.586 1.00 96.94 284 ASP A CA 1
ATOM 2343 C C . ASP A 1 284 ? -5.719 -10.217 -5.787 1.00 96.94 284 ASP A C 1
ATOM 2345 O O . ASP A 1 284 ? -6.096 -9.399 -4.946 1.00 96.94 284 ASP A O 1
ATOM 2349 N N . ILE A 1 285 ? -5.093 -9.850 -6.914 1.00 97.69 285 ILE A N 1
ATOM 2350 C CA . ILE A 1 285 ? -4.578 -8.491 -7.154 1.00 97.69 285 ILE A CA 1
ATOM 2351 C C . ILE A 1 285 ? -5.005 -7.959 -8.529 1.00 97.69 285 ILE A C 1
ATOM 2353 O O . ILE A 1 285 ? -4.903 -8.661 -9.532 1.00 97.69 285 ILE A O 1
ATOM 2357 N N . TYR A 1 286 ? -5.426 -6.699 -8.587 1.00 96.88 286 TYR A N 1
ATOM 2358 C CA . TYR A 1 286 ? -5.561 -5.921 -9.819 1.00 96.88 286 TYR A CA 1
ATOM 2359 C C . TYR A 1 286 ? -4.472 -4.846 -9.869 1.00 96.88 286 TYR A C 1
ATOM 2361 O O . TYR A 1 286 ? -4.377 -4.054 -8.931 1.00 96.88 286 TYR A O 1
ATOM 2369 N N . PHE A 1 287 ? -3.668 -4.799 -10.933 1.00 94.69 287 PHE A N 1
ATOM 2370 C CA . PHE A 1 287 ? -2.695 -3.725 -11.144 1.00 94.69 287 PHE A CA 1
ATOM 2371 C C . PHE A 1 287 ? -3.247 -2.675 -12.114 1.00 94.69 287 PHE A C 1
ATOM 2373 O O . PHE A 1 287 ? -3.501 -2.978 -13.275 1.00 94.69 287 PHE A O 1
ATOM 2380 N N . ALA A 1 288 ? -3.380 -1.435 -11.648 1.00 90.88 288 ALA A N 1
ATOM 2381 C CA . ALA A 1 288 ? -3.725 -0.271 -12.456 1.00 90.88 288 ALA A CA 1
ATOM 2382 C C . ALA A 1 288 ? -2.446 0.438 -12.929 1.00 90.88 288 ALA A C 1
ATOM 2384 O O . ALA A 1 288 ? -1.769 1.126 -12.154 1.00 90.88 288 ALA A O 1
ATOM 2385 N N . THR A 1 289 ? -2.112 0.275 -14.210 1.00 86.94 289 THR A N 1
ATOM 2386 C CA . THR A 1 289 ? -0.950 0.896 -14.867 1.00 86.94 289 THR A CA 1
ATOM 2387 C C . THR A 1 289 ? -1.397 1.739 -16.068 1.00 86.94 289 THR A C 1
ATOM 2389 O O . THR A 1 289 ? -2.472 1.528 -16.622 1.00 86.94 289 THR A O 1
ATOM 2392 N N . SER A 1 290 ? -0.608 2.743 -16.469 1.00 78.81 290 SER A N 1
ATOM 2393 C CA . SER A 1 290 ? -0.798 3.411 -17.775 1.00 78.81 290 SER A CA 1
ATOM 2394 C C . SER A 1 290 ? 0.350 2.994 -18.645 1.00 78.81 290 SER A C 1
ATOM 2396 O O . SER A 1 290 ? 1.428 2.696 -18.158 1.00 78.81 290 SER A O 1
ATOM 2398 N N . MET A 1 291 ? 0.076 2.910 -19.933 1.00 81.75 291 MET A N 1
ATOM 2399 C CA . MET A 1 291 ? 1.084 2.570 -20.906 1.00 81.75 291 MET A CA 1
ATOM 2400 C C . MET A 1 291 ? 0.783 3.381 -22.155 1.00 81.75 291 MET A C 1
ATOM 2402 O O . MET A 1 291 ? -0.260 3.187 -22.790 1.00 81.75 291 MET A O 1
ATOM 2406 N N . ARG A 1 292 ? 1.662 4.328 -22.481 1.00 76.69 292 ARG A N 1
ATOM 2407 C CA . ARG A 1 292 ? 1.558 5.158 -23.685 1.00 76.69 292 ARG A CA 1
ATOM 2408 C C . ARG A 1 292 ? 2.740 4.932 -24.615 1.00 76.69 292 ARG A C 1
ATOM 2410 O O . ARG A 1 292 ? 2.520 4.790 -25.812 1.00 76.69 292 ARG A O 1
ATOM 2417 N N . LYS A 1 293 ? 3.953 4.885 -24.064 1.00 80.12 293 LYS A N 1
ATOM 2418 C CA . LYS A 1 293 ? 5.223 4.676 -24.769 1.00 80.12 293 LYS A CA 1
ATOM 2419 C C . LYS A 1 293 ? 5.793 3.295 -24.450 1.00 80.12 293 LYS A C 1
ATOM 2421 O O . LYS A 1 293 ? 5.467 2.700 -23.427 1.00 80.12 293 LYS A O 1
ATOM 2426 N N . GLY A 1 294 ? 6.715 2.808 -25.283 1.00 80.88 294 GLY A N 1
ATOM 2427 C CA . GLY A 1 294 ? 7.404 1.531 -25.049 1.00 80.88 294 GLY A CA 1
ATOM 2428 C C . GLY A 1 294 ? 8.098 1.432 -23.682 1.00 80.88 294 GLY A C 1
ATOM 2429 O O . GLY A 1 294 ? 8.049 0.377 -23.055 1.00 80.88 294 GLY A O 1
ATOM 2430 N N . LEU A 1 295 ? 8.676 2.532 -23.185 1.00 83.00 295 LEU A N 1
ATOM 2431 C CA . LEU A 1 295 ? 9.336 2.566 -21.875 1.00 83.00 295 LEU A CA 1
ATOM 2432 C C . LEU A 1 295 ? 8.353 2.347 -20.711 1.00 83.00 295 LEU A C 1
ATOM 2434 O O . LEU A 1 295 ? 8.717 1.674 -19.751 1.00 83.00 295 LEU A O 1
ATOM 2438 N N . ASP A 1 296 ? 7.105 2.815 -20.831 1.00 84.25 296 ASP A N 1
ATOM 2439 C CA . ASP A 1 296 ? 6.063 2.605 -19.815 1.00 84.25 296 ASP A CA 1
ATOM 2440 C C . ASP A 1 296 ? 5.750 1.110 -19.651 1.00 84.25 296 ASP A C 1
ATOM 2442 O O . ASP A 1 296 ? 5.557 0.621 -18.541 1.00 84.25 296 ASP A O 1
ATOM 2446 N N . PHE A 1 297 ? 5.722 0.345 -20.750 1.00 85.81 297 PHE A N 1
ATOM 2447 C CA . PHE A 1 297 ? 5.518 -1.107 -20.679 1.00 85.81 297 PHE A CA 1
ATOM 2448 C C . PHE A 1 297 ? 6.665 -1.797 -19.935 1.00 85.81 297 PHE A C 1
ATOM 2450 O O . PHE A 1 297 ? 6.418 -2.706 -19.145 1.00 85.81 297 PHE A O 1
ATOM 2457 N N . VAL A 1 298 ? 7.905 -1.357 -20.165 1.00 84.50 298 VAL A N 1
ATOM 2458 C CA . VAL A 1 298 ? 9.096 -1.924 -19.518 1.00 84.50 298 VAL A CA 1
ATOM 2459 C C . VAL A 1 298 ? 9.120 -1.593 -18.025 1.00 84.50 298 VAL A C 1
ATOM 2461 O O . VAL A 1 298 ? 9.290 -2.495 -17.205 1.00 84.50 298 VAL A O 1
ATOM 2464 N N . SER A 1 299 ? 8.913 -0.326 -17.652 1.00 85.56 299 SER A N 1
ATOM 2465 C CA . SER A 1 299 ? 8.946 0.108 -16.250 1.00 85.56 299 SER A CA 1
ATOM 2466 C C . SER A 1 299 ? 7.813 -0.512 -15.427 1.00 85.56 299 SER A C 1
ATOM 2468 O O . SER A 1 299 ? 8.057 -1.020 -14.330 1.00 85.56 299 SER A O 1
ATOM 2470 N N . ASN A 1 300 ? 6.588 -0.551 -15.966 1.00 88.06 300 ASN A N 1
ATOM 2471 C CA . ASN A 1 300 ? 5.456 -1.183 -15.290 1.00 88.06 300 ASN A CA 1
ATOM 2472 C C . ASN A 1 300 ? 5.656 -2.696 -15.153 1.00 88.06 300 ASN A C 1
ATOM 2474 O O . ASN A 1 300 ? 5.425 -3.234 -14.071 1.00 88.06 300 ASN A O 1
ATOM 2478 N N . ALA A 1 301 ? 6.123 -3.386 -16.200 1.00 87.56 301 ALA A N 1
ATOM 2479 C CA . ALA A 1 301 ? 6.409 -4.817 -16.113 1.00 87.56 301 ALA A CA 1
ATOM 2480 C C . ALA A 1 301 ? 7.448 -5.119 -15.026 1.00 87.56 301 ALA A C 1
ATOM 2482 O O . ALA A 1 301 ? 7.215 -5.991 -14.192 1.00 87.56 301 ALA A O 1
ATOM 2483 N N . ARG A 1 302 ? 8.533 -4.337 -14.970 1.00 85.56 302 ARG A N 1
ATOM 2484 C CA . ARG A 1 302 ? 9.554 -4.458 -13.926 1.00 85.56 302 ARG A CA 1
ATOM 2485 C C . ARG A 1 302 ? 8.965 -4.262 -12.529 1.00 85.56 302 ARG A C 1
ATOM 2487 O O . ARG A 1 302 ? 9.212 -5.081 -11.652 1.00 85.56 302 ARG A O 1
ATOM 2494 N N . PHE A 1 303 ? 8.149 -3.227 -12.318 1.00 89.94 303 PHE A N 1
ATOM 2495 C CA . PHE A 1 303 ? 7.465 -3.016 -11.037 1.00 89.94 303 PHE A CA 1
ATOM 2496 C C . PHE A 1 303 ? 6.626 -4.238 -10.624 1.00 89.94 303 PHE A C 1
ATOM 2498 O O . PHE A 1 303 ? 6.736 -4.710 -9.490 1.00 89.94 303 PHE A O 1
ATOM 2505 N N . LEU A 1 304 ? 5.813 -4.769 -11.544 1.00 92.31 304 LEU A N 1
ATOM 2506 C CA . LEU A 1 304 ? 4.984 -5.949 -11.290 1.00 92.31 304 LEU A CA 1
ATOM 2507 C C . LEU A 1 304 ? 5.848 -7.175 -10.968 1.00 92.31 304 LEU A C 1
ATOM 2509 O O . LEU A 1 304 ? 5.557 -7.887 -10.007 1.00 92.31 304 LEU A O 1
ATOM 2513 N N . GLU A 1 305 ? 6.910 -7.416 -11.734 1.00 89.06 305 GLU A N 1
ATOM 2514 C CA . GLU A 1 305 ? 7.843 -8.526 -11.517 1.00 89.06 305 GLU A CA 1
ATOM 2515 C C . GLU A 1 305 ? 8.551 -8.429 -10.164 1.00 89.06 305 GLU A C 1
ATOM 2517 O O . GLU A 1 305 ? 8.656 -9.439 -9.474 1.00 89.06 305 GLU A O 1
ATOM 2522 N N . GLU A 1 306 ? 8.951 -7.232 -9.730 1.00 90.00 306 GLU A N 1
ATOM 2523 C CA . GLU A 1 306 ? 9.561 -7.011 -8.415 1.00 90.00 306 GLU A CA 1
ATOM 2524 C C . GLU A 1 306 ? 8.583 -7.316 -7.265 1.00 90.00 306 GLU A C 1
ATOM 2526 O O . GLU A 1 306 ? 8.926 -8.024 -6.309 1.00 90.00 306 GLU A O 1
ATOM 2531 N N . VAL A 1 307 ? 7.337 -6.835 -7.366 1.00 94.44 307 VAL A N 1
ATOM 2532 C CA . VAL A 1 307 ? 6.285 -7.103 -6.370 1.00 94.44 307 VAL A CA 1
ATOM 2533 C C . VAL A 1 307 ? 5.947 -8.595 -6.319 1.00 94.44 307 VAL A C 1
ATOM 2535 O O . VAL A 1 307 ? 5.946 -9.205 -5.247 1.00 94.44 307 VAL A O 1
ATOM 2538 N N . ILE A 1 308 ? 5.669 -9.202 -7.475 1.00 94.38 308 ILE A N 1
ATOM 2539 C CA . ILE A 1 308 ? 5.274 -10.611 -7.579 1.00 94.38 308 ILE A CA 1
ATOM 2540 C C . ILE A 1 308 ? 6.442 -11.540 -7.239 1.00 94.38 308 ILE A C 1
ATOM 2542 O O . ILE A 1 308 ? 6.224 -12.562 -6.589 1.00 94.38 308 ILE A O 1
ATOM 2546 N N . GLY A 1 309 ? 7.671 -11.193 -7.618 1.00 92.56 309 GLY A N 1
ATOM 2547 C CA . GLY A 1 309 ? 8.888 -11.919 -7.257 1.00 92.56 309 GLY A CA 1
ATOM 2548 C C . GLY A 1 309 ? 9.060 -11.993 -5.742 1.00 92.56 309 GLY A C 1
ATOM 2549 O O . GLY A 1 309 ? 9.140 -13.089 -5.191 1.00 92.56 309 GLY A O 1
ATOM 2550 N N . THR A 1 310 ? 8.954 -10.852 -5.054 1.00 93.94 310 THR A N 1
ATOM 2551 C CA . THR A 1 310 ? 9.009 -10.785 -3.582 1.00 93.94 310 THR A CA 1
ATOM 2552 C C . THR A 1 310 ? 7.913 -11.642 -2.923 1.00 93.94 310 THR A C 1
ATOM 2554 O O . THR A 1 310 ? 8.140 -12.331 -1.925 1.00 93.94 310 THR A O 1
ATOM 2557 N N . LEU A 1 311 ? 6.698 -11.648 -3.485 1.00 94.75 311 LEU A N 1
ATOM 2558 C CA . LEU A 1 311 ? 5.589 -12.479 -2.992 1.00 94.75 311 LEU A CA 1
ATOM 2559 C C . LEU A 1 311 ? 5.837 -13.982 -3.228 1.00 94.75 311 LEU A C 1
ATOM 2561 O O . LEU A 1 311 ? 5.552 -14.798 -2.343 1.00 94.75 311 LEU A O 1
ATOM 2565 N N . LYS A 1 312 ? 6.417 -14.353 -4.376 1.00 92.00 312 LYS A N 1
ATOM 2566 C CA . LYS A 1 312 ? 6.800 -15.734 -4.718 1.00 92.00 312 LYS A CA 1
ATOM 2567 C C . LYS A 1 312 ? 7.946 -16.256 -3.852 1.00 92.00 312 LYS A C 1
ATOM 2569 O O . LYS A 1 312 ? 7.893 -17.414 -3.442 1.00 92.00 312 LYS A O 1
ATOM 2574 N N . GLU A 1 313 ? 8.928 -15.426 -3.503 1.00 90.00 313 GLU A N 1
ATOM 2575 C CA . GLU A 1 313 ? 9.974 -15.765 -2.522 1.00 90.00 313 GLU A CA 1
ATOM 2576 C C . GLU A 1 313 ? 9.364 -16.110 -1.155 1.00 90.00 313 GLU A C 1
ATOM 2578 O O . GLU A 1 313 ? 9.758 -17.076 -0.498 1.00 90.00 313 GLU A O 1
ATOM 2583 N N . GLY A 1 314 ? 8.300 -15.395 -0.776 1.00 86.31 314 GLY A N 1
ATOM 2584 C CA . GLY A 1 314 ? 7.444 -15.714 0.370 1.00 86.31 314 GLY A CA 1
ATOM 2585 C C . GLY A 1 314 ? 6.557 -16.958 0.200 1.00 86.31 314 GLY A C 1
ATOM 2586 O O . GLY A 1 314 ? 5.775 -17.271 1.102 1.00 86.31 314 GLY A O 1
ATOM 2587 N N . ARG A 1 315 ? 6.677 -17.678 -0.924 1.00 89.75 315 ARG A N 1
ATOM 2588 C CA . ARG A 1 315 ? 5.867 -18.833 -1.348 1.00 89.75 315 ARG A CA 1
ATOM 2589 C C . ARG A 1 315 ? 4.375 -18.523 -1.513 1.00 89.75 315 ARG A C 1
ATOM 2591 O O . ARG A 1 315 ? 3.544 -19.386 -1.245 1.00 89.75 315 ARG A O 1
ATOM 2598 N N . LEU A 1 316 ? 4.020 -17.309 -1.932 1.00 92.12 316 LEU A N 1
ATOM 2599 C CA . LEU A 1 316 ? 2.637 -16.945 -2.248 1.00 92.12 316 LEU A CA 1
ATOM 2600 C C . LEU A 1 316 ? 2.410 -17.016 -3.764 1.00 92.12 316 LEU A C 1
ATOM 2602 O O . LEU A 1 316 ? 2.911 -16.196 -4.528 1.00 92.12 316 LEU A O 1
ATOM 2606 N N . ASN A 1 317 ? 1.618 -17.995 -4.191 1.00 92.69 317 ASN A N 1
ATOM 2607 C CA . ASN A 1 317 ? 1.182 -18.204 -5.567 1.00 92.69 317 ASN A CA 1
ATOM 2608 C C . ASN A 1 317 ? -0.153 -17.477 -5.784 1.00 92.69 317 ASN A C 1
ATOM 2610 O O . ASN A 1 317 ? -1.237 -18.041 -5.594 1.00 92.69 317 ASN A O 1
ATOM 2614 N N . LEU A 1 318 ? -0.070 -16.184 -6.100 1.00 94.44 318 LEU A N 1
ATOM 2615 C CA . LEU A 1 318 ? -1.224 -15.295 -6.252 1.00 94.44 318 LEU A CA 1
ATOM 2616 C C . LEU A 1 318 ? -1.704 -15.210 -7.702 1.00 94.44 318 LEU A C 1
ATOM 2618 O O . LEU A 1 318 ? -0.896 -15.222 -8.628 1.00 94.44 318 LEU A O 1
ATOM 2622 N N . LEU A 1 319 ? -3.019 -15.082 -7.881 1.00 95.31 319 LEU A N 1
ATOM 2623 C CA . LEU A 1 319 ? -3.622 -14.734 -9.166 1.00 95.31 319 LEU A CA 1
ATOM 2624 C C . LEU A 1 319 ? -3.715 -13.214 -9.263 1.00 95.31 319 LEU A C 1
ATOM 2626 O O . LEU A 1 319 ? -4.230 -12.571 -8.350 1.00 95.31 319 LEU A O 1
ATOM 2630 N N . TYR A 1 320 ? -3.244 -12.630 -10.355 1.00 95.94 320 TYR A N 1
ATOM 2631 C CA . TYR A 1 320 ? -3.291 -11.186 -10.545 1.00 95.94 320 TYR A CA 1
ATOM 2632 C C . TYR A 1 320 ? -3.639 -10.834 -11.982 1.00 95.94 320 TYR A C 1
ATOM 2634 O O . TYR A 1 320 ? -3.345 -11.599 -12.897 1.00 95.94 320 TYR A O 1
ATOM 2642 N N . PHE A 1 321 ? -4.273 -9.681 -12.165 1.00 95.56 321 PHE A N 1
ATOM 2643 C CA . PHE A 1 321 ? -4.507 -9.104 -13.480 1.00 95.56 321 PHE A CA 1
ATOM 2644 C C . PHE A 1 321 ? -3.379 -8.135 -13.822 1.00 95.56 321 PHE A C 1
ATOM 2646 O O . PHE A 1 321 ? -3.198 -7.125 -13.138 1.00 95.56 321 PHE A O 1
ATOM 2653 N N . ASP A 1 322 ? -2.637 -8.463 -14.877 1.00 93.69 322 ASP A N 1
ATOM 2654 C CA . ASP A 1 322 ? -1.647 -7.590 -15.499 1.00 93.69 322 ASP A CA 1
ATOM 2655 C C . ASP A 1 322 ? -2.246 -6.989 -16.789 1.00 93.69 322 ASP A C 1
ATOM 265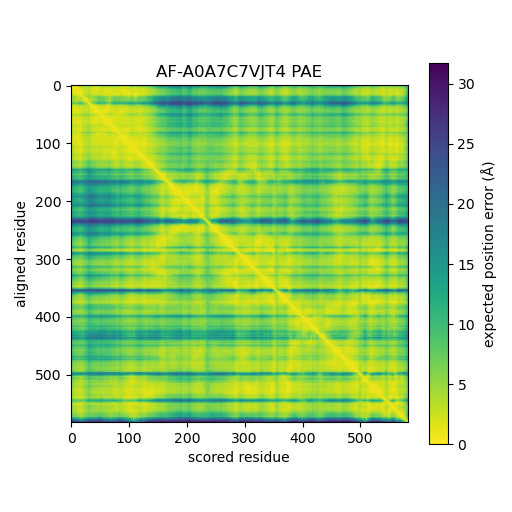7 O O . ASP A 1 322 ? -2.393 -7.709 -17.787 1.00 93.69 322 ASP A O 1
ATOM 2661 N N . PRO A 1 323 ? -2.595 -5.688 -16.810 1.00 89.69 323 PRO A N 1
ATOM 2662 C CA . PRO A 1 323 ? -3.150 -5.041 -17.999 1.00 89.69 323 PRO A CA 1
ATOM 2663 C C . PRO A 1 323 ? -2.157 -5.011 -19.169 1.00 89.69 323 PRO A C 1
ATOM 2665 O O . PRO A 1 323 ? -2.582 -4.891 -20.316 1.00 89.69 323 PRO A O 1
ATOM 2668 N N . THR A 1 324 ? -0.851 -5.165 -18.917 1.00 88.62 324 THR A N 1
ATOM 2669 C CA . THR A 1 324 ? 0.195 -5.198 -19.955 1.00 88.62 324 THR A CA 1
ATOM 2670 C C . THR A 1 324 ? 0.178 -6.501 -20.770 1.00 88.62 324 THR A C 1
ATOM 2672 O O . THR A 1 324 ? 0.874 -6.609 -21.776 1.00 88.62 324 THR A O 1
ATOM 2675 N N . GLN A 1 325 ? -0.634 -7.480 -20.355 1.00 93.62 325 GLN A N 1
ATOM 2676 C CA . GLN A 1 325 ? -0.789 -8.803 -20.971 1.00 93.62 325 GLN A CA 1
ATOM 2677 C C . GLN A 1 325 ? -2.139 -8.983 -21.682 1.00 93.62 325 GLN A C 1
ATOM 2679 O O . GLN A 1 325 ? -2.393 -10.041 -22.254 1.00 93.62 325 GLN A O 1
ATOM 2684 N N . SER A 1 326 ? -3.025 -7.986 -21.608 1.00 93.19 326 SER A N 1
ATOM 2685 C CA . SER A 1 326 ? -4.417 -8.053 -22.064 1.00 93.19 326 SER A CA 1
ATOM 2686 C C . SER A 1 326 ? -4.643 -7.105 -23.241 1.00 93.19 326 SER A C 1
ATOM 2688 O O . SER A 1 326 ? -4.118 -5.990 -23.253 1.00 93.19 326 SER A O 1
ATOM 2690 N N . TYR A 1 327 ? -5.440 -7.519 -24.229 1.00 93.44 327 TYR A N 1
ATOM 2691 C CA . TYR A 1 327 ? -5.744 -6.690 -25.392 1.00 93.44 327 TYR A CA 1
ATOM 2692 C C . TYR A 1 327 ? -7.185 -6.833 -25.872 1.00 93.44 327 TYR A C 1
ATOM 2694 O O . TYR A 1 327 ? -7.685 -7.935 -26.086 1.00 93.44 327 TYR A O 1
ATOM 2702 N N . LEU A 1 328 ? -7.812 -5.684 -26.120 1.00 90.56 328 LEU A N 1
ATOM 2703 C CA . LEU A 1 328 ? -9.072 -5.554 -26.835 1.00 90.56 328 LEU A CA 1
ATOM 2704 C C . LEU A 1 328 ? -9.013 -4.349 -27.764 1.00 90.56 328 LEU A C 1
ATOM 2706 O O . LEU A 1 328 ? -8.438 -3.317 -27.417 1.00 90.56 328 LEU A O 1
ATOM 2710 N N . ASP A 1 329 ? -9.649 -4.484 -28.924 1.00 85.75 329 ASP A N 1
ATOM 2711 C CA . ASP A 1 329 ? -9.682 -3.439 -29.945 1.00 85.75 329 ASP A CA 1
ATOM 2712 C C . ASP A 1 329 ? -10.602 -2.266 -29.544 1.00 85.75 329 ASP A C 1
ATOM 2714 O O . ASP A 1 329 ? -10.321 -1.111 -29.867 1.00 85.75 329 ASP A O 1
ATOM 2718 N N . ASP A 1 330 ? -11.691 -2.546 -28.818 1.00 89.50 330 ASP A N 1
ATOM 2719 C CA . ASP A 1 330 ? -12.667 -1.541 -28.398 1.00 89.50 330 ASP A CA 1
ATOM 2720 C C . ASP A 1 330 ? -12.365 -0.961 -27.006 1.00 89.50 330 ASP A C 1
ATOM 2722 O O . ASP A 1 330 ? -12.248 -1.671 -26.001 1.00 89.50 330 ASP A O 1
ATOM 2726 N N . ARG A 1 331 ? -12.313 0.374 -26.933 1.00 86.12 331 ARG A N 1
ATOM 2727 C CA . ARG A 1 331 ? -12.002 1.108 -25.697 1.00 86.12 331 ARG A CA 1
ATOM 2728 C C . ARG A 1 331 ? -13.037 0.904 -24.587 1.00 86.12 331 ARG A C 1
ATOM 2730 O O . ARG A 1 331 ? -12.671 0.961 -23.417 1.00 86.12 331 ARG A O 1
ATOM 2737 N N . ILE A 1 332 ? -14.315 0.713 -24.933 1.00 89.25 332 ILE A N 1
ATOM 2738 C CA . ILE A 1 332 ? -15.388 0.544 -23.944 1.00 89.25 332 ILE A CA 1
ATOM 2739 C C . ILE A 1 332 ? -15.260 -0.844 -23.328 1.00 89.25 332 ILE A C 1
ATOM 2741 O O . ILE A 1 332 ? -15.264 -0.973 -22.107 1.00 89.25 332 ILE A O 1
ATOM 2745 N N . GLN A 1 333 ? -15.072 -1.873 -24.154 1.00 91.44 333 GLN A N 1
ATOM 2746 C CA . GLN A 1 333 ? -14.835 -3.230 -23.673 1.00 91.44 333 GLN A CA 1
ATOM 2747 C C . GLN A 1 333 ? -13.588 -3.308 -22.786 1.00 91.44 333 GLN A C 1
ATOM 2749 O O . GLN A 1 333 ? -13.639 -3.958 -21.744 1.00 91.44 333 GLN A O 1
ATOM 2754 N N . LYS A 1 334 ? -12.506 -2.595 -23.131 1.00 88.06 334 LYS A N 1
ATOM 2755 C CA . LYS A 1 334 ? -11.317 -2.502 -22.272 1.00 88.06 334 LYS A CA 1
ATOM 2756 C C . LYS A 1 334 ? -11.664 -1.982 -20.869 1.00 88.06 334 LYS A C 1
ATOM 2758 O O . LYS A 1 334 ? -11.388 -2.673 -19.891 1.00 88.06 334 LYS A O 1
ATOM 2763 N N . GLY A 1 335 ? -12.347 -0.839 -20.775 1.00 88.69 335 GLY A N 1
ATOM 2764 C CA . GLY A 1 335 ? -12.753 -0.270 -19.482 1.00 88.69 335 GLY A CA 1
ATOM 2765 C C . GLY A 1 335 ? -13.740 -1.153 -18.703 1.00 88.69 335 GLY A C 1
ATOM 2766 O O . GLY A 1 335 ? -13.691 -1.219 -17.472 1.00 88.69 335 GLY A O 1
ATOM 2767 N N . LEU A 1 336 ? -14.617 -1.887 -19.400 1.00 91.62 336 LEU A N 1
ATOM 2768 C CA . LEU A 1 336 ? -15.513 -2.862 -18.769 1.00 91.62 336 LEU A CA 1
ATOM 2769 C C . LEU A 1 336 ? -14.739 -4.031 -18.158 1.00 91.62 336 LEU A C 1
ATOM 2771 O O . LEU A 1 336 ? -15.055 -4.446 -17.046 1.00 91.62 336 LEU A O 1
ATOM 2775 N N . ILE A 1 337 ? -13.724 -4.554 -18.849 1.00 92.44 337 ILE A N 1
ATOM 2776 C CA . ILE A 1 337 ? -12.887 -5.626 -18.303 1.00 92.44 337 ILE A CA 1
ATOM 2777 C C . ILE A 1 337 ? -12.127 -5.144 -17.075 1.00 92.44 337 ILE A C 1
ATOM 2779 O O . ILE A 1 337 ? -12.168 -5.830 -16.060 1.00 92.44 337 ILE A O 1
ATOM 2783 N N . GLU A 1 338 ? -11.503 -3.971 -17.132 1.00 91.31 338 GLU A N 1
ATOM 2784 C CA . GLU A 1 338 ? -10.808 -3.362 -15.989 1.00 91.31 338 GLU A CA 1
ATOM 2785 C C . GLU A 1 338 ? -11.752 -3.240 -14.776 1.00 91.31 338 GLU A C 1
ATOM 2787 O O . GLU A 1 338 ? -11.448 -3.731 -13.687 1.00 91.31 338 GLU A O 1
ATOM 2792 N N . SER A 1 339 ? -12.977 -2.748 -14.991 1.00 92.00 339 SER A N 1
ATOM 2793 C CA . SER A 1 339 ? -14.017 -2.663 -13.952 1.00 92.00 339 SER A CA 1
ATOM 2794 C C . SER A 1 339 ? -14.424 -4.035 -13.391 1.00 92.00 339 SER A C 1
ATOM 2796 O O . SER A 1 339 ? -14.600 -4.200 -12.180 1.00 92.00 339 SER A O 1
ATOM 2798 N N . ILE A 1 340 ? -14.567 -5.051 -14.252 1.00 94.12 340 ILE A N 1
ATOM 2799 C CA . ILE A 1 340 ? -14.876 -6.427 -13.829 1.00 94.12 340 ILE A CA 1
ATOM 2800 C C . ILE A 1 340 ? -13.718 -7.006 -13.009 1.00 94.12 340 ILE A C 1
ATOM 2802 O O . ILE A 1 340 ? -13.967 -7.661 -11.995 1.00 94.12 340 ILE A O 1
ATOM 2806 N N . MET A 1 341 ? -12.470 -6.763 -13.409 1.00 95.62 341 MET A N 1
ATOM 2807 C CA . MET A 1 341 ? -11.294 -7.240 -12.682 1.00 95.62 341 MET A CA 1
ATOM 2808 C C . MET A 1 341 ? -11.175 -6.574 -11.308 1.00 95.62 341 MET A C 1
ATOM 2810 O O . MET A 1 341 ? -10.944 -7.282 -10.330 1.00 95.62 341 MET A O 1
ATOM 2814 N N . ILE A 1 342 ? -11.449 -5.268 -11.192 1.00 95.25 342 ILE A N 1
ATOM 2815 C CA . ILE A 1 342 ? -11.530 -4.570 -9.895 1.00 95.25 342 ILE A CA 1
ATOM 2816 C C . ILE A 1 342 ? -12.613 -5.194 -9.005 1.00 95.25 342 ILE A C 1
ATOM 2818 O O . ILE A 1 342 ? -12.400 -5.444 -7.817 1.00 95.25 342 ILE A O 1
ATOM 2822 N N . LYS A 1 343 ? -13.785 -5.513 -9.565 1.00 93.38 343 LYS A N 1
ATOM 2823 C CA . LYS A 1 343 ? -14.854 -6.173 -8.803 1.00 93.38 343 LYS A CA 1
ATOM 2824 C C . LYS A 1 343 ? -14.427 -7.554 -8.280 1.00 93.38 343 LYS A C 1
ATOM 2826 O O . LYS A 1 343 ? -14.775 -7.907 -7.149 1.00 93.38 343 LYS A O 1
ATOM 2831 N N . ARG A 1 344 ? -13.675 -8.318 -9.080 1.00 95.19 344 ARG A N 1
ATOM 2832 C CA . ARG A 1 344 ? -13.200 -9.683 -8.771 1.00 95.19 344 ARG A CA 1
ATOM 2833 C C . ARG A 1 344 ? -11.948 -9.732 -7.895 1.00 95.19 344 ARG A C 1
ATOM 2835 O O . ARG A 1 344 ? -11.663 -10.782 -7.325 1.00 95.19 344 ARG A O 1
ATOM 2842 N N . CYS A 1 345 ? -11.186 -8.645 -7.794 1.00 97.06 345 CYS A N 1
ATOM 2843 C CA . CYS A 1 345 ? -9.948 -8.645 -7.023 1.00 97.06 345 CYS A CA 1
ATOM 2844 C C . CYS A 1 345 ? -10.195 -8.537 -5.514 1.00 97.06 345 CYS A C 1
ATOM 2846 O O . CYS A 1 345 ? -11.262 -8.112 -5.061 1.00 97.06 345 CYS A O 1
ATOM 2848 N N . LYS A 1 346 ? -9.189 -8.888 -4.708 1.00 96.50 346 LYS A N 1
ATOM 2849 C CA . LYS A 1 346 ? -9.169 -8.577 -3.266 1.00 96.50 346 LYS A CA 1
ATOM 2850 C C . LYS A 1 346 ? -8.483 -7.238 -3.002 1.00 96.50 346 LYS A C 1
ATOM 2852 O O . LYS A 1 346 ? -8.907 -6.492 -2.122 1.00 96.50 346 LYS A O 1
ATOM 2857 N N . ILE A 1 347 ? -7.438 -6.943 -3.775 1.00 97.94 347 ILE A N 1
ATOM 2858 C CA . ILE A 1 347 ? -6.579 -5.767 -3.620 1.00 97.94 347 ILE A CA 1
ATOM 2859 C C . ILE A 1 347 ? -6.422 -5.069 -4.972 1.00 97.94 347 ILE A C 1
ATOM 2861 O O . ILE A 1 347 ? -6.186 -5.726 -5.984 1.00 97.94 347 ILE A O 1
ATOM 2865 N N . VAL A 1 348 ? -6.528 -3.743 -4.972 1.00 97.31 348 VAL A N 1
ATOM 2866 C CA . VAL A 1 348 ? -6.213 -2.871 -6.110 1.00 97.31 348 VAL A CA 1
ATOM 2867 C C . VAL A 1 348 ? -4.856 -2.229 -5.844 1.00 97.31 348 VAL A C 1
ATOM 2869 O O . VAL A 1 348 ? -4.660 -1.643 -4.783 1.00 97.31 348 VAL A O 1
ATOM 2872 N N . VAL A 1 349 ? -3.924 -2.328 -6.787 1.00 96.38 349 VAL A N 1
ATOM 2873 C CA . VAL A 1 349 ? -2.616 -1.666 -6.737 1.00 96.38 349 VAL A CA 1
ATOM 2874 C C . VAL A 1 349 ? -2.556 -0.630 -7.850 1.00 96.38 349 VAL A C 1
ATOM 2876 O O . VAL A 1 349 ? -2.530 -0.979 -9.025 1.00 96.38 349 VAL A O 1
ATOM 2879 N N . TYR A 1 350 ? -2.526 0.642 -7.477 1.00 92.12 350 TYR A N 1
ATOM 2880 C CA . TYR A 1 350 ? -2.465 1.783 -8.378 1.00 92.12 350 TYR A CA 1
ATOM 2881 C C . TYR A 1 350 ? -1.034 2.302 -8.500 1.00 92.12 350 TYR A C 1
ATOM 2883 O O . TYR A 1 350 ? -0.445 2.729 -7.509 1.00 92.12 350 TYR A O 1
ATOM 2891 N N . ASN A 1 351 ? -0.473 2.274 -9.714 1.00 89.31 351 ASN A N 1
ATOM 2892 C CA . ASN A 1 351 ? 0.852 2.824 -9.982 1.00 89.31 351 ASN A CA 1
ATOM 2893 C C . ASN A 1 351 ? 0.779 4.316 -10.371 1.00 89.31 351 ASN A C 1
ATOM 2895 O O . ASN A 1 351 ? 0.425 4.680 -11.502 1.00 89.31 351 ASN A O 1
ATOM 2899 N N . ALA A 1 352 ? 1.162 5.173 -9.426 1.00 86.56 352 ALA A N 1
ATOM 2900 C CA . ALA A 1 352 ? 1.113 6.629 -9.493 1.00 86.56 352 ALA A CA 1
ATOM 2901 C C . ALA A 1 352 ? 2.457 7.256 -9.942 1.00 86.56 352 ALA A C 1
ATOM 2903 O O . ALA A 1 352 ? 2.911 8.262 -9.396 1.00 86.56 352 ALA A O 1
ATOM 2904 N N . GLN A 1 353 ? 3.113 6.640 -10.934 1.00 74.50 353 GLN A N 1
ATOM 2905 C CA . 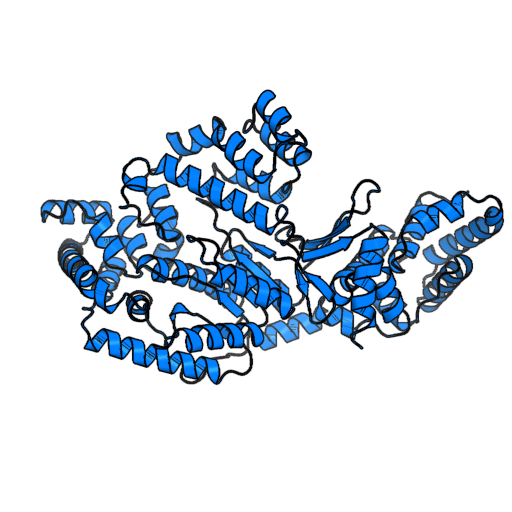GLN A 1 353 ? 4.417 7.054 -11.487 1.00 74.50 353 GLN A CA 1
ATOM 2906 C C . GLN A 1 353 ? 4.343 8.057 -12.655 1.00 74.50 353 GLN A C 1
ATOM 2908 O O . GLN A 1 353 ? 5.262 8.856 -12.835 1.00 74.50 353 GLN A O 1
ATOM 2913 N N . GLU A 1 354 ? 3.270 8.015 -13.450 1.00 65.00 354 GLU A N 1
ATOM 2914 C CA . GLU A 1 354 ? 3.163 8.701 -14.751 1.00 65.00 354 GLU A CA 1
ATOM 2915 C C . GLU A 1 354 ? 2.265 9.950 -14.710 1.00 65.00 354 GLU A C 1
ATOM 2917 O O . GLU A 1 354 ? 1.534 10.170 -13.735 1.00 65.00 354 GLU A O 1
ATOM 2922 N N . GLN A 1 355 ? 2.279 10.727 -15.808 1.00 61.38 355 GLN A N 1
ATOM 2923 C CA . GLN A 1 355 ? 1.286 11.773 -16.083 1.00 61.38 355 GLN A CA 1
ATOM 2924 C C . GLN A 1 355 ? -0.124 11.178 -15.979 1.00 61.38 355 GLN A C 1
ATOM 2926 O O . GLN A 1 355 ? -0.505 10.306 -16.766 1.00 61.38 355 GLN A O 1
ATOM 2931 N N . GLU A 1 356 ? -0.883 11.631 -14.982 1.00 59.47 356 GLU A N 1
ATOM 2932 C CA . GLU A 1 356 ? -2.174 11.044 -14.645 1.00 59.47 356 GLU A CA 1
ATOM 2933 C C . GLU A 1 356 ? -3.172 11.142 -15.795 1.00 59.47 356 GLU A C 1
ATOM 2935 O O . GLU A 1 356 ? -3.268 12.125 -16.534 1.00 59.47 356 GLU A O 1
ATOM 2940 N N . THR A 1 357 ? -3.954 10.078 -15.922 1.00 63.25 357 THR A N 1
ATOM 2941 C CA . THR A 1 357 ? -5.220 10.113 -16.637 1.00 63.25 357 THR A CA 1
ATOM 2942 C C . THR A 1 357 ? -6.317 10.001 -15.605 1.00 63.25 357 THR A C 1
ATOM 2944 O O . THR A 1 357 ? -6.259 9.086 -14.786 1.00 63.25 357 THR A O 1
ATOM 2947 N N . PHE A 1 358 ? -7.357 10.820 -15.745 1.00 72.44 358 PHE A N 1
ATOM 2948 C CA . PHE A 1 358 ? -8.614 10.704 -14.999 1.00 72.44 358 PHE A CA 1
ATOM 2949 C C . PHE A 1 358 ? -9.104 9.251 -14.834 1.00 72.44 358 PHE A C 1
ATOM 2951 O O . PHE A 1 358 ? -9.637 8.890 -13.792 1.00 72.44 358 PHE A O 1
ATOM 2958 N N . GLY A 1 359 ? -8.873 8.396 -15.842 1.00 75.31 359 GLY A N 1
ATOM 2959 C CA . GLY A 1 359 ? -9.218 6.975 -15.790 1.00 75.31 359 GLY A CA 1
ATOM 2960 C C . GLY A 1 359 ? -8.637 6.221 -14.588 1.00 75.31 359 GLY A C 1
ATOM 2961 O O . GLY A 1 359 ? -9.356 5.435 -13.989 1.00 75.31 359 GLY A O 1
ATOM 2962 N N . LYS A 1 360 ? -7.394 6.489 -14.175 1.00 77.25 360 LYS A N 1
ATOM 2963 C CA . LYS A 1 360 ? -6.763 5.732 -13.081 1.00 77.25 360 LYS A CA 1
ATOM 2964 C C . LYS A 1 360 ? -7.235 6.164 -11.700 1.00 77.25 360 LYS A C 1
ATOM 2966 O O . LYS A 1 360 ? -7.456 5.329 -10.827 1.00 77.25 360 LYS A O 1
ATOM 2971 N N . ASP A 1 361 ? -7.436 7.463 -11.506 1.00 82.31 361 ASP A N 1
ATOM 2972 C CA . ASP A 1 361 ? -8.001 7.963 -10.251 1.00 82.31 361 ASP A CA 1
ATOM 2973 C C . ASP A 1 361 ? -9.442 7.455 -10.090 1.00 82.31 361 ASP A C 1
ATOM 2975 O O . ASP A 1 361 ? -9.871 7.113 -8.984 1.00 82.31 361 ASP A O 1
ATOM 2979 N N . ALA A 1 362 ? -10.164 7.304 -11.210 1.00 84.38 362 ALA A N 1
ATOM 2980 C CA . ALA A 1 362 ? -11.458 6.637 -11.229 1.00 84.38 362 ALA A CA 1
ATOM 2981 C C . ALA A 1 362 ? -11.356 5.148 -10.843 1.00 84.38 362 ALA A C 1
ATOM 2983 O O . ALA A 1 362 ? -12.185 4.688 -10.064 1.00 84.38 362 ALA A O 1
ATOM 2984 N N . GLU A 1 363 ? -10.345 4.398 -11.299 1.00 88.38 363 GLU A N 1
ATOM 2985 C CA . GLU A 1 363 ? -10.129 2.999 -10.878 1.00 88.38 363 GLU A CA 1
ATOM 2986 C C . GLU A 1 363 ? -9.883 2.871 -9.369 1.00 88.38 363 GLU A C 1
ATOM 2988 O O . GLU A 1 363 ? -10.472 2.002 -8.719 1.00 88.38 363 GLU A O 1
ATOM 2993 N N . ALA A 1 364 ? -9.060 3.754 -8.790 1.00 89.12 364 ALA A N 1
ATOM 2994 C CA . ALA A 1 364 ? -8.834 3.791 -7.347 1.00 89.12 364 ALA A CA 1
ATOM 2995 C C . ALA A 1 364 ? -10.141 4.076 -6.585 1.00 89.12 364 ALA A C 1
ATOM 2997 O O . ALA A 1 364 ? -10.459 3.379 -5.617 1.00 89.12 364 ALA A O 1
ATOM 2998 N N . GLY A 1 365 ? -10.940 5.038 -7.060 1.00 89.38 365 GLY A N 1
ATOM 2999 C CA . GLY A 1 365 ? -12.254 5.342 -6.487 1.00 89.38 365 GLY A CA 1
ATOM 3000 C C . GLY A 1 365 ? -13.249 4.181 -6.596 1.00 89.38 365 GLY A C 1
ATOM 3001 O O . GLY A 1 365 ? -13.907 3.831 -5.618 1.00 89.38 365 GLY A O 1
ATOM 3002 N N . ILE A 1 366 ? -13.313 3.509 -7.750 1.00 90.50 366 ILE A N 1
ATOM 3003 C CA . ILE A 1 366 ? -14.147 2.312 -7.954 1.00 90.50 366 ILE A CA 1
ATOM 3004 C C . ILE A 1 366 ? -13.717 1.187 -7.001 1.00 90.50 366 ILE A C 1
ATOM 3006 O O . ILE A 1 366 ? -14.568 0.508 -6.423 1.00 90.50 366 ILE A O 1
ATOM 3010 N N . GLY A 1 367 ? -12.409 1.010 -6.788 1.00 93.31 367 GLY A N 1
ATOM 3011 C CA . GLY A 1 367 ? -11.873 0.068 -5.807 1.00 93.31 367 GLY A CA 1
ATOM 3012 C C . GLY A 1 367 ? -12.388 0.342 -4.391 1.00 93.31 367 GLY A C 1
ATOM 3013 O O . GLY A 1 367 ? -12.901 -0.570 -3.737 1.00 93.31 367 GLY A O 1
ATOM 3014 N N . LEU A 1 368 ? -12.324 1.600 -3.941 1.00 92.19 368 LEU A N 1
ATOM 3015 C CA . LEU A 1 368 ? -12.850 2.015 -2.634 1.00 92.19 368 LEU A CA 1
ATOM 3016 C C . LEU A 1 368 ? -14.367 1.812 -2.531 1.00 92.19 368 LEU A C 1
ATOM 3018 O O . LEU A 1 368 ? -14.844 1.289 -1.521 1.00 92.19 368 LEU A O 1
ATOM 3022 N N . ALA A 1 369 ? -15.115 2.163 -3.581 1.00 90.44 369 ALA A N 1
ATOM 3023 C CA . ALA A 1 369 ? -16.566 1.987 -3.641 1.00 90.44 369 ALA A CA 1
ATOM 3024 C C . ALA A 1 369 ? -16.985 0.508 -3.561 1.00 90.44 369 ALA A C 1
ATOM 3026 O O . ALA A 1 369 ? -17.983 0.175 -2.927 1.00 90.44 369 ALA A O 1
ATOM 3027 N N . HIS A 1 370 ? -16.188 -0.399 -4.133 1.00 91.44 370 HIS A N 1
ATOM 3028 C CA . HIS A 1 370 ? -16.358 -1.850 -4.008 1.00 91.44 370 HIS A CA 1
ATOM 3029 C C . HIS A 1 370 ? -15.744 -2.447 -2.734 1.00 91.44 370 HIS A C 1
ATOM 3031 O O . HIS A 1 370 ? -15.583 -3.667 -2.639 1.00 91.44 370 HIS A O 1
ATOM 3037 N N . GLN A 1 371 ? -15.411 -1.604 -1.753 1.00 92.81 371 GLN A N 1
ATOM 3038 C CA . GLN A 1 371 ? -14.868 -1.996 -0.455 1.00 92.81 371 GLN A CA 1
ATOM 3039 C C . GLN A 1 371 ? -13.537 -2.765 -0.542 1.00 92.81 371 GLN A C 1
ATOM 3041 O O . GLN A 1 371 ? -13.190 -3.512 0.376 1.00 92.81 371 GLN A O 1
ATOM 3046 N N . LYS A 1 372 ? -12.781 -2.592 -1.632 1.00 94.75 372 LYS A N 1
ATOM 3047 C CA . LYS A 1 372 ? -11.471 -3.227 -1.819 1.00 94.75 372 LYS A CA 1
ATOM 3048 C C . LYS A 1 372 ? -10.396 -2.466 -1.052 1.00 94.75 372 LYS A C 1
ATOM 3050 O O . LYS A 1 372 ? -10.491 -1.254 -0.857 1.00 94.75 372 LYS A O 1
ATOM 3055 N N . SER A 1 373 ? -9.337 -3.170 -0.658 1.00 95.62 373 SER A N 1
ATOM 3056 C CA . SER A 1 373 ? -8.117 -2.499 -0.205 1.00 95.62 373 SER A CA 1
ATOM 3057 C C . SER A 1 373 ? -7.410 -1.896 -1.413 1.00 95.62 373 SER A C 1
ATOM 3059 O O . SER A 1 373 ? -7.044 -2.625 -2.336 1.00 95.62 373 SER A O 1
ATOM 3061 N N . VAL A 1 374 ? -7.214 -0.580 -1.398 1.00 96.06 374 VAL A N 1
ATOM 3062 C CA . VAL A 1 374 ? -6.533 0.158 -2.468 1.00 96.06 374 VAL A CA 1
ATOM 3063 C C . VAL A 1 374 ? -5.153 0.579 -1.984 1.00 96.06 374 VAL A C 1
ATOM 3065 O O . VAL A 1 374 ? -5.028 1.294 -0.991 1.00 96.06 374 VAL A O 1
ATOM 3068 N N . ILE A 1 375 ? -4.123 0.119 -2.686 1.00 96.94 375 ILE A N 1
ATOM 3069 C CA . ILE A 1 375 ? -2.723 0.467 -2.465 1.00 96.94 375 ILE A CA 1
ATOM 3070 C C . ILE A 1 375 ? -2.293 1.384 -3.599 1.00 96.94 375 ILE A C 1
ATOM 3072 O O . ILE A 1 375 ? -2.310 0.979 -4.754 1.00 96.94 375 ILE A O 1
ATOM 3076 N N . ILE A 1 376 ? -1.879 2.600 -3.281 1.00 94.50 376 ILE A N 1
ATOM 3077 C CA . ILE A 1 376 ? -1.285 3.532 -4.228 1.00 94.50 376 ILE A CA 1
ATOM 3078 C C . ILE A 1 376 ? 0.226 3.472 -4.064 1.00 94.50 376 ILE A C 1
ATOM 3080 O O . ILE A 1 376 ? 0.779 3.908 -3.056 1.00 94.50 376 ILE A O 1
ATOM 3084 N N . TYR A 1 377 ? 0.899 2.939 -5.071 1.00 94.44 377 TYR A N 1
ATOM 3085 C CA . TYR A 1 377 ? 2.342 2.991 -5.154 1.00 94.44 377 TYR A CA 1
ATOM 3086 C C . TYR A 1 377 ? 2.760 4.307 -5.801 1.00 94.44 377 TYR A C 1
ATOM 3088 O O . TYR A 1 377 ? 2.488 4.554 -6.975 1.00 94.44 377 TYR A O 1
ATOM 3096 N N . VAL A 1 378 ? 3.442 5.147 -5.029 1.00 92.56 378 VAL A N 1
ATOM 3097 C CA . VAL A 1 378 ? 4.049 6.383 -5.519 1.00 92.56 378 VAL A CA 1
ATOM 3098 C C . VAL A 1 378 ? 5.565 6.233 -5.344 1.00 92.56 378 VAL A C 1
ATOM 3100 O O . VAL A 1 378 ? 6.024 6.045 -4.216 1.00 92.56 378 VAL A O 1
ATOM 3103 N N . PRO A 1 379 ? 6.365 6.285 -6.419 1.00 91.38 379 PRO A N 1
ATOM 3104 C CA . PRO A 1 379 ? 7.789 5.968 -6.356 1.00 91.38 379 PRO A CA 1
ATOM 3105 C C . PRO A 1 379 ? 8.566 7.000 -5.532 1.00 91.38 379 PRO A C 1
ATOM 3107 O O . PRO A 1 379 ? 8.145 8.142 -5.361 1.00 91.38 379 PRO A O 1
ATOM 3110 N N . ARG A 1 380 ? 9.765 6.621 -5.099 1.00 90.81 380 ARG A N 1
ATOM 3111 C CA . ARG A 1 380 ? 10.801 7.556 -4.647 1.00 90.81 380 ARG A CA 1
ATOM 3112 C C . ARG A 1 380 ? 11.932 7.598 -5.651 1.00 90.81 380 ARG A C 1
ATOM 3114 O O . ARG A 1 380 ? 12.212 6.578 -6.269 1.00 90.81 380 ARG A O 1
ATOM 3121 N N . ILE A 1 381 ? 12.585 8.752 -5.754 1.00 91.25 381 ILE A N 1
ATOM 3122 C CA . ILE A 1 381 ? 13.854 8.887 -6.469 1.00 91.25 381 ILE A CA 1
ATOM 3123 C C . ILE A 1 381 ? 14.962 8.397 -5.540 1.00 91.25 381 ILE A C 1
ATOM 3125 O O . ILE A 1 381 ? 15.164 8.963 -4.466 1.00 91.25 381 ILE A O 1
ATOM 3129 N N . LEU A 1 382 ? 15.681 7.349 -5.937 1.00 89.62 382 LEU A N 1
ATOM 3130 C CA . LEU A 1 382 ? 16.839 6.835 -5.194 1.00 89.62 382 LEU A CA 1
ATOM 3131 C C . LEU A 1 382 ? 16.527 6.445 -3.728 1.00 89.62 382 LEU A C 1
ATOM 3133 O O . LEU A 1 382 ? 17.239 6.872 -2.812 1.00 89.62 382 LEU A O 1
ATOM 3137 N N . PRO A 1 383 ? 15.496 5.615 -3.463 1.00 87.38 383 PRO A N 1
ATOM 3138 C CA . PRO A 1 383 ? 15.052 5.292 -2.100 1.00 87.38 383 PRO A CA 1
ATOM 3139 C C . PRO A 1 383 ? 16.138 4.655 -1.221 1.00 87.38 383 PRO A C 1
ATOM 3141 O O . PRO A 1 383 ? 16.087 4.768 0.000 1.00 87.38 383 PRO A O 1
ATOM 3144 N N . SER A 1 384 ? 17.120 3.986 -1.827 1.00 85.12 384 SER A N 1
ATOM 3145 C CA . SER A 1 384 ? 18.197 3.282 -1.120 1.00 85.12 384 SER A CA 1
ATOM 3146 C C . SER A 1 384 ? 19.505 4.076 -1.036 1.00 85.12 384 SER A C 1
ATOM 3148 O O . SER A 1 384 ? 20.487 3.572 -0.491 1.00 85.12 384 SER A O 1
ATOM 3150 N N . HIS A 1 385 ? 19.557 5.301 -1.569 1.00 88.50 385 HIS A N 1
ATOM 3151 C CA . HIS A 1 385 ? 20.786 6.087 -1.562 1.00 88.50 385 HIS A CA 1
ATOM 3152 C C . HIS A 1 385 ? 21.099 6.595 -0.151 1.00 88.50 385 HIS A C 1
ATOM 3154 O O . HIS A 1 385 ? 20.296 7.292 0.473 1.00 88.50 385 HIS A O 1
ATOM 3160 N N . ALA A 1 386 ? 22.298 6.282 0.351 1.00 89.62 386 ALA A N 1
ATOM 3161 C CA . ALA A 1 386 ? 22.682 6.515 1.747 1.00 89.62 386 ALA A CA 1
ATOM 3162 C C . ALA A 1 386 ? 22.501 7.974 2.202 1.00 89.62 386 ALA A C 1
ATOM 3164 O O . ALA A 1 386 ? 22.169 8.231 3.356 1.00 89.62 386 ALA A O 1
ATOM 3165 N N . LYS A 1 387 ? 22.688 8.925 1.284 1.00 90.62 387 LYS A N 1
ATOM 3166 C CA . LYS A 1 387 ? 22.606 10.367 1.554 1.00 90.62 387 LYS A CA 1
ATOM 3167 C C . LYS A 1 387 ? 21.179 10.903 1.640 1.00 90.62 387 LYS A C 1
ATOM 3169 O O . LYS A 1 387 ? 20.951 11.904 2.307 1.00 90.62 387 LYS A O 1
ATOM 3174 N N . LEU A 1 388 ? 20.221 10.217 1.016 1.00 91.38 388 LEU A N 1
ATOM 3175 C CA . LEU A 1 388 ? 18.798 10.565 1.078 1.00 91.38 388 LEU A CA 1
ATOM 3176 C C . LEU A 1 388 ? 18.058 9.798 2.178 1.00 91.38 388 LEU A C 1
ATOM 3178 O O . LEU A 1 388 ? 16.958 10.190 2.554 1.00 91.38 388 LEU A O 1
ATOM 3182 N N . LYS A 1 389 ? 18.672 8.745 2.733 1.00 92.00 389 LYS A N 1
ATOM 3183 C CA . LYS A 1 389 ? 18.069 7.910 3.774 1.00 92.00 389 LYS A CA 1
ATOM 3184 C C . LYS A 1 389 ? 17.568 8.724 4.968 1.00 92.00 389 LYS A C 1
ATOM 3186 O O . LYS A 1 389 ? 16.421 8.564 5.353 1.00 92.00 389 LYS A O 1
ATOM 3191 N N . GLU A 1 390 ? 18.384 9.635 5.509 1.00 92.81 390 GLU A N 1
ATOM 3192 C CA . GLU A 1 390 ? 17.964 10.475 6.644 1.00 92.81 390 GLU A CA 1
ATOM 3193 C C . GLU A 1 390 ? 16.721 11.308 6.306 1.00 92.81 390 GLU A C 1
ATOM 3195 O O . GLU A 1 390 ? 15.814 11.422 7.123 1.00 92.81 390 GLU A O 1
ATOM 3200 N N . PHE A 1 391 ? 16.671 11.884 5.104 1.00 90.88 391 PHE A N 1
ATOM 3201 C CA . PHE A 1 391 ? 15.532 12.679 4.663 1.00 90.88 391 PHE A CA 1
ATOM 3202 C C . PHE A 1 391 ? 14.263 11.823 4.539 1.00 90.88 391 PHE A C 1
ATOM 3204 O O . PHE A 1 391 ? 13.220 12.199 5.071 1.00 90.88 391 PHE A O 1
ATOM 3211 N N . TYR A 1 392 ? 14.356 10.651 3.906 1.00 91.19 392 TYR A N 1
ATOM 3212 C CA . TYR A 1 392 ? 13.218 9.741 3.768 1.00 91.19 392 TYR A CA 1
ATOM 3213 C C . TYR A 1 392 ? 12.749 9.161 5.106 1.00 91.19 392 TYR A C 1
ATOM 3215 O O . TYR A 1 392 ? 11.544 9.122 5.346 1.00 91.19 392 TYR A O 1
ATOM 3223 N N . ASP A 1 393 ? 13.670 8.815 6.009 1.00 90.88 393 ASP A N 1
ATOM 3224 C CA . ASP A 1 393 ? 13.340 8.328 7.351 1.00 90.88 393 ASP A CA 1
ATOM 3225 C C . ASP A 1 393 ? 12.548 9.387 8.144 1.00 90.88 393 ASP A C 1
ATOM 3227 O O . ASP A 1 393 ? 11.597 9.047 8.848 1.00 90.88 393 ASP A O 1
ATOM 3231 N N . ILE A 1 394 ? 12.880 10.680 8.010 1.00 89.56 394 ILE A N 1
ATOM 3232 C CA . ILE A 1 394 ? 12.099 11.768 8.629 1.00 89.56 394 ILE A CA 1
ATOM 3233 C C . ILE A 1 394 ? 10.666 11.777 8.086 1.00 89.56 394 ILE A C 1
ATOM 3235 O O . ILE A 1 394 ? 9.724 11.818 8.878 1.00 89.56 394 ILE A O 1
ATOM 3239 N N . LEU A 1 395 ? 10.497 11.712 6.760 1.00 86.81 395 LEU A N 1
ATOM 3240 C CA . LEU A 1 395 ? 9.171 11.727 6.130 1.00 86.81 395 LEU A CA 1
ATOM 3241 C C . LEU A 1 395 ? 8.319 10.514 6.536 1.00 86.81 395 LEU A C 1
ATOM 3243 O O . LEU A 1 395 ? 7.122 10.660 6.777 1.00 86.81 395 LEU A O 1
ATOM 3247 N N . ASP A 1 396 ? 8.930 9.333 6.650 1.00 85.50 396 ASP A N 1
ATOM 3248 C CA . ASP A 1 396 ? 8.225 8.094 6.997 1.00 85.50 396 ASP A CA 1
ATOM 3249 C C . ASP A 1 396 ? 7.857 8.010 8.482 1.00 85.50 396 ASP A C 1
ATOM 3251 O O . ASP A 1 396 ? 6.772 7.535 8.824 1.00 85.50 396 ASP A O 1
ATOM 3255 N N . THR A 1 397 ? 8.741 8.467 9.374 1.00 83.25 397 THR A N 1
ATOM 3256 C CA . THR A 1 397 ? 8.561 8.300 10.827 1.00 83.25 397 THR A CA 1
ATOM 3257 C C . THR A 1 397 ? 7.761 9.417 11.478 1.00 83.25 397 THR A C 1
ATOM 3259 O O . THR A 1 397 ? 6.888 9.148 12.303 1.00 83.25 397 THR A O 1
ATOM 3262 N N . VAL A 1 398 ? 8.042 10.671 11.120 1.00 81.44 398 VAL A N 1
ATOM 3263 C CA . VAL A 1 398 ? 7.345 11.834 11.686 1.00 81.44 398 VAL A CA 1
ATOM 3264 C C . VAL A 1 398 ? 5.969 11.995 11.037 1.00 81.44 398 VAL A C 1
ATOM 3266 O O . VAL A 1 398 ? 5.037 12.512 11.655 1.00 81.44 398 VAL A O 1
ATOM 3269 N N . GLY A 1 399 ? 5.820 11.505 9.803 1.00 72.62 399 GLY A N 1
ATOM 3270 C CA . GLY A 1 399 ? 4.656 11.767 8.973 1.00 72.62 399 GLY A CA 1
ATOM 3271 C C . GLY A 1 399 ? 4.640 13.216 8.495 1.00 72.62 399 GLY A C 1
ATOM 3272 O O . GLY A 1 399 ? 5.671 13.881 8.413 1.00 72.62 399 GLY A O 1
ATOM 3273 N N . TYR A 1 400 ? 3.448 13.710 8.175 1.00 73.38 400 TYR A N 1
ATOM 3274 C CA . TYR A 1 400 ? 3.280 14.953 7.425 1.00 73.38 400 TYR A CA 1
ATOM 3275 C C . TYR A 1 400 ? 2.597 16.083 8.206 1.00 73.38 400 TYR A C 1
ATOM 3277 O O . TYR A 1 400 ? 2.109 17.056 7.628 1.00 73.38 400 TYR A O 1
ATOM 3285 N N . GLU A 1 401 ? 2.597 15.997 9.536 1.00 77.31 401 GLU A N 1
ATOM 3286 C CA . GLU A 1 401 ? 2.119 17.096 10.374 1.00 77.31 401 GLU A CA 1
ATOM 3287 C C . GLU A 1 401 ? 3.095 18.274 10.345 1.00 77.31 401 GLU A C 1
ATOM 3289 O O . GLU A 1 401 ? 4.293 18.095 10.565 1.00 77.31 401 GLU A O 1
ATOM 3294 N N . LYS A 1 402 ? 2.586 19.491 10.090 1.00 79.88 402 LYS A N 1
ATOM 3295 C CA . LYS A 1 402 ? 3.415 20.678 9.809 1.00 79.88 402 LYS A CA 1
ATOM 3296 C C . LYS A 1 402 ? 4.448 20.954 10.904 1.00 79.88 402 LYS A C 1
ATOM 3298 O O . LYS A 1 402 ? 5.624 21.163 10.631 1.00 79.88 402 LYS A O 1
ATOM 3303 N N . GLU A 1 403 ? 4.028 20.972 12.160 1.00 85.12 403 GLU A N 1
ATOM 3304 C CA . GLU A 1 403 ? 4.941 21.312 13.249 1.00 85.12 403 GLU A CA 1
ATOM 3305 C C . GLU A 1 403 ? 5.978 20.205 13.524 1.00 85.12 403 GLU A C 1
ATOM 3307 O O . GLU A 1 403 ? 7.174 20.506 13.447 1.00 85.12 403 GLU A O 1
ATOM 3312 N N . PRO A 1 404 ? 5.588 18.935 13.761 1.00 88.19 404 PRO A N 1
ATOM 3313 C CA . PRO A 1 404 ? 6.546 17.847 13.949 1.00 88.19 404 PRO A CA 1
ATOM 3314 C C . PRO A 1 404 ? 7.514 17.688 12.773 1.00 88.19 404 PRO A C 1
ATOM 3316 O O . PRO A 1 404 ? 8.728 17.613 12.983 1.00 88.19 404 PRO A O 1
ATOM 3319 N N . LEU A 1 405 ? 7.000 17.688 11.537 1.00 85.75 405 LEU A N 1
ATOM 3320 C CA . LEU A 1 405 ? 7.818 17.509 10.340 1.00 85.75 405 LEU A CA 1
ATOM 3321 C C . LEU A 1 405 ? 8.748 18.702 10.120 1.00 85.75 405 LEU A C 1
ATOM 3323 O O . LEU A 1 405 ? 9.945 18.523 9.896 1.00 85.75 405 LEU A O 1
ATOM 3327 N N . GLY A 1 406 ? 8.223 19.924 10.232 1.00 88.50 406 GLY A N 1
ATOM 3328 C CA . GLY A 1 406 ? 9.013 21.141 10.085 1.00 88.50 406 GLY A CA 1
ATOM 3329 C C . GLY A 1 406 ? 10.157 21.192 11.093 1.00 88.50 406 GLY A C 1
ATOM 3330 O O . GLY A 1 406 ? 11.286 21.519 10.727 1.00 88.50 406 GLY A O 1
ATOM 3331 N N . LYS A 1 407 ? 9.887 20.815 12.349 1.00 91.12 407 LYS A N 1
ATOM 3332 C CA . LYS A 1 407 ? 10.895 20.781 13.409 1.00 91.12 407 LYS A CA 1
ATOM 3333 C C . LYS A 1 407 ? 11.975 19.746 13.106 1.00 91.12 407 LYS A C 1
ATOM 3335 O O . LYS A 1 407 ? 13.153 20.088 13.125 1.00 91.12 407 LYS A O 1
ATOM 3340 N N . ALA A 1 408 ? 11.587 18.522 12.744 1.00 91.62 408 ALA A N 1
ATOM 3341 C CA . ALA A 1 408 ? 12.534 17.464 12.396 1.00 91.62 408 ALA A CA 1
ATOM 3342 C C . ALA A 1 408 ? 13.432 17.850 11.206 1.00 91.62 408 ALA A C 1
ATOM 3344 O O . ALA A 1 408 ? 14.644 17.636 11.241 1.00 91.62 408 ALA A O 1
ATOM 3345 N N . LEU A 1 409 ? 12.862 18.473 10.170 1.00 90.38 409 LEU A N 1
ATOM 3346 C CA . LEU A 1 409 ? 13.622 18.946 9.013 1.00 90.38 409 LEU A CA 1
ATOM 3347 C C . LEU A 1 409 ? 14.555 20.115 9.363 1.00 90.38 409 LEU A C 1
ATOM 3349 O O . LEU A 1 409 ? 15.684 20.158 8.868 1.00 90.38 409 LEU A O 1
ATOM 3353 N N . LYS A 1 410 ? 14.122 21.043 10.226 1.00 91.94 410 LYS A N 1
ATOM 3354 C CA . LYS A 1 410 ? 14.954 22.149 10.724 1.00 91.94 410 LYS A CA 1
ATOM 3355 C C . LYS A 1 410 ? 16.144 21.640 11.528 1.00 91.94 410 LYS A C 1
ATOM 3357 O O . LYS A 1 410 ? 17.281 21.990 11.223 1.00 91.94 410 LYS A O 1
ATOM 3362 N N . ASP A 1 411 ? 15.893 20.764 12.497 1.00 93.81 411 ASP A N 1
ATOM 3363 C CA . ASP A 1 411 ? 16.917 20.207 13.388 1.00 93.81 411 ASP A CA 1
ATOM 3364 C C . ASP A 1 411 ? 17.993 19.434 12.602 1.00 93.81 411 ASP A C 1
ATOM 3366 O O . ASP A 1 411 ? 19.152 19.354 13.008 1.00 93.81 411 ASP A O 1
ATOM 3370 N N . LYS A 1 412 ? 17.627 18.902 11.430 1.00 92.69 412 LYS A N 1
ATOM 3371 C CA . LYS A 1 412 ? 18.519 18.190 10.506 1.00 92.69 412 LYS A CA 1
ATOM 3372 C C . LYS A 1 412 ? 19.110 19.064 9.395 1.00 92.69 412 LYS A C 1
ATOM 3374 O O . LYS A 1 412 ? 19.808 18.547 8.518 1.00 92.69 412 LYS A O 1
ATOM 3379 N N . GLY A 1 413 ? 18.869 20.374 9.431 1.00 91.25 413 GLY A N 1
ATOM 3380 C CA . GLY A 1 413 ? 19.443 21.357 8.510 1.00 91.25 413 GLY A CA 1
ATOM 3381 C C . GLY A 1 413 ? 18.839 21.350 7.104 1.00 91.25 413 GLY A C 1
ATOM 3382 O O . GLY A 1 413 ? 19.433 21.911 6.184 1.00 91.25 413 GLY A O 1
ATOM 3383 N N . TYR A 1 414 ? 17.681 20.715 6.909 1.00 89.75 414 TYR A N 1
ATOM 3384 C CA . TYR A 1 414 ? 16.946 20.785 5.644 1.00 89.75 414 TYR A CA 1
ATOM 3385 C C . TYR A 1 414 ? 16.165 22.094 5.508 1.00 89.75 414 TYR A C 1
ATOM 3387 O O . TYR A 1 414 ? 15.976 22.554 4.380 1.00 89.75 414 TYR A O 1
ATOM 3395 N N . LEU A 1 415 ? 15.766 22.693 6.636 1.00 89.81 415 LEU A N 1
ATOM 3396 C CA . LEU A 1 415 ? 15.107 23.998 6.726 1.00 89.81 415 LEU A CA 1
ATOM 3397 C C . LEU A 1 415 ? 15.954 24.988 7.533 1.00 89.81 415 LEU A C 1
ATOM 3399 O O . LEU A 1 415 ? 16.526 24.627 8.559 1.00 89.81 415 LEU A O 1
ATOM 3403 N N . SER A 1 416 ? 15.982 26.251 7.106 1.00 89.38 416 SER A N 1
ATOM 3404 C CA . SER A 1 416 ? 16.390 27.368 7.964 1.00 89.38 416 SER A CA 1
ATOM 3405 C C . SER A 1 416 ? 15.306 27.702 9.000 1.00 89.38 416 SER A C 1
ATOM 3407 O O . SER A 1 416 ? 14.154 27.289 8.860 1.00 89.38 416 SER A O 1
ATOM 3409 N N . GLU A 1 417 ? 15.643 28.498 10.021 1.00 90.44 417 GLU A N 1
ATOM 3410 C CA . GLU A 1 417 ? 14.654 29.017 10.986 1.00 90.44 417 GLU A CA 1
ATOM 3411 C C . GLU A 1 417 ? 13.497 29.746 10.286 1.00 90.44 417 GLU A C 1
ATOM 3413 O O . GLU A 1 417 ? 12.333 29.443 10.530 1.00 90.44 417 GLU A O 1
ATOM 3418 N N . GLU A 1 418 ? 13.801 30.652 9.353 1.00 89.00 418 GLU A N 1
ATOM 3419 C CA . GLU A 1 418 ? 12.789 31.390 8.584 1.00 89.00 418 GLU A CA 1
ATOM 3420 C C . GLU A 1 418 ? 11.871 30.444 7.792 1.00 89.00 418 GLU A C 1
ATOM 3422 O O . GLU A 1 418 ? 10.647 30.589 7.789 1.00 89.00 418 GLU A O 1
ATOM 3427 N N . GLN A 1 419 ? 12.459 29.432 7.152 1.00 87.75 419 GLN A N 1
ATOM 3428 C CA . GLN A 1 419 ? 11.724 28.423 6.396 1.00 87.75 419 GLN A CA 1
ATOM 3429 C C . GLN A 1 419 ? 10.831 27.563 7.293 1.00 87.75 419 GLN A C 1
ATOM 3431 O O . GLN A 1 419 ? 9.713 27.244 6.899 1.00 87.75 419 GLN A O 1
ATOM 3436 N N . TYR A 1 420 ? 11.291 27.216 8.495 1.00 88.56 420 TYR A N 1
ATOM 3437 C CA . TYR A 1 420 ? 10.500 26.475 9.472 1.00 88.56 420 TYR A CA 1
ATOM 3438 C C . TYR A 1 420 ? 9.251 27.249 9.907 1.00 88.56 420 TYR A C 1
ATOM 3440 O O . TYR A 1 420 ? 8.151 26.698 9.864 1.00 88.56 420 TYR A O 1
ATOM 3448 N N . TYR A 1 421 ? 9.388 28.531 10.260 1.00 88.56 421 TYR A N 1
ATOM 3449 C CA . TYR A 1 421 ? 8.228 29.342 10.648 1.00 88.56 421 TYR A CA 1
ATOM 3450 C C . TYR A 1 421 ? 7.236 29.507 9.496 1.00 88.56 421 TYR A C 1
ATOM 3452 O O . TYR A 1 421 ? 6.031 29.402 9.715 1.00 88.56 421 TYR A O 1
ATOM 3460 N N . LYS A 1 422 ? 7.725 29.659 8.259 1.00 86.19 422 LYS A N 1
ATOM 3461 C CA . LYS A 1 422 ? 6.863 29.676 7.072 1.00 86.19 422 LYS A CA 1
ATOM 3462 C C . LYS A 1 422 ? 6.162 28.333 6.827 1.00 86.19 422 LYS A C 1
ATOM 3464 O O . LYS A 1 422 ? 4.999 28.317 6.437 1.00 86.19 422 LYS A O 1
ATOM 3469 N N . PHE A 1 423 ? 6.852 27.214 7.051 1.00 82.38 423 PHE A N 1
ATOM 3470 C CA . PHE A 1 423 ? 6.287 25.867 6.910 1.00 82.38 423 PHE A CA 1
ATOM 3471 C C . PHE A 1 423 ? 5.176 25.601 7.931 1.00 82.38 423 PHE A C 1
ATOM 3473 O O . PHE A 1 423 ? 4.145 25.027 7.588 1.00 82.38 423 PHE A O 1
ATOM 3480 N N . LYS A 1 424 ? 5.384 26.031 9.182 1.00 84.69 424 LYS A N 1
ATOM 3481 C CA . LYS A 1 424 ? 4.429 25.848 10.280 1.00 84.69 424 LYS A CA 1
ATOM 3482 C C . LYS A 1 424 ? 3.176 26.720 10.135 1.00 84.69 424 LYS A C 1
ATOM 3484 O O . LYS A 1 424 ? 2.137 26.341 10.667 1.00 84.69 424 LYS A O 1
ATOM 3489 N N . ALA A 1 425 ? 3.272 27.855 9.444 1.00 85.50 425 ALA A N 1
ATOM 3490 C CA . ALA A 1 425 ? 2.180 28.814 9.320 1.00 85.50 425 ALA A CA 1
ATOM 3491 C C . ALA A 1 425 ? 0.876 28.158 8.816 1.00 85.50 425 ALA A C 1
ATOM 3493 O O . ALA A 1 425 ? 0.897 27.256 7.966 1.00 85.50 425 ALA A O 1
ATOM 3494 N N . GLU A 1 426 ? -0.261 28.566 9.382 1.00 79.44 426 GLU A N 1
ATOM 3495 C CA . GLU A 1 426 ? -1.561 27.929 9.134 1.00 79.44 426 GLU A CA 1
ATOM 3496 C C . GLU A 1 426 ? -1.973 28.050 7.665 1.00 79.44 426 GLU A C 1
ATOM 3498 O O . GLU A 1 426 ? -2.431 27.070 7.077 1.00 79.44 426 GLU A O 1
ATOM 3503 N N . GLU A 1 427 ? -1.693 29.200 7.054 1.00 81.94 427 GLU A N 1
ATOM 3504 C CA . GLU A 1 427 ? -2.015 29.547 5.672 1.00 81.94 427 GLU A CA 1
ATOM 3505 C C . GLU A 1 427 ? -1.220 28.765 4.618 1.00 81.94 427 GLU A C 1
ATOM 3507 O O . GLU A 1 427 ? -1.645 28.682 3.469 1.00 81.94 427 GLU A O 1
ATOM 3512 N N . THR A 1 428 ? -0.071 28.186 4.976 1.00 77.56 428 THR A N 1
ATOM 3513 C CA . THR A 1 428 ? 0.767 27.474 4.005 1.00 77.56 428 THR A CA 1
ATOM 3514 C C . THR A 1 428 ? 0.202 26.077 3.765 1.00 77.56 428 THR A C 1
ATOM 3516 O O . THR A 1 428 ? 0.286 25.230 4.650 1.00 77.56 428 THR A O 1
ATOM 3519 N N . GLU A 1 429 ? -0.338 25.762 2.590 1.00 77.00 429 GLU A N 1
ATOM 3520 C CA . GLU A 1 429 ? -0.771 24.385 2.316 1.00 77.00 429 GLU A CA 1
ATOM 3521 C C . GLU A 1 429 ? 0.407 23.404 2.442 1.00 77.00 429 GLU A C 1
ATOM 3523 O O . GLU A 1 429 ? 1.493 23.658 1.929 1.00 77.00 429 GLU A O 1
ATOM 3528 N N . LYS A 1 430 ? 0.220 22.261 3.119 1.00 72.94 430 LYS A N 1
ATOM 3529 C CA . LYS A 1 430 ? 1.294 21.276 3.389 1.00 72.94 430 LYS A CA 1
ATOM 3530 C C . LYS A 1 430 ? 2.032 20.842 2.104 1.00 72.94 430 LYS A C 1
ATOM 3532 O O . LYS A 1 430 ? 3.258 20.734 2.107 1.00 72.94 430 LYS A O 1
ATOM 3537 N N . GLY A 1 431 ? 1.302 20.621 1.006 1.00 72.88 431 GLY A N 1
ATOM 3538 C CA . GLY A 1 431 ? 1.879 20.242 -0.290 1.00 72.88 431 GLY A CA 1
ATOM 3539 C C . GLY A 1 431 ? 2.712 21.363 -0.918 1.00 72.88 431 GLY A C 1
ATOM 3540 O O . GLY A 1 431 ? 3.848 21.136 -1.341 1.00 72.88 431 GLY A O 1
ATOM 3541 N N . GLU A 1 432 ? 2.195 22.595 -0.901 1.00 74.44 432 GLU A N 1
ATOM 3542 C CA . GLU A 1 432 ? 2.942 23.777 -1.341 1.00 74.44 432 GLU A CA 1
ATOM 3543 C C . GLU A 1 432 ? 4.170 24.024 -0.468 1.00 74.44 432 GLU A C 1
ATOM 3545 O O . GLU A 1 432 ? 5.243 24.324 -0.985 1.00 74.44 432 GLU A O 1
ATOM 3550 N N . ALA A 1 433 ? 4.050 23.829 0.844 1.00 69.94 433 ALA A N 1
ATOM 3551 C CA . ALA A 1 433 ? 5.141 23.972 1.793 1.00 69.94 433 ALA A CA 1
ATOM 3552 C C . ALA A 1 433 ? 6.294 23.023 1.441 1.00 69.94 433 ALA A C 1
ATOM 3554 O O . ALA A 1 433 ? 7.449 23.439 1.381 1.00 69.94 433 ALA A O 1
ATOM 3555 N N . ILE A 1 434 ? 5.989 21.764 1.128 1.00 72.50 434 ILE A N 1
ATOM 3556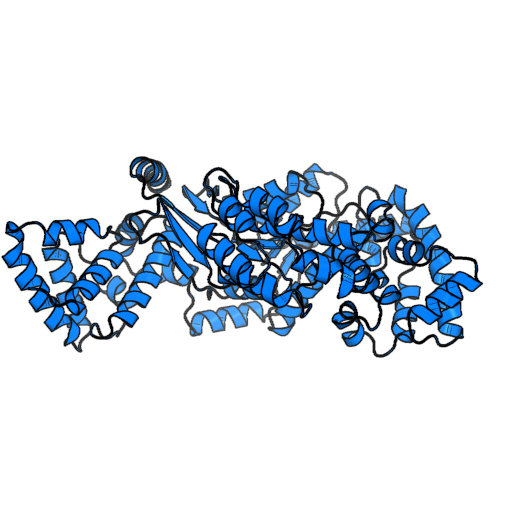 C CA . ILE A 1 434 ? 6.993 20.763 0.754 1.00 72.50 434 ILE A CA 1
ATOM 3557 C C . ILE A 1 434 ? 7.653 21.122 -0.571 1.00 72.50 434 ILE A C 1
ATOM 3559 O O . ILE A 1 434 ? 8.879 21.194 -0.632 1.00 72.50 434 ILE A O 1
ATOM 3563 N N . LYS A 1 435 ? 6.878 21.475 -1.598 1.00 77.69 435 LYS A N 1
ATOM 3564 C CA . LYS A 1 435 ? 7.437 21.879 -2.894 1.00 77.69 435 LYS A CA 1
ATOM 3565 C C . LYS A 1 435 ? 8.272 23.164 -2.800 1.00 77.69 435 LYS A C 1
ATOM 3567 O O . LYS A 1 435 ? 9.402 23.212 -3.280 1.00 77.69 435 LYS A O 1
ATOM 3572 N N . MET A 1 436 ? 7.737 24.210 -2.175 1.00 72.44 436 MET A N 1
ATOM 3573 C CA . MET A 1 436 ? 8.360 25.536 -2.123 1.00 72.44 436 MET A CA 1
ATOM 3574 C C . MET A 1 436 ? 9.560 25.597 -1.186 1.00 72.44 436 MET A C 1
ATOM 3576 O O . MET A 1 436 ? 10.527 26.306 -1.473 1.00 72.44 436 MET A O 1
ATOM 3580 N N . ILE A 1 437 ? 9.476 24.930 -0.037 1.00 67.19 437 ILE A N 1
ATOM 3581 C CA . ILE A 1 437 ? 10.463 25.086 1.026 1.00 67.19 437 ILE A CA 1
ATOM 3582 C C . ILE A 1 437 ? 11.582 24.059 0.854 1.00 67.19 437 ILE A C 1
ATOM 3584 O O . ILE A 1 437 ? 12.752 24.446 0.899 1.00 67.19 437 ILE A O 1
ATOM 3588 N N . LEU A 1 438 ? 11.265 22.800 0.526 1.00 68.75 438 LEU A N 1
ATOM 3589 C CA . LEU A 1 438 ? 12.308 21.817 0.216 1.00 68.75 438 LEU A CA 1
ATOM 3590 C C . LEU A 1 438 ? 12.984 22.100 -1.120 1.00 68.75 438 LEU A C 1
ATOM 3592 O O . LEU A 1 438 ? 14.190 21.899 -1.213 1.00 68.75 438 LEU A O 1
ATOM 3596 N N . GLY A 1 439 ? 12.272 22.680 -2.094 1.00 75.12 439 GLY A N 1
ATOM 3597 C CA . GLY A 1 439 ? 12.870 23.191 -3.332 1.00 75.12 439 GLY A CA 1
ATOM 3598 C C . GLY A 1 439 ? 14.007 24.198 -3.106 1.00 75.12 439 GLY A C 1
ATOM 3599 O O . GLY A 1 439 ? 14.897 24.349 -3.939 1.00 75.12 439 GLY A O 1
ATOM 3600 N N . LYS A 1 440 ? 14.015 24.863 -1.944 1.00 81.94 440 LYS A N 1
ATOM 3601 C CA . LYS A 1 440 ? 15.045 25.822 -1.519 1.00 81.94 440 LYS A CA 1
ATOM 3602 C C . LYS A 1 440 ? 16.014 25.249 -0.483 1.00 81.94 440 LYS A C 1
ATOM 3604 O O . LYS A 1 440 ? 16.835 25.995 0.055 1.00 81.94 440 LYS A O 1
ATOM 3609 N N . SER A 1 441 ? 15.921 23.960 -0.166 1.00 87.25 441 SER A N 1
ATOM 3610 C CA . SER A 1 441 ? 16.810 23.317 0.796 1.00 87.25 441 SER A CA 1
ATOM 3611 C C . SER A 1 441 ? 18.222 23.248 0.224 1.00 87.25 441 SER A C 1
ATOM 3613 O O . SER A 1 441 ? 18.470 22.554 -0.761 1.00 87.25 441 SER A O 1
ATOM 3615 N N . ARG A 1 442 ? 19.167 23.967 0.844 1.00 87.06 442 ARG A N 1
ATOM 3616 C CA . ARG A 1 442 ? 20.581 23.931 0.433 1.00 87.06 442 ARG A CA 1
ATOM 3617 C C . ARG A 1 442 ? 21.149 22.522 0.558 1.00 87.06 442 ARG A C 1
ATOM 3619 O O . ARG A 1 442 ? 21.719 22.029 -0.398 1.00 87.06 442 ARG A O 1
ATOM 3626 N N . LYS A 1 443 ? 20.874 21.841 1.675 1.00 91.12 443 LYS A N 1
ATOM 3627 C CA . LYS A 1 443 ? 21.347 20.475 1.930 1.00 91.12 443 LYS A CA 1
ATOM 3628 C C . LYS A 1 443 ? 20.869 19.476 0.870 1.00 91.12 443 LYS A C 1
ATOM 3630 O O . LYS A 1 443 ? 21.683 18.707 0.374 1.00 91.12 443 LYS A O 1
ATOM 3635 N N . LEU A 1 444 ? 19.583 19.485 0.494 1.00 89.31 444 LEU A N 1
ATOM 3636 C CA . LEU A 1 444 ? 19.097 18.588 -0.570 1.00 89.31 444 LEU A CA 1
ATOM 3637 C C . LEU A 1 444 ? 19.689 18.947 -1.933 1.00 89.31 444 LEU A C 1
ATOM 3639 O O . LEU A 1 444 ? 20.103 18.049 -2.663 1.00 89.31 444 LEU A O 1
ATOM 3643 N N . ASN A 1 445 ? 19.767 20.240 -2.256 1.00 87.81 445 ASN A N 1
ATOM 3644 C CA . ASN A 1 445 ? 20.403 20.683 -3.492 1.00 87.81 445 ASN A CA 1
ATOM 3645 C C . ASN A 1 445 ? 21.872 20.246 -3.550 1.00 87.81 445 ASN A C 1
ATOM 3647 O O . ASN A 1 445 ? 22.294 19.711 -4.566 1.00 87.81 445 ASN A O 1
ATOM 3651 N N . ASP A 1 446 ? 22.627 20.382 -2.461 1.00 90.75 446 ASP A N 1
ATOM 3652 C CA . ASP A 1 446 ? 24.024 19.953 -2.389 1.00 90.75 446 ASP A CA 1
ATOM 3653 C C . ASP A 1 446 ? 24.159 18.435 -2.586 1.00 90.75 446 ASP A C 1
ATOM 3655 O O . ASP A 1 446 ? 25.032 17.998 -3.334 1.00 90.75 446 ASP A O 1
ATOM 3659 N N . ILE A 1 447 ? 23.256 17.626 -2.015 1.00 91.62 447 ILE A N 1
ATOM 3660 C CA . ILE A 1 447 ? 23.229 16.168 -2.235 1.00 91.62 447 ILE A CA 1
ATOM 3661 C C . ILE A 1 447 ? 23.045 15.846 -3.727 1.00 91.62 447 ILE A C 1
ATOM 3663 O O . ILE A 1 447 ? 23.840 15.098 -4.298 1.00 91.62 447 ILE A O 1
ATOM 3667 N N . PHE A 1 448 ? 22.038 16.431 -4.383 1.00 90.12 448 PHE A N 1
ATOM 3668 C CA . PHE A 1 448 ? 21.791 16.196 -5.812 1.00 90.12 448 PHE A CA 1
ATOM 3669 C C . PHE A 1 448 ? 22.911 16.747 -6.701 1.00 90.12 448 PHE A C 1
ATOM 3671 O O . PHE A 1 448 ? 23.254 16.133 -7.710 1.00 90.12 448 PHE A O 1
ATOM 3678 N N . GLN A 1 449 ? 23.502 17.887 -6.341 1.00 87.62 449 GLN A N 1
ATOM 3679 C CA . GLN A 1 449 ? 24.516 18.549 -7.157 1.00 87.62 449 GLN A CA 1
ATOM 3680 C C . GLN A 1 449 ? 25.917 17.965 -6.987 1.00 87.62 449 GLN A C 1
ATOM 3682 O O . GLN A 1 449 ? 26.667 17.935 -7.963 1.00 87.62 449 GLN A O 1
ATOM 3687 N N . GLN A 1 450 ? 26.278 17.474 -5.804 1.00 89.44 450 GLN A N 1
ATOM 3688 C CA . GLN A 1 450 ? 27.658 17.090 -5.491 1.00 89.44 450 GLN A CA 1
ATOM 3689 C C . GLN A 1 450 ? 27.831 15.598 -5.206 1.00 89.44 450 GLN A C 1
ATOM 3691 O O . GLN A 1 450 ? 28.912 15.067 -5.448 1.00 89.44 450 GLN A O 1
ATOM 3696 N N . GLU A 1 451 ? 26.803 14.915 -4.699 1.00 89.06 451 GLU A N 1
ATOM 3697 C CA . GLU A 1 451 ? 26.963 13.556 -4.166 1.00 89.06 451 GLU A CA 1
ATOM 3698 C C . GLU A 1 451 ? 26.379 12.463 -5.064 1.00 89.06 451 GLU A C 1
ATOM 3700 O O . GLU A 1 451 ? 26.797 11.312 -4.960 1.00 89.06 451 GLU A O 1
ATOM 3705 N N . ILE A 1 452 ? 25.437 12.807 -5.945 1.00 90.38 452 ILE A N 1
ATOM 3706 C CA . ILE A 1 452 ? 24.769 11.853 -6.835 1.00 90.38 452 ILE A CA 1
ATOM 3707 C C . ILE A 1 452 ? 25.286 12.031 -8.269 1.00 90.38 452 ILE A C 1
ATOM 3709 O O . ILE A 1 452 ? 25.344 13.148 -8.799 1.00 90.38 452 ILE A O 1
ATOM 3713 N N . SER A 1 453 ? 25.668 10.922 -8.907 1.00 90.19 453 SER A N 1
ATOM 3714 C CA . SER A 1 453 ? 26.151 10.935 -10.287 1.00 90.19 453 SER A CA 1
ATOM 3715 C C . SER A 1 453 ? 25.005 11.128 -11.290 1.00 90.19 453 SER A C 1
ATOM 3717 O O . SER A 1 453 ? 23.864 10.725 -11.055 1.00 90.19 453 SER A O 1
ATOM 3719 N N . ASN A 1 454 ? 25.306 11.729 -12.445 1.00 90.19 454 ASN A N 1
ATOM 3720 C CA . ASN A 1 454 ? 24.317 11.881 -13.516 1.00 90.19 454 ASN A CA 1
ATOM 3721 C C . ASN A 1 454 ? 23.831 10.523 -14.042 1.00 90.19 454 ASN A C 1
ATOM 3723 O O . ASN A 1 454 ? 22.666 10.404 -14.410 1.00 90.19 454 ASN A O 1
ATOM 3727 N N . ASP A 1 455 ? 24.700 9.512 -14.074 1.00 85.62 455 ASP A N 1
ATOM 3728 C CA . ASP A 1 455 ? 24.333 8.178 -14.549 1.00 85.62 455 ASP A CA 1
ATOM 3729 C C . ASP A 1 455 ? 23.389 7.473 -13.580 1.00 85.62 455 ASP A C 1
ATOM 3731 O O . ASP A 1 455 ? 22.426 6.854 -14.030 1.00 85.62 455 ASP A O 1
ATOM 3735 N N . ASP A 1 456 ? 23.585 7.647 -12.268 1.00 86.38 456 ASP A N 1
ATOM 3736 C CA . ASP A 1 456 ? 22.653 7.103 -11.283 1.00 86.38 456 ASP A CA 1
ATOM 3737 C C . ASP A 1 456 ? 21.260 7.728 -11.426 1.00 86.38 456 ASP A C 1
ATOM 3739 O O . ASP A 1 456 ? 20.248 7.032 -11.375 1.00 86.38 456 ASP A O 1
ATOM 3743 N N . LEU A 1 457 ? 21.193 9.042 -11.659 1.00 90.56 457 LEU A N 1
ATOM 3744 C CA . LEU A 1 457 ? 19.921 9.731 -11.874 1.00 90.56 457 LEU A CA 1
ATOM 3745 C C . LEU A 1 457 ? 19.237 9.296 -13.170 1.00 90.56 457 LEU A C 1
ATOM 3747 O O . LEU A 1 457 ? 18.035 9.040 -13.165 1.00 90.56 457 LEU A O 1
ATOM 3751 N N . LYS A 1 458 ? 19.982 9.168 -14.274 1.00 90.12 458 LYS A N 1
ATOM 3752 C CA . LYS A 1 458 ? 19.428 8.680 -15.547 1.00 90.12 458 LYS A CA 1
ATOM 3753 C C . LYS A 1 458 ? 18.908 7.247 -15.429 1.00 90.12 458 LYS A C 1
ATOM 3755 O O . LYS A 1 458 ? 17.822 6.960 -15.936 1.00 90.12 458 LYS A O 1
ATOM 3760 N N . GLY A 1 459 ? 19.654 6.371 -14.755 1.00 86.00 459 GLY A N 1
ATOM 3761 C CA . GLY A 1 459 ? 19.239 4.994 -14.491 1.00 86.00 459 GLY A CA 1
ATOM 3762 C C . GLY A 1 459 ? 17.974 4.930 -13.638 1.00 86.00 459 GLY A C 1
ATOM 3763 O O . GLY A 1 459 ? 17.022 4.232 -13.995 1.00 86.00 459 GLY A O 1
ATOM 3764 N N . GLU A 1 460 ? 17.916 5.724 -12.565 1.00 88.19 460 GLU A N 1
ATOM 3765 C CA . GLU A 1 460 ? 16.734 5.812 -11.708 1.00 88.19 460 GLU A CA 1
ATOM 3766 C C . GLU A 1 460 ? 15.514 6.321 -12.478 1.00 88.19 460 GLU A C 1
ATOM 3768 O O . GLU A 1 460 ? 14.471 5.670 -12.456 1.00 88.19 460 GLU A O 1
ATOM 3773 N N . LEU A 1 461 ? 15.635 7.434 -13.202 1.00 89.62 461 LEU A N 1
ATOM 3774 C CA . LEU A 1 461 ? 14.550 7.999 -14.007 1.00 89.62 461 LEU A CA 1
ATOM 3775 C C . LEU A 1 461 ? 14.031 7.000 -15.051 1.00 89.62 461 LEU A C 1
ATOM 3777 O O . LEU A 1 461 ? 12.820 6.784 -15.144 1.00 89.62 461 LEU A O 1
ATOM 3781 N N . SER A 1 462 ? 14.937 6.314 -15.751 1.00 86.88 462 SER A N 1
ATOM 3782 C CA . SER A 1 462 ? 14.581 5.285 -16.738 1.00 86.88 462 SER A CA 1
ATOM 3783 C C . SER A 1 462 ? 13.812 4.130 -16.103 1.00 86.88 462 SER A C 1
ATOM 3785 O O . SER A 1 462 ? 12.795 3.695 -16.642 1.00 86.88 462 SER A O 1
ATOM 3787 N N . SER A 1 463 ? 14.232 3.677 -14.914 1.00 82.81 463 SER A N 1
ATOM 3788 C CA . SER A 1 463 ? 13.530 2.619 -14.170 1.00 82.81 463 SER A CA 1
ATOM 3789 C C . SER A 1 463 ? 12.094 3.001 -13.784 1.00 82.81 463 SER A C 1
ATOM 3791 O O . SER A 1 463 ? 11.266 2.125 -13.542 1.00 82.81 463 SER A O 1
ATOM 3793 N N . LYS A 1 464 ? 11.795 4.305 -13.727 1.00 85.12 464 LYS A N 1
ATOM 3794 C CA . LYS A 1 464 ? 10.480 4.868 -13.393 1.00 85.12 464 LYS A CA 1
ATOM 3795 C C . LYS A 1 464 ? 9.682 5.307 -14.626 1.00 85.12 464 LYS A C 1
ATOM 3797 O O . LYS A 1 464 ? 8.632 5.919 -14.461 1.00 85.12 464 LYS A O 1
ATOM 3802 N N . GLY A 1 465 ? 10.151 4.998 -15.837 1.00 85.88 465 GLY A N 1
ATOM 3803 C CA . GLY A 1 465 ? 9.437 5.298 -17.082 1.00 85.88 465 GLY A CA 1
ATOM 3804 C C . GLY A 1 465 ? 9.808 6.625 -17.754 1.00 85.88 465 GLY A C 1
ATOM 3805 O O . GLY A 1 465 ? 9.190 6.985 -18.751 1.00 85.88 465 GLY A O 1
ATOM 3806 N N . TYR A 1 466 ? 10.800 7.364 -17.248 1.00 88.75 466 TYR A N 1
ATOM 3807 C CA . TYR A 1 466 ? 11.225 8.638 -17.841 1.00 88.75 466 TYR A CA 1
ATOM 3808 C C . TYR A 1 466 ? 12.363 8.417 -18.836 1.00 88.75 466 TYR A C 1
ATOM 3810 O O . TYR A 1 466 ? 13.407 7.885 -18.468 1.00 88.75 466 TYR A O 1
ATOM 3818 N N . ASP A 1 467 ? 12.176 8.840 -20.088 1.00 89.00 467 ASP A N 1
ATOM 3819 C CA . ASP A 1 467 ? 13.198 8.721 -21.129 1.00 89.00 467 ASP A CA 1
ATOM 3820 C C . ASP A 1 467 ? 14.303 9.767 -20.883 1.00 89.00 467 ASP A C 1
ATOM 3822 O O . ASP A 1 467 ? 14.070 10.959 -21.101 1.00 89.00 467 ASP A O 1
ATOM 3826 N N . PRO A 1 468 ? 15.523 9.361 -20.475 1.00 88.88 468 PRO A N 1
ATOM 3827 C CA . PRO A 1 468 ? 16.604 10.283 -20.126 1.00 88.88 468 PRO A CA 1
ATOM 3828 C C . PRO A 1 468 ? 17.118 11.085 -21.327 1.00 88.88 468 PRO A C 1
ATOM 3830 O O . PRO A 1 468 ? 17.992 11.940 -21.172 1.00 88.88 468 PRO A O 1
ATOM 3833 N N . THR A 1 469 ? 16.619 10.788 -22.530 1.00 88.25 469 THR A N 1
ATOM 3834 C CA . THR A 1 469 ? 16.964 11.489 -23.761 1.00 88.25 469 THR A CA 1
ATOM 3835 C C . THR A 1 469 ? 16.007 12.622 -24.116 1.00 88.25 469 THR A C 1
ATOM 3837 O O . THR A 1 469 ? 16.277 13.359 -25.070 1.00 88.25 469 THR A O 1
ATOM 3840 N N . GLU A 1 470 ? 14.931 12.804 -23.345 1.00 90.44 470 GLU A N 1
ATOM 3841 C CA . GLU A 1 470 ? 14.033 13.947 -23.485 1.00 90.44 470 GLU A CA 1
ATOM 3842 C C . GLU A 1 470 ? 14.781 15.272 -23.238 1.00 90.44 470 GLU A C 1
ATOM 3844 O O . GLU A 1 470 ? 15.668 15.325 -22.378 1.00 90.44 470 GLU A O 1
ATOM 3849 N N . PRO A 1 471 ? 14.455 16.355 -23.978 1.00 91.12 471 PRO A N 1
ATOM 3850 C CA . PRO A 1 471 ? 15.201 17.615 -23.917 1.00 91.12 471 PRO A CA 1
ATOM 3851 C C . PRO A 1 471 ? 15.343 18.180 -22.500 1.00 91.12 471 PRO A C 1
ATOM 3853 O O . PRO A 1 471 ? 16.430 18.602 -22.119 1.00 91.12 471 PRO A O 1
ATOM 3856 N N . GLU A 1 472 ? 14.269 18.111 -21.713 1.00 90.69 472 GLU A N 1
ATOM 3857 C CA . GLU A 1 472 ? 14.207 18.610 -20.334 1.00 90.69 472 GLU A CA 1
ATOM 3858 C C . GLU A 1 472 ? 15.197 17.878 -19.409 1.00 90.69 472 GLU A C 1
ATOM 3860 O O . GLU A 1 472 ? 15.801 18.485 -18.527 1.00 90.69 472 GLU A O 1
ATOM 3865 N N . ILE A 1 473 ? 15.412 16.577 -19.642 1.00 91.62 473 ILE A N 1
ATOM 3866 C CA . ILE A 1 473 ? 16.331 15.746 -18.852 1.00 91.62 473 ILE A CA 1
ATOM 3867 C C . ILE A 1 473 ? 17.771 15.886 -19.362 1.00 91.62 473 ILE A C 1
ATOM 3869 O O . ILE A 1 473 ? 18.710 15.913 -18.564 1.00 91.62 473 ILE A O 1
ATOM 3873 N N . LYS A 1 474 ? 17.962 16.003 -20.686 1.00 90.00 474 LYS A N 1
ATOM 3874 C CA . LYS A 1 474 ? 19.275 16.261 -21.303 1.00 90.00 474 LYS A CA 1
ATOM 3875 C C . LYS A 1 474 ? 19.855 17.610 -20.865 1.00 90.00 474 LYS A C 1
ATOM 3877 O O . LYS A 1 474 ? 21.071 17.700 -20.707 1.00 90.00 474 LYS A O 1
ATOM 3882 N N . GLU A 1 475 ? 19.012 18.628 -20.687 1.00 92.44 475 GLU A N 1
ATOM 3883 C CA . GLU A 1 475 ? 19.425 19.960 -20.238 1.00 92.44 475 GLU A CA 1
ATOM 3884 C C . GLU A 1 475 ? 19.969 19.929 -18.803 1.00 92.44 475 GLU A C 1
ATOM 3886 O O . GLU A 1 475 ? 21.090 20.379 -18.565 1.00 92.44 475 GLU A O 1
ATOM 3891 N N . ASP A 1 476 ? 19.209 19.363 -17.857 1.00 93.50 476 ASP A N 1
ATOM 3892 C CA . ASP A 1 476 ? 19.623 19.265 -16.455 1.00 93.50 476 ASP A CA 1
ATOM 3893 C C . ASP A 1 476 ? 18.945 18.088 -15.727 1.00 93.50 476 ASP A C 1
ATOM 3895 O O . ASP A 1 476 ? 17.916 18.225 -15.057 1.00 93.50 476 ASP A O 1
ATOM 3899 N N . VAL A 1 477 ? 19.568 16.907 -15.813 1.00 93.62 477 VAL A N 1
ATOM 3900 C CA . VAL A 1 477 ? 19.073 15.683 -15.159 1.00 93.62 477 VAL A CA 1
ATOM 3901 C C . VAL A 1 477 ? 18.953 15.829 -13.640 1.00 93.62 477 VAL A C 1
ATOM 3903 O O . VAL A 1 477 ? 18.065 15.230 -13.031 1.00 93.62 477 VAL A O 1
ATOM 3906 N N . LYS A 1 478 ? 19.824 16.626 -13.010 1.00 92.94 478 LYS A N 1
ATOM 3907 C CA . LYS A 1 478 ? 19.837 16.812 -11.554 1.00 92.94 478 LYS A CA 1
ATOM 3908 C C . LYS A 1 478 ? 18.638 17.623 -11.113 1.00 92.94 478 LYS A C 1
ATOM 3910 O O . LYS A 1 478 ? 17.913 17.190 -10.216 1.00 92.94 478 LYS A O 1
ATOM 3915 N N . LYS A 1 479 ? 18.396 18.749 -11.781 1.00 90.88 479 LYS A N 1
ATOM 3916 C CA . LYS A 1 479 ? 17.213 19.575 -11.550 1.00 90.88 479 LYS A CA 1
ATOM 3917 C C . LYS A 1 479 ? 15.932 18.793 -11.822 1.00 90.88 479 LYS A C 1
ATOM 3919 O O . LYS A 1 479 ? 15.071 18.758 -10.949 1.00 90.88 479 LYS A O 1
ATOM 3924 N N . PHE A 1 480 ? 15.836 18.104 -12.961 1.00 91.94 480 PHE A N 1
ATOM 3925 C CA . PHE A 1 480 ? 14.651 17.309 -13.295 1.00 91.94 480 PHE A CA 1
ATOM 3926 C C . PHE A 1 480 ? 14.376 16.222 -12.246 1.00 91.94 480 PHE A C 1
ATOM 3928 O O . PHE A 1 480 ? 13.257 16.087 -11.755 1.00 91.94 480 PHE A O 1
ATOM 3935 N N . SER A 1 481 ? 15.405 15.472 -11.840 1.00 92.25 481 SER A N 1
ATOM 3936 C CA . SER A 1 481 ? 15.264 14.419 -10.824 1.00 92.25 481 SER A CA 1
ATOM 3937 C C . SER A 1 481 ? 14.830 14.972 -9.471 1.00 92.25 481 SER A C 1
ATOM 3939 O O . SER A 1 481 ? 14.012 14.362 -8.783 1.00 92.25 481 SER A O 1
ATOM 3941 N N . PHE A 1 482 ? 15.364 16.130 -9.087 1.00 90.06 482 PHE A N 1
ATOM 3942 C CA . PHE A 1 482 ? 14.982 16.809 -7.858 1.00 90.06 482 PHE A CA 1
ATOM 3943 C C . PHE A 1 482 ? 13.525 17.290 -7.905 1.00 90.06 482 PHE A C 1
ATOM 3945 O O . PHE A 1 482 ? 12.764 17.049 -6.967 1.00 90.06 482 PHE A O 1
ATOM 3952 N N . GLU A 1 483 ? 13.096 17.892 -9.015 1.00 89.06 483 GLU A N 1
ATOM 3953 C CA . GLU A 1 483 ? 11.701 18.290 -9.230 1.00 89.06 483 GLU A CA 1
ATOM 3954 C C . GLU A 1 483 ? 10.756 17.082 -9.175 1.00 89.06 483 GLU A C 1
ATOM 3956 O O . GLU A 1 483 ? 9.720 17.145 -8.509 1.00 89.06 483 GLU A O 1
ATOM 3961 N N . LYS A 1 484 ? 11.145 15.948 -9.774 1.00 90.19 484 LYS A N 1
ATOM 3962 C CA . LYS A 1 484 ? 10.385 14.693 -9.698 1.00 90.19 484 LYS A CA 1
ATOM 3963 C C . LYS A 1 484 ? 10.334 14.092 -8.304 1.00 90.19 484 LYS A C 1
ATOM 3965 O O . LYS A 1 484 ? 9.277 13.615 -7.896 1.00 90.19 484 LYS A O 1
ATOM 3970 N N . MET A 1 485 ? 11.420 14.160 -7.538 1.00 90.62 485 MET A N 1
ATOM 3971 C CA . MET A 1 485 ? 11.403 13.763 -6.130 1.00 90.62 485 MET A CA 1
ATOM 3972 C C . MET A 1 485 ? 10.354 14.571 -5.354 1.00 90.62 485 MET A C 1
ATOM 3974 O O . MET A 1 485 ? 9.535 13.987 -4.645 1.00 90.62 485 MET A O 1
ATOM 3978 N N . LEU A 1 486 ? 10.332 15.898 -5.523 1.00 87.06 486 LEU A N 1
ATOM 3979 C CA . LEU A 1 486 ? 9.351 16.760 -4.858 1.00 87.06 486 LEU A CA 1
ATOM 3980 C C . LEU A 1 486 ? 7.917 16.476 -5.318 1.00 87.06 486 LEU A C 1
ATOM 3982 O O . LEU A 1 486 ? 7.011 16.447 -4.485 1.00 87.06 486 LEU A O 1
ATOM 3986 N N . GLU A 1 487 ? 7.703 16.248 -6.616 1.00 88.12 487 GLU A N 1
ATOM 3987 C CA . GLU A 1 487 ? 6.401 15.868 -7.174 1.00 88.12 487 GLU A CA 1
ATOM 3988 C C . GLU A 1 487 ? 5.888 14.566 -6.542 1.00 88.12 487 GLU A C 1
ATOM 3990 O O . GLU A 1 487 ? 4.761 14.519 -6.047 1.00 88.12 487 GLU A O 1
ATOM 3995 N N . PHE A 1 488 ? 6.727 13.529 -6.474 1.00 90.00 488 PHE A N 1
ATOM 3996 C CA . PHE A 1 488 ? 6.343 12.243 -5.901 1.00 90.00 488 PHE A CA 1
ATOM 3997 C C . PHE A 1 488 ? 6.114 12.271 -4.395 1.00 90.00 488 PHE A C 1
ATOM 3999 O O . PHE A 1 488 ? 5.245 11.545 -3.908 1.00 90.00 488 PHE A O 1
ATOM 4006 N N . GLU A 1 489 ? 6.882 13.054 -3.637 1.00 88.19 489 GLU A N 1
ATOM 4007 C CA . GLU A 1 489 ? 6.604 13.231 -2.210 1.00 88.19 489 GLU A CA 1
ATOM 4008 C C . GLU A 1 489 ? 5.282 13.982 -2.028 1.00 88.19 489 GLU A C 1
ATOM 4010 O O . GLU A 1 489 ? 4.392 13.476 -1.346 1.00 88.19 489 GLU A O 1
ATOM 4015 N N . THR A 1 490 ? 5.085 15.106 -2.730 1.00 85.00 490 THR A N 1
ATOM 4016 C CA . THR A 1 490 ? 3.829 15.885 -2.700 1.00 85.00 490 THR A CA 1
ATOM 4017 C C . THR A 1 490 ? 2.614 15.025 -3.057 1.00 85.00 490 THR A C 1
ATOM 4019 O O . THR A 1 490 ? 1.549 15.156 -2.456 1.00 85.00 490 THR A O 1
ATOM 4022 N N . ARG A 1 491 ? 2.770 14.096 -4.000 1.00 85.69 491 ARG A N 1
ATOM 4023 C CA . ARG A 1 491 ? 1.709 13.166 -4.392 1.00 85.69 491 ARG A CA 1
ATOM 4024 C C . ARG A 1 491 ? 1.433 12.097 -3.333 1.00 85.69 491 ARG A C 1
ATOM 4026 O O . ARG A 1 491 ? 0.272 11.815 -3.056 1.00 85.69 491 ARG A O 1
ATOM 4033 N N . ALA A 1 492 ? 2.461 11.541 -2.688 1.00 88.56 492 ALA A N 1
ATOM 4034 C CA . ALA A 1 492 ? 2.264 10.637 -1.547 1.00 88.56 492 ALA A CA 1
ATOM 4035 C C . ALA A 1 492 ? 1.465 11.312 -0.430 1.00 88.56 492 ALA A C 1
ATOM 4037 O O . ALA A 1 492 ? 0.524 10.736 0.110 1.00 88.56 492 ALA A O 1
ATOM 4038 N N . LEU A 1 493 ? 1.839 12.550 -0.120 1.00 84.19 493 LEU A N 1
ATOM 4039 C CA . LEU A 1 493 ? 1.146 13.427 0.814 1.00 84.19 493 LEU A CA 1
ATOM 4040 C C . LEU A 1 493 ? -0.314 13.640 0.453 1.00 84.19 493 LEU A C 1
ATOM 4042 O O . LEU A 1 493 ? -1.180 13.531 1.318 1.00 84.19 493 LEU A O 1
ATOM 4046 N N . LEU A 1 494 ? -0.584 13.928 -0.819 1.00 84.12 494 LEU A N 1
ATOM 4047 C CA . LEU A 1 494 ? -1.936 14.150 -1.306 1.00 84.12 494 LEU A CA 1
ATOM 4048 C C . LEU A 1 494 ? -2.847 12.964 -0.987 1.00 84.12 494 LEU A C 1
ATOM 4050 O O . LEU A 1 494 ? -3.931 13.155 -0.437 1.00 84.12 494 LEU A O 1
ATOM 4054 N N . PHE A 1 495 ? -2.368 11.751 -1.270 1.00 85.31 495 PHE A N 1
ATOM 4055 C CA . PHE A 1 495 ? -3.103 10.519 -1.004 1.00 85.31 495 PHE A CA 1
ATOM 4056 C C . PHE A 1 495 ? -3.166 10.146 0.482 1.00 85.31 495 PHE A C 1
ATOM 4058 O O . PHE A 1 495 ? -4.152 9.546 0.903 1.00 85.31 495 PHE A O 1
ATOM 4065 N N . LYS A 1 496 ? -2.142 10.483 1.278 1.00 82.75 496 LYS A N 1
ATOM 4066 C CA . LYS A 1 496 ? -2.102 10.153 2.712 1.00 82.75 496 LYS A CA 1
ATOM 4067 C C . LYS A 1 496 ? -2.894 11.116 3.588 1.00 82.75 496 LYS A C 1
ATOM 4069 O O . LYS A 1 496 ? -3.462 10.669 4.573 1.00 82.75 496 LYS A O 1
ATOM 4074 N N . ASP A 1 497 ? -2.855 12.414 3.310 1.00 73.19 497 ASP A N 1
ATOM 4075 C CA . ASP A 1 497 ? -3.168 13.415 4.340 1.00 73.19 497 ASP A CA 1
ATOM 4076 C C . ASP A 1 497 ? -3.859 14.677 3.812 1.00 73.19 497 ASP A C 1
ATOM 4078 O O . ASP A 1 497 ? -4.610 15.313 4.544 1.00 73.19 497 ASP A O 1
ATOM 4082 N N . LEU A 1 498 ? -3.619 15.075 2.557 1.00 60.34 498 LEU A N 1
ATOM 4083 C CA . LEU A 1 498 ? -3.997 16.430 2.128 1.00 60.34 498 LEU A CA 1
ATOM 4084 C C . LEU A 1 498 ? -5.349 16.528 1.439 1.00 60.34 498 LEU A C 1
ATOM 4086 O O . LEU A 1 498 ? -6.011 17.556 1.568 1.00 60.34 498 LEU A O 1
ATOM 4090 N N . HIS A 1 499 ? -5.754 15.522 0.664 1.00 67.56 499 HIS A N 1
ATOM 4091 C CA . HIS A 1 499 ? -6.937 15.701 -0.168 1.00 67.56 499 HIS A CA 1
ATOM 4092 C C . HIS A 1 499 ? -8.229 15.433 0.622 1.00 67.56 499 HIS A C 1
ATOM 4094 O O . HIS A 1 499 ? -8.346 14.368 1.228 1.00 67.56 499 HIS A O 1
ATOM 4100 N N . PRO A 1 500 ? -9.256 16.302 0.560 1.00 63.34 500 PRO A N 1
ATOM 4101 C CA . PRO A 1 500 ? -10.556 16.044 1.192 1.00 63.34 500 PRO A CA 1
ATOM 4102 C C . PRO A 1 500 ? -11.240 14.753 0.712 1.00 63.34 500 PRO A C 1
ATOM 4104 O O . PRO A 1 500 ? -11.991 14.138 1.458 1.00 63.34 500 PRO A O 1
ATOM 4107 N N . LEU A 1 501 ? -10.945 14.319 -0.521 1.00 67.06 501 LEU A N 1
ATOM 4108 C CA . LEU A 1 501 ? -11.401 13.037 -1.088 1.00 67.06 501 LEU A CA 1
ATOM 4109 C C . LEU A 1 501 ? -10.386 11.891 -0.929 1.00 67.06 501 LEU A C 1
ATOM 4111 O O . LEU A 1 501 ? -10.533 10.859 -1.580 1.00 67.06 501 LEU A O 1
ATOM 4115 N N . SER A 1 502 ? -9.350 12.060 -0.097 1.00 75.56 502 SER A N 1
ATOM 4116 C CA . SER A 1 502 ? -8.487 10.942 0.329 1.00 75.56 502 SER A CA 1
ATOM 4117 C C . SER A 1 502 ? -9.299 9.861 1.047 1.00 75.56 502 SER A C 1
ATOM 4119 O O . SER A 1 502 ? -8.959 8.682 0.976 1.00 75.56 502 SER A O 1
ATOM 4121 N N . PHE A 1 503 ? -10.419 10.259 1.659 1.00 87.00 503 PHE A N 1
ATOM 4122 C CA . PHE A 1 503 ? -11.480 9.369 2.095 1.00 87.00 503 PHE A CA 1
ATOM 4123 C C . PHE A 1 503 ? -12.656 9.404 1.131 1.00 87.00 503 PHE A C 1
ATOM 4125 O O . PHE A 1 503 ? -13.186 10.467 0.811 1.00 87.00 503 PHE A O 1
ATOM 4132 N N . GLN A 1 504 ? -13.121 8.221 0.741 1.00 87.88 504 GLN A N 1
ATOM 4133 C CA . GLN A 1 504 ? -14.372 8.061 0.013 1.00 87.88 504 GLN A CA 1
ATOM 4134 C C . GLN A 1 504 ? -15.368 7.288 0.866 1.00 87.88 504 GLN A C 1
ATOM 4136 O O . GLN A 1 504 ? -15.055 6.229 1.414 1.00 87.88 504 GLN A O 1
ATOM 4141 N N . VAL A 1 505 ? -16.576 7.831 0.985 1.00 88.19 505 VAL A N 1
ATOM 4142 C CA . VAL A 1 505 ? -17.700 7.124 1.597 1.00 88.19 505 VAL A CA 1
ATOM 4143 C C . VAL A 1 505 ? -18.176 6.081 0.598 1.00 88.19 505 VAL A C 1
ATOM 4145 O O . VAL A 1 505 ? -18.611 6.417 -0.502 1.00 88.19 505 VAL A O 1
ATOM 4148 N N . SER A 1 506 ? -18.047 4.812 0.968 1.00 87.12 506 SER A N 1
ATOM 4149 C CA . SER A 1 506 ? -18.508 3.708 0.132 1.00 87.12 506 SER A CA 1
ATOM 4150 C C . SER A 1 506 ? -20.032 3.775 -0.010 1.00 87.12 506 SER A C 1
ATOM 4152 O O . SER A 1 506 ? -20.731 3.817 1.004 1.00 87.12 506 SER A O 1
ATOM 4154 N N . PRO A 1 507 ? -20.566 3.736 -1.241 1.00 86.00 507 PRO A N 1
ATOM 4155 C CA . PRO A 1 507 ? -22.007 3.744 -1.472 1.00 86.00 507 PRO A CA 1
ATOM 4156 C C . PRO A 1 507 ? -22.676 2.404 -1.126 1.00 86.00 507 PRO A C 1
ATOM 4158 O O . PRO A 1 507 ? -23.861 2.265 -1.373 1.00 86.00 507 PRO A O 1
ATOM 4161 N N . MET A 1 508 ? -21.914 1.410 -0.650 1.00 85.44 508 MET A N 1
ATOM 4162 C CA . MET A 1 508 ? -22.394 0.058 -0.334 1.00 85.44 508 MET A CA 1
ATOM 4163 C C . MET A 1 508 ? -22.618 -0.189 1.164 1.00 85.44 508 MET A C 1
ATOM 4165 O O . MET A 1 508 ? -23.140 -1.239 1.525 1.00 85.44 508 MET A O 1
ATOM 4169 N N . ASP A 1 509 ? -22.042 0.660 2.018 1.00 86.62 509 ASP A N 1
ATOM 4170 C CA . ASP A 1 509 ? -22.142 0.539 3.483 1.00 86.62 509 ASP A CA 1
ATOM 4171 C C . ASP A 1 509 ? -21.984 1.872 4.237 1.00 86.62 509 ASP A C 1
ATOM 4173 O O . ASP A 1 509 ? -21.907 1.882 5.465 1.00 86.62 509 ASP A O 1
ATOM 4177 N N . GLY A 1 510 ? -21.837 3.001 3.538 1.00 86.50 510 GLY A N 1
ATOM 4178 C CA . GLY A 1 510 ? -21.659 4.321 4.143 1.00 86.50 510 GLY A CA 1
ATOM 4179 C C . GLY A 1 510 ? -20.325 4.545 4.868 1.00 86.50 510 GLY A C 1
ATOM 4180 O O . GLY A 1 510 ? -20.149 5.592 5.491 1.00 86.50 510 GLY A O 1
ATOM 4181 N N . ILE A 1 511 ? -19.368 3.606 4.826 1.00 89.75 511 ILE A N 1
ATOM 4182 C CA . ILE A 1 511 ? -18.115 3.723 5.596 1.00 89.75 511 ILE A CA 1
ATOM 4183 C C . ILE A 1 511 ? -17.055 4.476 4.790 1.00 89.75 511 ILE A C 1
ATOM 4185 O O . ILE A 1 511 ? -16.734 4.110 3.653 1.00 89.75 511 ILE A O 1
ATOM 4189 N N . ALA A 1 512 ? -16.459 5.494 5.418 1.00 90.69 512 ALA A N 1
ATOM 4190 C CA . ALA A 1 512 ? -15.339 6.260 4.876 1.00 90.69 512 ALA A CA 1
ATOM 4191 C C . ALA A 1 512 ? -14.060 5.408 4.798 1.00 90.69 512 ALA A C 1
ATOM 4193 O O . ALA A 1 512 ? -13.537 4.949 5.818 1.00 90.69 512 ALA A O 1
ATOM 4194 N N . ARG A 1 513 ? -13.537 5.213 3.584 1.00 92.00 513 ARG A N 1
ATOM 4195 C CA . ARG A 1 513 ? -12.342 4.411 3.292 1.00 92.00 513 ARG A CA 1
ATOM 4196 C C . ARG A 1 513 ? -11.236 5.274 2.711 1.00 92.00 513 ARG A C 1
ATOM 4198 O O . ARG A 1 513 ? -11.481 6.027 1.773 1.00 92.00 513 ARG A O 1
ATOM 4205 N N . GLY A 1 514 ? -10.043 5.127 3.272 1.00 92.94 514 GLY A N 1
ATOM 4206 C CA . GLY A 1 514 ? -8.813 5.695 2.732 1.00 92.94 514 GLY A CA 1
ATOM 4207 C C . GLY A 1 514 ? -8.007 4.677 1.930 1.00 92.94 514 GLY A C 1
ATOM 4208 O O . GLY A 1 514 ? -8.414 3.523 1.759 1.00 92.94 514 GLY A O 1
ATOM 4209 N N . VAL A 1 515 ? -6.836 5.108 1.474 1.00 93.69 515 VAL A N 1
ATOM 4210 C CA . VAL A 1 515 ? -5.909 4.325 0.648 1.00 93.69 515 VAL A CA 1
ATOM 4211 C C . VAL A 1 515 ? -4.602 4.074 1.390 1.00 93.69 515 VAL A C 1
ATOM 4213 O O . VAL A 1 515 ? -4.137 4.910 2.164 1.00 93.69 515 VAL A O 1
ATOM 4216 N N . PHE A 1 516 ? -3.971 2.935 1.132 1.00 95.31 516 PHE A N 1
ATOM 4217 C CA . PHE A 1 516 ? -2.592 2.711 1.553 1.00 95.31 516 PHE A CA 1
ATOM 4218 C C . PHE A 1 516 ? -1.646 3.373 0.560 1.00 95.31 516 PHE A C 1
ATOM 4220 O O . PHE A 1 516 ? -1.914 3.340 -0.637 1.00 95.31 516 PHE A O 1
ATOM 4227 N N . VAL A 1 517 ? -0.535 3.942 1.022 1.00 94.25 517 VAL A N 1
ATOM 4228 C CA . VAL A 1 517 ? 0.422 4.614 0.134 1.00 94.25 517 VAL A CA 1
ATOM 4229 C C . VAL A 1 517 ? 1.816 4.063 0.365 1.00 94.25 517 VAL A C 1
ATOM 4231 O O . VAL A 1 517 ? 2.439 4.338 1.391 1.00 94.25 517 VAL A O 1
ATOM 4234 N N . THR A 1 518 ? 2.310 3.309 -0.611 1.00 95.56 518 THR A N 1
ATOM 4235 C CA . THR A 1 518 ? 3.624 2.664 -0.574 1.00 95.56 518 THR A CA 1
ATOM 4236 C C . THR A 1 518 ? 4.628 3.423 -1.434 1.00 95.56 518 THR A C 1
ATOM 4238 O O . THR A 1 518 ? 4.277 4.104 -2.400 1.00 95.56 518 THR A O 1
ATOM 4241 N N . ARG A 1 519 ? 5.903 3.319 -1.065 1.00 93.25 519 ARG A N 1
ATOM 4242 C CA . ARG A 1 519 ? 7.032 4.054 -1.651 1.00 93.25 519 ARG A CA 1
ATOM 4243 C C . ARG A 1 519 ? 8.014 3.153 -2.388 1.00 93.25 519 ARG A C 1
ATOM 4245 O O . ARG A 1 519 ? 8.824 3.639 -3.178 1.00 93.25 519 ARG A O 1
ATOM 4252 N N . THR A 1 520 ? 7.933 1.835 -2.175 1.00 91.81 520 THR A N 1
ATOM 4253 C CA . THR A 1 520 ? 8.771 0.835 -2.858 1.00 91.81 520 THR A CA 1
ATOM 4254 C C . THR A 1 520 ? 7.980 -0.416 -3.280 1.00 91.81 520 THR A C 1
ATOM 4256 O O . THR A 1 520 ? 6.932 -0.720 -2.694 1.00 91.81 520 THR A O 1
ATOM 4259 N N . PRO A 1 521 ? 8.481 -1.192 -4.261 1.00 92.00 521 PRO A N 1
ATOM 4260 C CA . PRO A 1 521 ? 7.889 -2.479 -4.643 1.00 92.00 521 PRO A CA 1
ATOM 4261 C C . PRO A 1 521 ? 7.882 -3.492 -3.488 1.00 92.00 521 PRO A C 1
ATOM 4263 O O . PRO A 1 521 ? 6.882 -4.167 -3.255 1.00 92.00 521 PRO A O 1
ATOM 4266 N N . ILE A 1 522 ? 8.956 -3.531 -2.693 1.00 92.38 522 ILE A N 1
ATOM 4267 C CA . ILE A 1 522 ? 9.085 -4.423 -1.528 1.00 92.38 522 ILE A CA 1
ATOM 4268 C C . ILE A 1 522 ? 8.034 -4.092 -0.462 1.00 92.38 522 ILE A C 1
ATOM 4270 O O . ILE A 1 522 ? 7.376 -4.987 0.070 1.00 92.38 522 ILE A O 1
ATOM 4274 N N . GLU A 1 523 ? 7.841 -2.808 -0.158 1.00 94.94 523 GLU A N 1
ATOM 4275 C CA . GLU A 1 523 ? 6.800 -2.368 0.773 1.00 94.94 523 GLU A CA 1
ATOM 4276 C C . GLU A 1 523 ? 5.397 -2.718 0.254 1.00 94.94 523 GLU A C 1
ATOM 4278 O O . GLU A 1 523 ? 4.560 -3.199 1.017 1.00 94.94 523 GLU A O 1
ATOM 4283 N N . THR A 1 524 ? 5.166 -2.569 -1.055 1.00 97.31 524 THR A N 1
ATOM 4284 C CA . THR A 1 524 ? 3.914 -2.975 -1.716 1.00 97.31 524 THR A CA 1
ATOM 4285 C C . THR A 1 524 ? 3.654 -4.473 -1.555 1.00 97.31 524 THR A C 1
ATOM 4287 O O . THR A 1 524 ? 2.571 -4.867 -1.124 1.00 97.31 524 THR A O 1
ATOM 4290 N N . ALA A 1 525 ? 4.657 -5.315 -1.815 1.00 97.50 525 ALA A N 1
ATOM 4291 C CA . ALA A 1 525 ? 4.574 -6.760 -1.611 1.00 97.50 525 ALA A CA 1
ATOM 4292 C C . ALA A 1 525 ? 4.306 -7.128 -0.142 1.00 97.50 525 ALA A C 1
ATOM 4294 O O . ALA A 1 525 ? 3.445 -7.965 0.145 1.00 97.50 525 ALA A O 1
ATOM 4295 N N . ARG A 1 526 ? 4.996 -6.474 0.804 1.00 97.12 526 ARG A N 1
ATOM 4296 C CA . ARG A 1 526 ? 4.758 -6.662 2.243 1.00 97.12 526 ARG A CA 1
ATOM 4297 C C . ARG A 1 526 ? 3.307 -6.352 2.593 1.00 97.12 526 ARG A C 1
ATOM 4299 O O . ARG A 1 526 ? 2.654 -7.165 3.237 1.00 97.12 526 ARG A O 1
ATOM 4306 N N . LEU A 1 527 ? 2.792 -5.213 2.143 1.00 97.75 527 LEU A N 1
ATOM 4307 C CA . LEU A 1 527 ? 1.434 -4.787 2.451 1.00 97.75 527 LEU A CA 1
ATOM 4308 C C . LEU A 1 527 ? 0.381 -5.739 1.860 1.00 97.75 527 LEU A C 1
ATOM 4310 O O . LEU A 1 527 ? -0.543 -6.137 2.566 1.00 97.75 527 LEU A O 1
ATOM 4314 N N . ILE A 1 528 ? 0.557 -6.176 0.607 1.00 98.12 528 ILE A N 1
ATOM 4315 C CA . ILE A 1 528 ? -0.300 -7.188 -0.033 1.00 98.12 528 ILE A CA 1
ATOM 4316 C C . ILE A 1 528 ? -0.361 -8.459 0.816 1.00 98.12 528 ILE A C 1
ATOM 4318 O O . ILE A 1 528 ? -1.447 -8.965 1.105 1.00 98.12 528 ILE A O 1
ATOM 4322 N N . LYS A 1 529 ? 0.801 -8.966 1.242 1.00 97.38 529 LYS A N 1
ATOM 4323 C CA . LYS A 1 529 ? 0.891 -10.159 2.086 1.00 97.38 529 LYS A CA 1
ATOM 4324 C C . LYS A 1 529 ? 0.130 -9.973 3.398 1.00 97.38 529 LYS A C 1
ATOM 4326 O O . LYS A 1 529 ? -0.676 -10.830 3.743 1.00 97.38 529 LYS A O 1
ATOM 4331 N N . GLU A 1 530 ? 0.359 -8.877 4.115 1.00 97.19 530 GLU A N 1
ATOM 4332 C CA . GLU A 1 530 ? -0.283 -8.640 5.414 1.00 97.19 530 GLU A CA 1
ATOM 4333 C C . GLU A 1 530 ? -1.806 -8.446 5.293 1.00 97.19 530 GLU A C 1
ATOM 4335 O O . GLU A 1 530 ? -2.546 -8.882 6.174 1.00 97.19 530 GLU A O 1
ATOM 4340 N N . ILE A 1 531 ? -2.300 -7.880 4.182 1.00 97.19 531 ILE A N 1
ATOM 4341 C CA . ILE A 1 531 ? -3.742 -7.809 3.886 1.00 97.19 531 ILE A CA 1
ATOM 4342 C C . ILE A 1 531 ? -4.316 -9.209 3.645 1.00 97.19 531 ILE A C 1
ATOM 4344 O O . ILE A 1 531 ? -5.305 -9.584 4.273 1.00 97.19 531 ILE A O 1
ATOM 4348 N N . LEU A 1 532 ? -3.708 -9.996 2.750 1.00 96.50 532 LEU A N 1
ATOM 4349 C CA . LEU A 1 532 ? -4.209 -11.332 2.398 1.00 96.50 532 LEU A CA 1
ATOM 4350 C C . LEU A 1 532 ? -4.172 -12.299 3.585 1.00 96.50 532 LEU A C 1
ATOM 4352 O O . LEU A 1 532 ? -5.062 -13.135 3.727 1.00 96.50 532 LEU A O 1
ATOM 4356 N N . LEU A 1 533 ? -3.161 -12.163 4.444 1.00 96.25 533 LEU A N 1
ATOM 4357 C CA . LEU A 1 533 ? -3.008 -12.951 5.665 1.00 96.25 533 LEU A CA 1
ATOM 4358 C C . LEU A 1 533 ? -3.775 -12.376 6.862 1.00 96.25 533 LEU A C 1
ATOM 4360 O O . LEU A 1 533 ? -3.752 -12.985 7.931 1.00 96.25 533 LEU A O 1
ATOM 4364 N N . LYS A 1 534 ? -4.463 -11.236 6.689 1.00 96.88 534 LYS A N 1
ATOM 4365 C CA . LYS A 1 534 ? -5.228 -10.545 7.738 1.00 96.88 534 LYS A CA 1
ATOM 4366 C C . LYS A 1 534 ? -4.396 -10.352 9.011 1.00 96.88 534 LYS A C 1
ATOM 4368 O O . LYS A 1 534 ? -4.809 -10.714 10.113 1.00 96.88 534 LYS A O 1
ATOM 4373 N N . SER A 1 535 ? -3.178 -9.855 8.826 1.00 95.81 535 SER A N 1
ATOM 4374 C CA . SER A 1 535 ? -2.202 -9.614 9.892 1.00 95.81 535 SER A CA 1
ATOM 4375 C C . SER A 1 535 ? -1.698 -8.174 9.924 1.00 95.81 535 SER A C 1
ATOM 4377 O O . SER A 1 535 ? -0.711 -7.879 10.591 1.00 95.81 535 SER A O 1
ATOM 4379 N N . LEU A 1 536 ? -2.406 -7.261 9.250 1.00 95.75 536 LEU A N 1
ATOM 4380 C CA . LEU A 1 536 ? -2.174 -5.833 9.410 1.00 95.75 536 LEU A CA 1
ATOM 4381 C C . LEU A 1 536 ? -2.406 -5.396 10.854 1.00 95.75 536 LEU A C 1
ATOM 4383 O O . LEU A 1 536 ? -3.389 -5.764 11.496 1.00 95.75 536 LEU A O 1
ATOM 4387 N N . GLU A 1 537 ? -1.513 -4.535 11.320 1.00 95.12 537 GLU A N 1
ATOM 4388 C CA . GLU A 1 537 ? -1.663 -3.830 12.580 1.00 95.12 537 GLU A CA 1
ATOM 4389 C C . GLU A 1 537 ? -2.070 -2.385 12.330 1.00 95.12 537 GLU A C 1
ATOM 4391 O O . GLU A 1 537 ? -1.607 -1.740 11.382 1.00 95.12 537 GLU A O 1
ATOM 4396 N N . TYR A 1 538 ? -2.892 -1.863 13.234 1.00 95.94 538 TYR A N 1
ATOM 4397 C CA . TYR A 1 538 ? -3.428 -0.515 13.141 1.00 95.94 538 TYR A CA 1
ATOM 4398 C C . TYR A 1 538 ? -3.163 0.287 14.411 1.00 95.94 538 TYR A C 1
ATOM 4400 O O . TYR A 1 538 ? -2.846 -0.263 15.469 1.00 95.94 538 TYR A O 1
ATOM 4408 N N . LYS A 1 539 ? -3.300 1.605 14.290 1.00 94.38 539 LYS A N 1
ATOM 4409 C CA . LYS A 1 539 ? -3.265 2.568 15.386 1.00 94.38 539 LYS A CA 1
ATOM 4410 C C . LYS A 1 539 ? -4.422 3.549 15.230 1.00 94.38 539 LYS A C 1
ATOM 4412 O O . LYS A 1 539 ? -4.633 4.085 14.144 1.00 94.38 539 LYS A O 1
ATOM 4417 N N . ILE A 1 540 ? -5.135 3.804 16.322 1.00 94.00 540 ILE A N 1
ATOM 4418 C CA . ILE A 1 540 ? -6.147 4.860 16.396 1.00 94.00 540 ILE A CA 1
ATOM 4419 C C . ILE A 1 540 ? -5.445 6.166 16.787 1.00 94.00 540 ILE A C 1
ATOM 4421 O O . ILE A 1 540 ? -4.624 6.191 17.704 1.00 94.00 540 ILE A O 1
ATOM 4425 N N . ILE A 1 541 ? -5.735 7.244 16.064 1.00 90.62 541 ILE A N 1
ATOM 4426 C CA . ILE A 1 541 ? -5.252 8.606 16.324 1.00 90.62 541 ILE A CA 1
ATOM 4427 C C . ILE A 1 541 ? -6.462 9.518 16.525 1.00 90.62 541 ILE A C 1
ATOM 4429 O O . ILE A 1 541 ? -7.530 9.242 15.980 1.00 90.62 541 ILE A O 1
ATOM 4433 N N . GLY A 1 542 ? -6.291 10.597 17.293 1.00 86.19 542 GLY A N 1
ATOM 4434 C CA . GLY A 1 542 ? -7.333 11.594 17.544 1.00 86.19 542 GLY A CA 1
ATOM 4435 C C . GLY A 1 542 ? -8.040 11.428 18.887 1.00 86.19 542 GLY A C 1
ATOM 4436 O O . GLY A 1 542 ? -9.166 11.885 19.032 1.00 86.19 542 GLY A O 1
ATOM 4437 N N . GLU A 1 543 ? -7.418 10.770 19.871 1.00 80.62 543 GLU A N 1
ATOM 4438 C CA . GLU A 1 543 ? -7.961 10.709 21.240 1.00 80.62 543 GLU A CA 1
ATOM 4439 C C . GLU A 1 543 ? -7.861 12.048 21.986 1.00 80.62 543 GLU A C 1
ATOM 4441 O O . GLU A 1 543 ? -8.627 12.279 22.914 1.00 80.62 543 GLU A O 1
ATOM 4446 N N . GLU A 1 544 ? -6.967 12.936 21.548 1.00 78.94 544 GLU A N 1
ATOM 4447 C CA . GLU A 1 544 ? -6.791 14.295 22.074 1.00 78.94 544 GLU A CA 1
ATOM 4448 C C . GLU A 1 544 ? -8.007 15.177 21.733 1.00 78.94 544 GLU A C 1
ATOM 4450 O O . GLU A 1 544 ? -8.590 15.037 20.654 1.00 78.94 544 GLU A O 1
ATOM 4455 N N . GLU A 1 545 ? -8.431 16.050 22.655 1.00 66.56 545 GLU A N 1
ATOM 4456 C CA . GLU A 1 545 ? -9.663 16.855 22.526 1.00 66.56 545 GLU A CA 1
ATOM 4457 C C . GLU A 1 545 ? -9.638 17.835 21.344 1.00 66.56 545 GLU A C 1
ATOM 4459 O O . GLU A 1 545 ? -10.674 18.088 20.734 1.00 66.56 545 GLU A O 1
ATOM 4464 N N . ASP A 1 546 ? -8.464 18.348 20.988 1.00 75.69 546 ASP A N 1
ATOM 4465 C CA . ASP A 1 546 ? -8.247 19.334 19.927 1.00 75.69 546 ASP A CA 1
ATOM 4466 C C . ASP A 1 546 ? -8.313 18.743 18.509 1.00 75.69 546 ASP A C 1
ATOM 4468 O O . ASP A 1 546 ? -8.511 19.470 17.533 1.00 75.69 546 ASP A O 1
ATOM 4472 N N . MET A 1 547 ? -8.209 17.419 18.377 1.00 79.44 547 MET A N 1
ATOM 4473 C CA . MET A 1 547 ? -8.288 16.747 17.084 1.00 79.44 547 MET A CA 1
ATOM 4474 C C . MET A 1 547 ? -9.748 16.570 16.630 1.00 79.44 547 MET A C 1
ATOM 4476 O O . MET A 1 547 ? -10.530 15.933 17.341 1.00 79.44 547 MET A O 1
ATOM 4480 N N . PRO A 1 548 ? -10.129 17.020 15.416 1.00 85.69 548 PRO A N 1
ATOM 4481 C CA . PRO A 1 548 ? -11.527 17.029 14.965 1.00 85.69 548 PRO A CA 1
ATOM 4482 C C . PRO A 1 548 ? -12.079 15.646 14.578 1.00 85.69 548 PRO A C 1
ATOM 4484 O O . PRO A 1 548 ? -13.292 15.466 14.468 1.00 85.69 548 PRO A O 1
ATOM 4487 N N . ASN A 1 549 ? -11.208 14.659 14.346 1.00 89.62 549 ASN A N 1
ATOM 4488 C CA . ASN A 1 549 ? -11.578 13.337 13.842 1.00 89.62 549 ASN A CA 1
ATOM 4489 C C . ASN A 1 549 ? -10.730 12.241 14.499 1.00 89.62 549 ASN A C 1
ATOM 4491 O O . ASN A 1 549 ? -9.561 12.459 14.816 1.00 89.62 549 ASN A O 1
ATOM 4495 N N . TYR A 1 550 ? -11.292 11.038 14.604 1.00 91.88 550 TYR A N 1
ATOM 4496 C CA . TYR A 1 550 ? -10.525 9.815 14.816 1.00 91.88 550 TYR A CA 1
ATOM 4497 C C . TYR A 1 550 ? -10.051 9.254 13.477 1.00 91.88 550 TYR A C 1
ATOM 4499 O O . TYR A 1 550 ? -10.841 9.129 12.539 1.00 91.88 550 TYR A O 1
ATOM 4507 N N . LEU A 1 551 ? -8.786 8.849 13.400 1.00 92.31 551 LEU A N 1
ATOM 4508 C CA . LEU A 1 551 ? -8.200 8.207 12.223 1.00 92.31 551 LEU A CA 1
ATOM 4509 C C . LEU A 1 551 ? -7.681 6.819 12.589 1.00 92.31 551 LEU A C 1
ATOM 4511 O O . LEU A 1 551 ? -6.999 6.656 13.599 1.00 92.31 551 LEU A O 1
ATOM 4515 N N . LEU A 1 552 ? -7.954 5.829 11.742 1.00 94.88 552 LEU A N 1
ATOM 4516 C CA . LEU A 1 552 ? -7.317 4.519 11.826 1.00 94.88 552 LEU A CA 1
ATOM 4517 C C . LEU A 1 552 ? -6.155 4.486 10.840 1.00 94.88 552 LEU A C 1
ATOM 4519 O O . LEU A 1 552 ? -6.394 4.510 9.633 1.00 94.88 552 LEU A O 1
ATOM 4523 N N . ARG A 1 553 ? -4.918 4.426 11.331 1.00 93.50 553 ARG A N 1
ATOM 4524 C CA . ARG A 1 553 ? -3.719 4.317 10.491 1.00 93.50 553 ARG A CA 1
ATOM 4525 C C . ARG A 1 553 ? -3.164 2.903 10.504 1.00 93.50 553 ARG A C 1
ATOM 4527 O O . ARG A 1 553 ? -3.181 2.250 11.545 1.00 93.50 553 ARG A O 1
ATOM 4534 N N . ASP A 1 554 ? -2.670 2.428 9.369 1.00 94.00 554 ASP A N 1
ATOM 4535 C CA . ASP A 1 554 ? -1.903 1.183 9.327 1.00 94.00 554 ASP A CA 1
ATOM 4536 C C . ASP A 1 554 ? -0.474 1.412 9.848 1.00 94.00 554 ASP A C 1
ATOM 4538 O O . ASP A 1 554 ? 0.094 2.488 9.668 1.00 94.00 554 ASP A O 1
ATOM 4542 N N . LYS A 1 555 ? 0.132 0.418 10.501 1.00 93.06 555 LYS A N 1
ATOM 4543 C CA . LYS A 1 555 ? 1.483 0.578 11.068 1.00 93.06 555 LYS A CA 1
ATOM 4544 C C . LYS A 1 555 ? 2.627 0.424 10.056 1.00 93.06 555 LYS A C 1
ATOM 4546 O O . LYS A 1 555 ? 3.769 0.673 10.428 1.00 93.06 555 LYS A O 1
ATOM 4551 N N . ILE A 1 556 ? 2.364 -0.018 8.823 1.00 93.12 556 ILE A N 1
ATOM 4552 C CA . ILE A 1 556 ? 3.409 -0.221 7.806 1.00 93.12 556 ILE A CA 1
ATOM 4553 C C . ILE A 1 556 ? 3.670 1.089 7.071 1.00 93.12 556 ILE A C 1
ATOM 4555 O O . ILE A 1 556 ? 4.808 1.539 7.026 1.00 93.12 556 ILE A O 1
ATOM 4559 N N . THR A 1 557 ? 2.616 1.702 6.534 1.00 91.75 557 THR A N 1
ATOM 4560 C CA . THR A 1 557 ? 2.698 2.901 5.693 1.00 91.75 557 THR A CA 1
ATOM 4561 C C . THR A 1 557 ? 2.270 4.176 6.416 1.00 91.75 557 THR A C 1
ATOM 4563 O O . THR A 1 557 ? 2.476 5.276 5.892 1.00 91.75 557 THR A O 1
ATOM 4566 N N . ASN A 1 558 ? 1.697 4.057 7.622 1.00 90.25 558 ASN A N 1
ATOM 4567 C CA . ASN A 1 558 ? 1.104 5.169 8.370 1.00 90.25 558 ASN A CA 1
ATOM 4568 C C . ASN A 1 558 ? 0.012 5.897 7.563 1.00 90.25 558 ASN A C 1
ATOM 4570 O O . ASN A 1 558 ? -0.247 7.081 7.777 1.00 90.25 558 ASN A O 1
ATOM 4574 N N . SER A 1 559 ? -0.619 5.201 6.614 1.00 91.31 559 SER A N 1
ATOM 4575 C CA . SER A 1 559 ? -1.728 5.732 5.833 1.00 91.31 559 SER A CA 1
ATOM 4576 C C . SER A 1 559 ? -3.010 5.653 6.650 1.00 91.31 559 SER A C 1
ATOM 4578 O O . SER A 1 559 ? -3.269 4.623 7.284 1.00 91.31 559 SER A O 1
ATOM 4580 N N . PRO A 1 560 ? -3.852 6.696 6.641 1.00 91.69 560 PRO A N 1
ATOM 4581 C CA . PRO A 1 560 ? -5.125 6.642 7.323 1.00 91.69 560 PRO A CA 1
ATOM 4582 C C . PRO A 1 560 ? -6.158 5.941 6.426 1.00 91.69 560 PRO A C 1
ATOM 4584 O O . PRO A 1 560 ? -6.484 6.375 5.328 1.00 91.69 560 PRO A O 1
ATOM 4587 N N . ILE A 1 561 ? -6.662 4.803 6.895 1.00 93.94 561 ILE A N 1
ATOM 4588 C CA . ILE A 1 561 ? -7.512 3.890 6.118 1.00 93.94 561 ILE A CA 1
ATOM 4589 C C . ILE A 1 561 ? -8.996 3.975 6.488 1.00 93.94 561 ILE A C 1
ATOM 4591 O O . ILE A 1 561 ? -9.849 3.501 5.732 1.00 93.94 561 ILE A O 1
ATOM 4595 N N . ARG A 1 562 ? -9.315 4.559 7.648 1.00 93.50 562 ARG A N 1
ATOM 4596 C CA . ARG A 1 562 ? -10.674 4.894 8.100 1.00 93.50 562 ARG A CA 1
ATOM 4597 C C . ARG A 1 562 ? -10.651 6.229 8.829 1.00 93.50 562 ARG A C 1
ATOM 4599 O O . ARG A 1 562 ? -9.661 6.549 9.489 1.00 93.50 562 ARG A O 1
ATOM 4606 N N . ALA A 1 563 ? -11.766 6.942 8.763 1.00 91.88 563 ALA A N 1
ATOM 4607 C CA . ALA A 1 563 ? -11.998 8.159 9.523 1.00 91.88 563 ALA A CA 1
ATOM 4608 C C . ALA A 1 563 ? -13.361 8.091 10.216 1.00 91.88 563 ALA A C 1
ATOM 4610 O O . ALA A 1 563 ? -14.325 7.575 9.651 1.00 91.88 563 ALA A O 1
ATOM 4611 N N . LEU A 1 564 ? -13.431 8.626 11.432 1.00 91.12 564 LEU A N 1
ATOM 4612 C CA . LEU A 1 564 ? -14.670 8.847 12.168 1.00 91.12 564 LEU A CA 1
ATOM 4613 C C . LEU A 1 564 ? -14.684 10.301 12.661 1.00 91.12 564 LEU A C 1
ATOM 4615 O O . LEU A 1 564 ? -13.833 10.659 13.480 1.00 91.12 564 LEU A O 1
ATOM 4619 N N . PRO A 1 565 ? -15.626 11.139 12.203 1.00 89.88 565 PRO A N 1
ATOM 4620 C CA . PRO A 1 565 ? -15.703 12.515 12.666 1.00 89.88 565 PRO A CA 1
ATOM 4621 C C . PRO A 1 565 ? -16.172 12.604 14.118 1.00 89.88 565 PRO A C 1
ATOM 4623 O O . PRO A 1 565 ? -17.032 11.827 14.549 1.00 89.88 565 PRO A O 1
ATOM 4626 N N . LYS A 1 566 ? -15.620 13.570 14.866 1.00 88.06 566 LYS A N 1
ATOM 4627 C CA . LYS A 1 566 ? -16.132 13.932 16.199 1.00 88.06 566 LYS A CA 1
ATOM 4628 C C . LYS A 1 566 ? -17.286 14.922 16.132 1.00 88.06 566 LYS A C 1
ATOM 4630 O O . LYS A 1 566 ? -18.100 14.955 17.051 1.00 88.06 566 LYS A O 1
ATOM 4635 N N . ASP A 1 567 ? -17.387 15.684 15.042 1.00 89.12 567 ASP A N 1
ATOM 4636 C CA . ASP A 1 567 ? -18.540 16.547 14.804 1.00 89.12 567 ASP A CA 1
ATOM 4637 C C . ASP A 1 567 ? -19.835 15.724 14.844 1.00 89.12 567 ASP A C 1
ATOM 4639 O O . ASP A 1 567 ? -20.020 14.760 14.093 1.00 89.12 567 ASP A O 1
ATOM 4643 N N . ILE A 1 568 ? -20.734 16.110 15.749 1.00 84.12 568 ILE A N 1
ATOM 4644 C CA . ILE A 1 568 ? -21.960 15.364 16.035 1.00 84.12 568 ILE A CA 1
ATOM 4645 C C . ILE A 1 568 ? -22.882 15.346 14.811 1.00 84.12 568 ILE A C 1
ATOM 4647 O O . ILE A 1 568 ? -23.505 14.320 14.533 1.00 84.12 568 ILE A O 1
ATOM 4651 N N . SER A 1 569 ? -22.951 16.441 14.049 1.00 87.44 569 SER A N 1
ATOM 4652 C CA . SER A 1 569 ? -23.824 16.542 12.875 1.00 87.44 569 SER A CA 1
ATOM 4653 C C . SER A 1 569 ? -23.357 15.602 11.765 1.00 87.44 569 SER A C 1
ATOM 4655 O O . SER A 1 569 ? -24.165 14.853 11.213 1.00 87.44 569 SER A O 1
ATOM 4657 N N . LEU A 1 570 ? -22.050 15.573 11.486 1.00 86.12 570 LEU A N 1
ATOM 4658 C CA . LEU A 1 570 ? -21.446 14.639 10.533 1.00 86.12 570 LEU A CA 1
ATOM 4659 C C . LEU A 1 570 ? -21.588 13.188 10.996 1.00 86.12 570 LEU A C 1
ATOM 4661 O O . LEU A 1 570 ? -21.944 12.323 10.196 1.00 86.12 570 LEU A O 1
ATOM 4665 N N . LYS A 1 571 ? -21.371 12.913 12.288 1.00 82.50 571 LYS A N 1
ATOM 4666 C CA . LYS A 1 571 ? -21.539 11.573 12.868 1.00 82.50 571 LYS A CA 1
ATOM 4667 C C . LYS A 1 571 ? -22.975 11.068 12.701 1.00 82.50 571 LYS A C 1
ATOM 4669 O O . LYS A 1 571 ? -23.155 9.913 12.323 1.00 82.50 571 LYS A O 1
ATOM 4674 N N . ILE A 1 572 ? -23.977 11.927 12.917 1.00 81.12 572 ILE A N 1
ATOM 4675 C CA . ILE A 1 572 ? -25.401 11.606 12.714 1.00 81.12 572 ILE A CA 1
ATOM 4676 C C . ILE A 1 572 ? -25.724 11.396 11.227 1.00 81.12 572 ILE A C 1
ATOM 4678 O O . ILE A 1 572 ? -26.443 10.457 10.879 1.00 81.12 572 ILE A O 1
ATOM 4682 N N . ALA A 1 573 ? -25.202 12.251 10.342 1.00 84.12 573 ALA A N 1
ATOM 4683 C CA . ALA A 1 573 ? -25.422 12.131 8.902 1.00 84.12 573 ALA A CA 1
ATOM 4684 C C . ALA A 1 573 ? -24.861 10.809 8.354 1.00 84.12 573 ALA A C 1
ATOM 4686 O O . ALA A 1 573 ? -25.563 10.095 7.642 1.00 84.12 573 ALA A O 1
ATOM 4687 N N . LEU A 1 574 ? -23.643 10.440 8.761 1.00 80.25 574 LEU A N 1
ATOM 4688 C CA . LEU A 1 574 ? -23.042 9.150 8.420 1.00 80.25 574 LEU A CA 1
ATOM 4689 C C . LEU A 1 574 ? -23.786 7.982 9.078 1.00 80.25 574 LEU A C 1
ATOM 4691 O O . LEU A 1 574 ? -23.954 6.941 8.452 1.00 80.25 574 LEU A O 1
ATOM 4695 N N . SER A 1 575 ? -24.290 8.140 10.309 1.00 70.69 575 SER A N 1
ATOM 4696 C CA . SER A 1 575 ? -24.998 7.048 10.984 1.00 70.69 575 SER A CA 1
ATOM 4697 C C . SER A 1 575 ? -26.324 6.667 10.348 1.00 70.69 575 SER A C 1
ATOM 4699 O O . SER A 1 575 ? -26.694 5.501 10.416 1.00 70.69 575 SER A O 1
ATOM 4701 N N . LYS A 1 576 ? -27.021 7.612 9.704 1.00 62.84 576 LYS A N 1
ATOM 4702 C CA . LYS A 1 576 ? -28.234 7.287 8.941 1.00 62.84 576 LYS A CA 1
ATOM 4703 C C . LYS A 1 576 ? -27.934 6.351 7.771 1.00 62.84 576 LYS A C 1
ATOM 4705 O O . LYS A 1 576 ? -28.672 5.394 7.574 1.00 62.84 576 LYS A O 1
ATOM 4710 N N . LEU A 1 577 ? -26.804 6.552 7.088 1.00 61.34 577 LEU A N 1
ATOM 4711 C CA . LEU A 1 577 ? -26.347 5.635 6.038 1.00 61.34 577 LEU A CA 1
ATOM 4712 C C . LEU A 1 577 ? -26.095 4.223 6.600 1.00 61.34 577 LEU A C 1
ATOM 4714 O O . LEU A 1 577 ? -26.450 3.240 5.963 1.00 61.34 577 LEU A O 1
ATOM 4718 N N . TYR A 1 578 ? -25.575 4.110 7.831 1.00 62.28 578 TYR A N 1
ATOM 4719 C CA . TYR A 1 578 ? -25.343 2.815 8.493 1.00 62.28 578 TYR A CA 1
ATOM 4720 C C . TYR A 1 578 ? -26.618 2.080 8.948 1.00 62.28 578 TYR A C 1
ATOM 4722 O O . TYR A 1 578 ? -26.552 0.883 9.258 1.00 62.28 578 TYR A O 1
ATOM 4730 N N . GLU A 1 579 ? -27.747 2.782 9.090 1.00 56.84 579 GLU A N 1
ATOM 4731 C CA . GLU A 1 579 ? -29.024 2.215 9.550 1.00 56.84 579 GLU A CA 1
ATOM 4732 C C . GLU A 1 579 ? -29.990 1.902 8.395 1.00 56.84 579 GLU A C 1
ATOM 4734 O O . GLU A 1 579 ? -30.804 0.993 8.544 1.00 56.84 579 GLU A O 1
ATOM 4739 N N . GLU A 1 580 ? -29.880 2.593 7.254 1.00 50.66 580 GLU A N 1
ATOM 4740 C CA . GLU A 1 580 ? -30.775 2.424 6.096 1.00 50.66 580 GLU A CA 1
ATOM 4741 C C . GLU A 1 580 ? -30.426 1.217 5.192 1.00 50.66 580 GLU A C 1
ATOM 4743 O O . GLU A 1 580 ? -31.301 0.734 4.477 1.00 50.66 580 GLU A O 1
ATOM 4748 N N . GLU A 1 581 ? -29.207 0.661 5.252 1.00 45.44 581 GLU A N 1
ATOM 4749 C CA . GLU A 1 581 ? -28.765 -0.465 4.396 1.00 45.44 581 GLU A CA 1
ATOM 4750 C C . GLU A 1 581 ? -28.879 -1.867 5.040 1.00 45.44 581 GLU A C 1
ATOM 4752 O O . GLU A 1 581 ? -28.027 -2.737 4.839 1.00 45.44 581 GLU A O 1
ATOM 4757 N N . LYS A 1 582 ? -29.943 -2.128 5.810 1.00 40.38 582 LYS A N 1
ATOM 4758 C CA . LYS A 1 582 ? -30.294 -3.496 6.241 1.00 40.38 582 LYS A CA 1
ATOM 4759 C C . LYS A 1 582 ? -31.677 -3.939 5.801 1.00 40.38 582 LYS A C 1
ATOM 4761 O O . LYS A 1 582 ? -32.657 -3.286 6.219 1.00 40.38 582 LYS A O 1
#

Secondary structure (DSSP, 8-state):
---HHHHHHHHHHHHHTT--THHHHHHHH-GGGHHHHHHHHHHHHHHHH--SHHHHHHHHHHHHHHTTPPP--HHHHHHHHTT--TT-HHHHHHHHHHHHHHHHHHHS-HHHHHHHHTTS--HHHHHHH---HHHHHHHHHHHHS----TT--PPPHHHHGGGSTTHHHHHHHHHHHHHHHHHHHHHHHHHT--SHHHHHHHHHHTT---HHHHHHHTT-TTHHHHHHTTSGGGGTHHHH-SSHHHHHHHHHHH-----HHHHHHHHHHHHHHHHHHHT-S--SEEEE---SSHHHHHHHHHHHHHHHHHHHHTT----EE-GGG---S-HHHHHHHHHHHHHH-SEEEEE--SS--HHHHHHHHHHHHTT-EEEEE---SSTT-HHHHHHHHHHHHH-S-HHHHHHHHHHTTSS-HHHHHHHHSTTS-HHHHIIIIITT-HHHHHIIIIIS-HHHHHHHHHHTT--TTSHHHHH-HHHHHHHHHHHHHHHHHIIIII-GGGSEE-TTT--EE--EEESSHHHHHHHHHHHHTT---EEEE--STT-SEEEEEETTT--EEEEEE--HHHHHHHHHHHHH--